Protein AF-A0A952TTW3-F1 (afdb_monomer)

Foldseek 3Di:
DPPPVVVVVVVVVPPPPQQDQAQDDWDWPDPVSVVLLVVCRNPALLVLLLSLQVCLQVLRLRSLLRSLVSSCRNQVDQPPPVVLLVCLLVAFAPPRGGDHDALVSNLVSLLSNLVSCVVVVNLVRSVVSLVSSVCSCCDVVRPRPLDLQSLQSSLLSCLLSQNNVRNLVSLVSQLVDPVHDPQSNVLSVLVNVCVVVVHGRFHKDKHFDPDFAFQWDWDQDPLDLQDARIDTDGPDDFDDWAADPNSQKIKFFPVVVVVVVSCPCHCVRCVSSVSSLSSLLVNLVVLLVVLLVVLVVLLCVQPVDDPHDPVSNVVSNVVSVVSNVVSVVRSCSSNDHPRSNGPNHGRIMMIHSDDDDVPPGRPPGPDPPDDDDDPDDDDD

Solvent-accessible surface area (backbone atoms only — not comparable to full-atom values): 21002 Å² total; per-residue (Å²): 146,81,76,77,56,63,64,51,53,57,53,66,66,67,70,66,79,75,61,81,72,65,75,74,93,70,73,65,76,40,74,72,41,40,55,58,52,63,72,49,54,76,53,57,68,54,56,46,56,30,46,40,52,57,29,53,77,68,65,19,34,51,55,27,40,49,50,43,50,50,53,52,59,61,38,62,64,84,78,76,48,66,69,33,64,56,44,34,37,80,39,30,48,65,73,62,49,80,81,70,70,49,24,62,53,53,24,49,43,23,48,54,31,14,52,31,29,43,75,74,67,38,54,70,60,13,50,53,26,46,52,49,21,57,48,42,29,64,32,68,95,53,49,56,40,91,46,68,59,63,37,50,52,50,19,43,51,28,19,54,73,58,38,53,84,69,12,47,60,36,28,48,51,42,41,72,38,81,91,50,57,70,65,61,21,51,43,23,46,46,49,46,56,43,53,74,66,71,49,77,68,52,63,56,48,77,46,69,41,92,51,54,39,54,50,78,40,75,42,80,48,72,88,48,93,90,48,51,46,54,50,65,42,61,74,51,84,72,59,79,61,38,52,34,94,84,52,55,35,36,39,46,39,42,58,64,58,56,52,53,58,56,45,50,46,21,55,95,72,24,51,67,56,26,53,30,52,53,43,14,43,53,51,22,53,52,47,32,50,53,33,43,52,50,20,51,49,37,36,43,62,18,68,67,42,97,82,56,50,73,68,52,22,53,53,28,41,53,50,17,51,52,44,33,51,53,25,50,56,51,25,52,49,29,59,42,72,71,64,72,85,50,65,73,40,54,17,23,36,37,41,22,65,57,90,86,49,95,78,54,65,60,70,79,34,86,77,76,86,70,86,75,79,80,82,77,83,78,77,132

Nearest PDB structures (foldseek):
  3esk-assembly1_A  TM=7.076E-01  e=1.192E+00  Homo sapiens
  9gaw-assembly1_Z  TM=5.256E-01  e=1.832E+00  Homo sapiens
  3gw4-assembly1_A  TM=4.051E-01  e=1.137E+00  Deinococcus radiodurans R1 = ATCC 13939 = DSM 20539
  6yxx-assembly1_BE  TM=4.722E-01  e=2.558E+00  Trypanosoma brucei brucei
  6yxy-assembly1_BE  TM=4.496E-01  e=4.322E+00  Trypanosoma brucei brucei

pLDDT: mean 79.34, std 16.57, range [25.25, 97.5]

Mean predicted aligned error: 10.97 Å

Sequence (380 aa):
MRIFWIPLVLWLASCASRPPKTLPLVEYTSSSCQSLWLALDEKPVPTLLRGINTLFQKNCDNEVIGLGRLILEISRDKVYSISQEASEFFLSDGASTDYVLEGYERVYLSLMMSQSASRQGNRSLAEVYLRKAGEDQRAQITNPTDDPVLTALQAALWENLGQINNARPHWKQLRDKKSVAKGLRGFADLQIKRLDQNKAPTTWIVATSSQQLPTPRWKSTRFSFEGQIYDLQPDRSFIQACESNDGRAALISTQSWFQELRGRHSIDRRPLTMAKGLTRGAFGLTFAATVGTASVGLAILGCGTEGSNQFTCEALLKAAFSLAALGFTLTESYLEPDVRHWEGLPGGFYLSQSEISEVGHCSGANIALTPLPATSTKEP

Radius of gyration: 25.67 Å; Cα contacts (8 Å, |Δi|>4): 527; chains: 1; bounding box: 64×56×76 Å

Secondary structure (DSSP, 8-state):
--SSHHHHHHHHHT---PPP-SPPP---S-HHHHHHHHTTTT--HHHHHHHHHHHHHTT-HHHHHHHHHHHHHHTSS----HHHHHHTTSS-TTSSSPP---HHHHHHHHHHHHHHHHHTT-HHHHHHHHHHHHHHHH-GGG-----HHHHHHHHHHHHHTT-HHHHHHHHHHHHH-TTS-HHHHHHHHHHHHHHHTTPPPP-PEEEE-SSBPPPEEEEE----TTS-SEEEEESSPPPPPEE-TTSSEEEEETHHHHHHHHGGG-TTT-HHHHHHHHHHHHHHHHHHHHHHHHHHHHHHHHHSSTT--HHHHHHHHHHHHHHHHHHHHHHHHHH----TT-TT-BSEEEEESS---TTTTTTSS-----PPPP------

Structure (mmCIF, N/CA/C/O backbone):
data_AF-A0A952TTW3-F1
#
_entry.id   AF-A0A952TTW3-F1
#
loop_
_atom_site.group_PDB
_atom_site.id
_atom_site.type_symbol
_atom_site.label_atom_id
_atom_site.label_alt_id
_atom_site.label_comp_id
_atom_site.label_asym_id
_atom_site.label_entity_id
_atom_site.label_seq_id
_atom_site.pdbx_PDB_ins_code
_atom_site.Cartn_x
_atom_site.Cartn_y
_atom_site.Cartn_z
_atom_site.occupancy
_atom_site.B_iso_or_equiv
_atom_site.auth_seq_id
_atom_site.auth_comp_id
_atom_site.auth_asym_id
_atom_site.auth_atom_id
_atom_site.pdbx_PDB_model_num
ATOM 1 N N . MET A 1 1 ? -6.777 29.927 -40.022 1.00 43.41 1 MET A N 1
ATOM 2 C CA . MET A 1 1 ? -7.445 29.489 -38.769 1.00 43.41 1 MET A CA 1
ATOM 3 C C . MET A 1 1 ? -6.729 28.325 -38.042 1.00 43.41 1 MET A C 1
ATOM 5 O O . MET A 1 1 ? -7.392 27.521 -37.409 1.00 43.41 1 MET A O 1
ATOM 9 N N . ARG A 1 2 ? -5.384 28.218 -38.053 1.00 47.88 2 ARG A N 1
ATOM 10 C CA . ARG A 1 2 ? -4.659 27.085 -37.411 1.00 47.88 2 ARG A CA 1
ATOM 11 C C . ARG A 1 2 ? -3.578 27.458 -36.3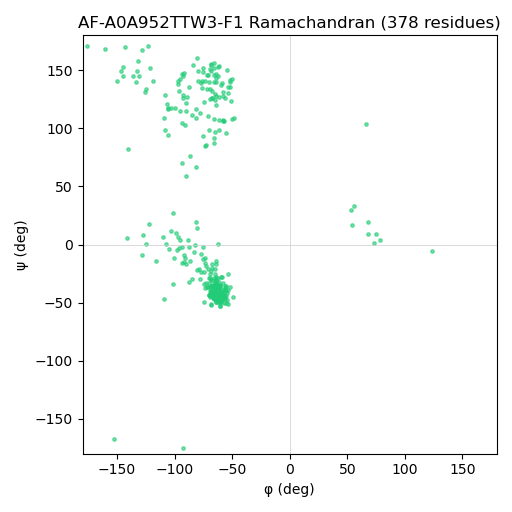79 1.00 47.88 2 ARG A C 1
ATOM 13 O O . ARG A 1 2 ? -2.982 26.563 -35.802 1.00 47.88 2 ARG A O 1
ATOM 20 N N . ILE A 1 3 ? -3.345 28.744 -36.102 1.00 53.25 3 ILE A N 1
ATOM 21 C CA . ILE A 1 3 ? -2.205 29.190 -35.266 1.00 53.25 3 ILE A CA 1
ATOM 22 C C . ILE A 1 3 ? -2.614 29.525 -33.812 1.00 53.25 3 ILE A C 1
ATOM 24 O O . ILE A 1 3 ? -1.768 29.607 -32.931 1.00 53.25 3 ILE A O 1
ATOM 28 N N . PHE A 1 4 ? -3.913 29.618 -33.509 1.00 47.50 4 PHE A N 1
ATOM 29 C CA . PHE A 1 4 ? -4.401 30.015 -32.176 1.00 47.50 4 PHE A CA 1
ATOM 30 C C . PHE A 1 4 ? -4.475 28.889 -31.123 1.00 47.50 4 PHE A C 1
ATOM 32 O O . PHE A 1 4 ? -4.732 29.175 -29.958 1.00 47.50 4 PHE A O 1
ATOM 39 N N . TRP A 1 5 ? -4.232 27.624 -31.486 1.00 44.12 5 TRP A N 1
ATOM 40 C CA . TRP A 1 5 ? -4.371 26.492 -30.552 1.00 44.12 5 TRP A CA 1
ATOM 41 C C . TRP A 1 5 ? -3.126 26.231 -29.690 1.00 44.12 5 TRP A C 1
ATOM 43 O O . TRP A 1 5 ? -3.252 25.802 -28.549 1.00 44.12 5 TRP A O 1
ATOM 53 N N . ILE A 1 6 ? -1.928 26.539 -30.193 1.00 55.09 6 ILE A N 1
ATOM 54 C CA . ILE A 1 6 ? -0.657 26.309 -29.484 1.00 55.09 6 ILE A CA 1
ATOM 55 C C . ILE A 1 6 ? -0.543 27.135 -28.185 1.00 55.09 6 ILE A C 1
ATOM 57 O O . ILE A 1 6 ? -0.219 26.550 -27.150 1.00 55.09 6 ILE A O 1
ATOM 61 N N . PRO A 1 7 ? -0.852 28.451 -28.164 1.00 54.56 7 PRO A N 1
ATOM 62 C CA . PRO A 1 7 ? -0.776 29.220 -26.923 1.00 54.56 7 PRO A CA 1
ATOM 63 C C . PRO A 1 7 ? -1.862 28.827 -25.910 1.00 54.56 7 PRO A C 1
ATOM 65 O O . PRO A 1 7 ? -1.607 28.898 -24.713 1.00 54.56 7 PRO A O 1
ATOM 68 N N . LEU A 1 8 ? -3.031 28.352 -26.364 1.00 50.84 8 LEU A N 1
ATOM 69 C CA . LEU A 1 8 ? -4.113 27.886 -25.487 1.00 50.84 8 LEU A CA 1
ATOM 70 C C . LEU A 1 8 ? -3.741 26.575 -24.769 1.00 50.84 8 LEU A C 1
ATOM 72 O O . LEU A 1 8 ? -4.006 26.429 -23.579 1.00 50.84 8 LEU A O 1
ATOM 76 N N . VAL A 1 9 ? -3.072 25.647 -25.465 1.00 56.62 9 VAL A N 1
ATOM 77 C CA . VAL A 1 9 ? -2.569 24.389 -24.877 1.00 56.62 9 VAL A CA 1
ATOM 78 C C . VAL A 1 9 ? -1.434 24.654 -23.879 1.00 56.62 9 VAL A C 1
ATOM 80 O O . VAL A 1 9 ? -1.402 24.041 -22.814 1.00 56.62 9 VAL A O 1
ATOM 83 N N . LEU A 1 10 ? -0.542 25.608 -24.171 1.00 52.06 10 LEU A N 1
ATOM 84 C CA . LEU A 1 10 ? 0.520 26.032 -23.245 1.00 52.06 10 LEU A CA 1
ATOM 85 C C . LEU A 1 10 ? -0.029 26.748 -21.997 1.00 52.06 10 LEU A C 1
ATOM 87 O O . LEU A 1 10 ? 0.493 26.555 -20.897 1.00 52.06 10 LEU A O 1
ATOM 91 N N . TRP A 1 11 ? -1.099 27.535 -22.147 1.00 48.12 11 TRP A N 1
ATOM 92 C CA . TRP A 1 11 ? -1.792 28.169 -21.021 1.00 48.12 11 TRP A CA 1
ATOM 93 C C . TRP A 1 11 ? -2.532 27.159 -20.137 1.00 48.12 11 TRP A C 1
ATOM 95 O O . TRP A 1 11 ? -2.405 27.217 -18.917 1.00 48.12 11 TRP A O 1
ATOM 105 N N . LEU A 1 12 ? -3.233 26.184 -20.725 1.00 47.84 12 LEU A N 1
ATOM 106 C CA . LEU A 1 12 ? -3.924 25.134 -19.966 1.00 47.84 12 LEU A CA 1
ATOM 107 C C . LEU A 1 12 ? -2.952 24.209 -19.208 1.00 47.84 12 LEU A C 1
ATOM 109 O O . LEU A 1 12 ? -3.292 23.728 -18.131 1.00 47.84 12 LEU A O 1
ATOM 113 N N . ALA A 1 13 ? -1.728 24.013 -19.709 1.00 48.72 13 ALA A N 1
ATOM 114 C CA . ALA A 1 13 ? -0.691 23.239 -19.021 1.00 48.72 13 ALA A CA 1
ATOM 115 C C . ALA A 1 13 ? -0.083 23.954 -17.793 1.00 48.72 13 ALA A C 1
ATOM 117 O O . ALA A 1 13 ? 0.524 23.301 -16.946 1.00 48.72 13 ALA A O 1
ATOM 118 N N . SER A 1 14 ? -0.238 25.279 -17.680 1.00 41.81 14 SER A N 1
ATOM 119 C CA . SER A 1 14 ? 0.448 26.097 -16.665 1.00 41.81 14 SER A CA 1
ATOM 120 C C . SER A 1 14 ? -0.398 26.403 -15.419 1.00 41.81 14 SER A C 1
ATOM 122 O O . SER A 1 14 ? 0.115 26.979 -14.464 1.00 41.81 14 SER A O 1
ATOM 124 N N . CYS A 1 15 ? -1.674 26.000 -15.391 1.00 39.72 15 CYS A N 1
ATOM 125 C CA . CYS A 1 15 ? -2.571 26.206 -14.243 1.00 39.72 15 CYS A CA 1
ATOM 126 C C . CYS A 1 15 ? -2.664 25.008 -13.283 1.00 39.72 15 CYS A C 1
ATOM 128 O O . CYS A 1 15 ? -3.419 25.071 -12.314 1.00 39.72 15 CYS A O 1
ATOM 130 N N . ALA A 1 16 ? -1.898 23.936 -13.499 1.00 49.41 16 ALA A N 1
ATOM 131 C CA . ALA A 1 16 ? -1.758 22.884 -12.497 1.00 49.41 16 ALA A CA 1
ATOM 132 C C . ALA A 1 16 ? -0.828 23.388 -11.384 1.00 49.41 16 ALA A C 1
ATOM 134 O O . ALA A 1 16 ? 0.398 23.312 -11.489 1.00 49.41 16 ALA A O 1
ATOM 135 N N . SER A 1 17 ? -1.414 23.955 -10.329 1.00 46.31 17 SER A N 1
ATOM 136 C CA . SER A 1 17 ? -0.728 24.235 -9.068 1.00 46.31 17 SER A CA 1
ATOM 137 C C . SER A 1 17 ? 0.005 22.972 -8.616 1.00 46.31 17 SER A C 1
ATOM 139 O O . SER A 1 17 ? -0.629 21.988 -8.236 1.00 46.31 17 SER A O 1
ATOM 141 N N . ARG A 1 18 ? 1.341 22.977 -8.712 1.00 54.81 18 ARG A N 1
ATOM 142 C CA . ARG A 1 18 ? 2.160 21.855 -8.248 1.00 54.81 18 ARG A CA 1
ATOM 143 C C . ARG A 1 18 ? 1.975 21.740 -6.736 1.00 54.81 18 ARG A C 1
ATOM 145 O O . ARG A 1 18 ? 2.147 22.752 -6.052 1.00 54.81 18 ARG A O 1
ATOM 152 N N . PRO A 1 19 ? 1.635 20.555 -6.215 1.00 57.41 19 PRO A N 1
ATOM 153 C CA . PRO A 1 19 ? 1.487 20.384 -4.784 1.00 57.41 19 PRO A CA 1
ATOM 154 C C . PRO A 1 19 ? 2.832 20.648 -4.078 1.00 57.41 19 PRO A C 1
ATOM 156 O O . PRO A 1 19 ? 3.896 20.489 -4.696 1.00 57.41 19 PRO A O 1
ATOM 159 N N . PRO A 1 20 ? 2.810 21.091 -2.809 1.00 58.62 20 PRO A N 1
ATOM 160 C CA . PRO A 1 20 ? 4.026 21.372 -2.056 1.00 58.62 20 PRO A CA 1
ATOM 161 C C . PRO A 1 20 ? 4.900 20.113 -1.980 1.00 58.62 20 PRO A C 1
ATOM 163 O O . PRO A 1 20 ? 4.432 19.043 -1.603 1.00 58.62 20 PRO A O 1
ATOM 166 N N . LYS A 1 21 ? 6.176 20.235 -2.363 1.00 64.31 21 LYS A N 1
ATOM 167 C CA . LYS A 1 21 ? 7.158 19.132 -2.306 1.00 64.31 21 LYS A CA 1
ATOM 168 C C . LYS A 1 21 ? 7.944 19.079 -0.995 1.00 64.31 21 LYS A C 1
ATOM 170 O O . LYS A 1 21 ? 8.688 18.130 -0.778 1.00 64.31 21 LYS A O 1
ATOM 175 N N . THR A 1 22 ? 7.805 20.100 -0.158 1.00 72.94 22 THR A N 1
ATOM 176 C CA . THR A 1 22 ? 8.549 20.257 1.092 1.00 72.94 22 THR A CA 1
ATOM 177 C C . THR A 1 22 ? 7.778 19.661 2.257 1.00 72.94 22 THR A C 1
ATOM 179 O O . THR A 1 22 ? 6.549 19.765 2.314 1.00 72.94 22 THR A O 1
ATOM 182 N N . LEU A 1 23 ? 8.502 19.089 3.217 1.00 79.38 23 LEU A N 1
ATOM 183 C CA . LEU A 1 23 ? 7.901 18.577 4.443 1.00 79.38 23 LEU A CA 1
ATOM 184 C C . LEU A 1 23 ? 7.153 19.681 5.220 1.00 79.38 23 LEU A C 1
ATOM 186 O O . LEU A 1 23 ? 7.654 20.804 5.328 1.00 79.38 23 LEU A O 1
ATOM 190 N N . PRO A 1 24 ? 5.965 19.392 5.785 1.00 82.44 24 PRO A N 1
ATOM 191 C CA . PRO A 1 24 ? 5.265 20.350 6.629 1.00 82.44 24 PRO A CA 1
ATOM 192 C C . PRO A 1 24 ? 6.046 20.619 7.919 1.00 82.44 24 PRO A C 1
ATOM 194 O O . PRO A 1 24 ? 6.758 19.757 8.434 1.00 82.44 24 PRO A O 1
ATOM 197 N N . LEU A 1 25 ? 5.869 21.812 8.483 1.00 82.56 25 LEU A N 1
ATOM 198 C CA . LEU A 1 25 ? 6.353 22.095 9.830 1.00 82.56 25 LEU A CA 1
ATOM 199 C C . LEU A 1 25 ? 5.550 21.262 10.835 1.00 82.56 25 LEU A C 1
ATOM 201 O O . LEU A 1 25 ? 4.319 21.319 10.853 1.00 82.56 25 LEU A O 1
ATOM 205 N N . VAL A 1 26 ? 6.256 20.499 11.666 1.00 85.81 26 VAL A N 1
ATOM 206 C CA . VAL A 1 26 ? 5.684 19.660 12.723 1.00 85.81 26 VAL A CA 1
ATOM 207 C C . VAL A 1 26 ? 6.441 19.879 14.028 1.00 85.81 26 VAL A C 1
ATOM 209 O O . VAL A 1 26 ? 7.636 20.174 14.026 1.00 85.81 26 VAL A O 1
ATOM 212 N N . GLU A 1 27 ? 5.741 19.734 15.150 1.00 87.56 27 GLU A N 1
ATOM 213 C CA . GLU A 1 27 ? 6.379 19.649 16.460 1.00 87.56 27 GLU A CA 1
ATOM 214 C C . GLU A 1 27 ? 6.947 18.238 16.630 1.00 87.56 27 GLU A C 1
ATOM 216 O O . GLU A 1 27 ? 6.200 17.258 16.651 1.00 87.56 27 GLU A O 1
ATOM 221 N N . TYR A 1 28 ? 8.273 18.124 16.689 1.00 89.81 28 TYR A N 1
ATOM 222 C CA . TYR A 1 28 ? 8.926 16.820 16.710 1.00 89.81 28 TYR A CA 1
ATOM 223 C C . TYR A 1 28 ? 8.674 16.083 18.022 1.00 89.81 28 TYR A C 1
ATOM 225 O O . TYR A 1 28 ? 8.870 16.637 19.102 1.00 89.81 28 TYR A O 1
ATOM 233 N N . THR A 1 29 ? 8.324 14.801 17.927 1.00 89.88 29 THR A N 1
ATOM 234 C CA . THR A 1 29 ? 8.080 13.955 19.105 1.00 89.88 29 THR A CA 1
ATOM 235 C C . THR A 1 29 ? 9.378 13.714 19.893 1.00 89.88 29 THR A C 1
ATOM 237 O O . THR A 1 29 ? 9.377 13.611 21.118 1.00 89.88 29 THR A O 1
ATOM 240 N N . SER A 1 30 ? 10.513 13.611 19.193 1.00 91.69 30 SER A N 1
ATOM 241 C CA . SER A 1 30 ? 11.849 13.462 19.784 1.00 91.69 30 SER A CA 1
ATOM 242 C C . SER A 1 30 ? 12.947 13.844 18.785 1.00 91.69 30 SER A C 1
ATOM 244 O O . SER A 1 30 ? 12.699 13.927 17.581 1.00 91.69 30 SER A O 1
ATOM 246 N N . SER A 1 31 ? 14.193 13.986 19.250 1.00 90.12 31 SER A N 1
ATOM 247 C CA . SER A 1 31 ? 15.356 14.210 18.372 1.00 90.12 31 SER A CA 1
ATOM 248 C C . SER A 1 31 ? 15.594 13.058 17.385 1.00 90.12 31 SER A C 1
ATOM 250 O O . SER A 1 31 ? 16.014 13.286 16.252 1.00 90.12 31 SER A O 1
ATOM 252 N N . SER A 1 32 ? 15.273 11.817 17.776 1.00 92.19 32 SER A N 1
ATOM 253 C CA . SER A 1 32 ? 15.325 10.662 16.872 1.00 92.19 32 SER A CA 1
ATOM 254 C C . SER A 1 32 ? 14.231 10.712 15.805 1.00 92.19 32 SER A C 1
ATOM 256 O O . SER A 1 32 ? 14.448 10.224 14.700 1.00 92.19 32 SER A O 1
ATOM 258 N N . CYS A 1 33 ? 13.057 11.259 16.117 1.00 93.69 33 CYS A N 1
ATOM 259 C CA . CYS A 1 33 ? 11.995 11.437 15.128 1.00 93.69 33 CYS A CA 1
ATOM 260 C C . CYS A 1 33 ? 12.332 12.576 14.161 1.00 93.69 33 CYS A C 1
ATOM 262 O O . CYS A 1 33 ? 12.121 12.437 12.961 1.00 93.69 33 CYS A O 1
ATOM 264 N N . GLN A 1 34 ? 12.956 13.647 14.657 1.00 93.12 34 GLN A N 1
ATOM 265 C CA . GLN A 1 34 ? 13.451 14.747 13.834 1.00 93.12 34 GLN A CA 1
ATOM 266 C C . GLN A 1 34 ? 14.488 14.281 12.802 1.00 93.12 34 GLN A C 1
ATOM 268 O O . GLN A 1 34 ? 14.407 14.665 11.638 1.00 93.12 34 GLN A O 1
ATOM 273 N N . SER A 1 35 ? 15.456 13.445 13.192 1.00 91.88 35 SER A N 1
ATOM 274 C CA . SER A 1 35 ? 16.465 12.949 12.245 1.00 91.88 35 SER A CA 1
ATOM 275 C C . SER A 1 35 ? 15.851 12.066 11.154 1.00 91.88 35 SER A C 1
ATOM 277 O O . SER A 1 35 ? 16.206 12.205 9.984 1.00 91.88 35 SER A O 1
ATOM 279 N N . LEU A 1 36 ? 14.886 11.212 11.515 1.00 91.12 36 LEU A N 1
ATOM 280 C CA . LEU A 1 36 ? 14.115 10.414 10.558 1.00 91.12 36 LEU A CA 1
ATOM 281 C C . LEU A 1 36 ? 13.265 11.291 9.634 1.00 91.12 36 LEU A C 1
ATOM 283 O O . LEU A 1 36 ? 13.216 11.029 8.437 1.00 91.12 36 LEU A O 1
ATOM 287 N N . TRP A 1 37 ? 12.629 12.332 10.171 1.00 90.94 37 TRP A N 1
ATOM 288 C CA . TRP A 1 37 ? 11.826 13.285 9.410 1.00 90.94 37 TRP A CA 1
ATOM 289 C C . TRP A 1 37 ? 12.652 14.004 8.348 1.00 90.94 37 TRP A C 1
ATOM 291 O O . TRP A 1 37 ? 12.318 13.960 7.170 1.00 90.94 37 TRP A O 1
ATOM 301 N N . LEU A 1 38 ? 13.773 14.607 8.748 1.00 89.94 38 LEU A N 1
ATOM 302 C CA . LEU A 1 38 ? 14.636 15.367 7.842 1.00 89.94 38 LEU A CA 1
ATOM 303 C C . LEU A 1 38 ? 15.260 14.489 6.748 1.00 89.94 38 LEU A C 1
ATOM 305 O O . LEU A 1 38 ? 15.509 14.966 5.645 1.00 89.94 38 LEU A O 1
ATOM 309 N N . ALA A 1 39 ? 15.467 13.194 7.007 1.00 90.19 39 ALA A N 1
ATOM 310 C CA . ALA A 1 39 ? 15.954 12.253 5.996 1.00 90.19 39 ALA A CA 1
ATOM 311 C C . ALA A 1 39 ? 14.945 11.993 4.854 1.00 90.19 39 ALA A C 1
ATOM 313 O O . ALA A 1 39 ? 15.327 11.465 3.802 1.00 90.19 39 ALA A O 1
ATOM 314 N N . LEU A 1 40 ? 13.670 12.343 5.057 1.00 87.75 40 LEU A N 1
ATOM 315 C CA . LEU A 1 40 ? 12.585 12.159 4.092 1.00 87.75 40 LEU A CA 1
ATOM 316 C C . LEU A 1 40 ? 12.337 13.392 3.218 1.00 87.75 40 LEU A C 1
ATOM 318 O O . LEU A 1 40 ? 11.492 13.326 2.325 1.00 87.75 40 LEU A O 1
ATOM 322 N N . ASP A 1 41 ? 13.067 14.486 3.434 1.00 85.25 41 ASP A N 1
ATOM 323 C CA . ASP A 1 41 ? 12.858 15.708 2.666 1.00 85.25 41 ASP A CA 1
ATOM 324 C C . ASP A 1 41 ? 13.183 15.499 1.181 1.00 85.25 41 ASP A C 1
ATOM 326 O O . ASP A 1 41 ? 14.114 14.770 0.817 1.00 85.25 41 ASP A O 1
ATOM 330 N N . GLU A 1 42 ? 12.346 16.084 0.324 1.00 80.19 42 GLU A N 1
ATOM 331 C CA . GLU A 1 42 ? 12.400 15.974 -1.142 1.00 80.19 42 GLU A CA 1
ATOM 332 C C . GLU A 1 42 ? 12.407 14.533 -1.705 1.00 80.19 42 GLU A C 1
ATOM 334 O O . GLU A 1 42 ? 12.748 14.304 -2.871 1.00 80.19 42 GLU A O 1
ATOM 339 N N . LYS A 1 43 ? 12.022 13.525 -0.911 1.00 85.25 43 LYS A N 1
ATOM 340 C CA . LYS A 1 43 ? 11.951 12.135 -1.381 1.00 85.25 43 LYS A CA 1
ATOM 341 C C . LYS A 1 43 ? 10.673 11.873 -2.191 1.00 85.25 43 LYS A C 1
ATOM 343 O O . LYS A 1 43 ? 9.627 12.461 -1.922 1.00 85.25 43 LYS A O 1
ATOM 348 N N . PRO A 1 44 ? 10.718 10.950 -3.172 1.00 81.25 44 PRO A N 1
ATOM 349 C CA . PRO A 1 44 ? 9.534 10.578 -3.942 1.00 81.25 44 PRO A CA 1
ATOM 350 C C . PRO A 1 44 ? 8.515 9.827 -3.071 1.00 81.25 44 PRO A C 1
ATOM 352 O O . PRO A 1 44 ? 8.892 9.161 -2.104 1.00 81.25 44 PRO A O 1
ATOM 355 N N . VAL A 1 45 ? 7.232 9.872 -3.453 1.00 82.25 45 VAL A N 1
ATOM 356 C CA . VAL A 1 45 ? 6.104 9.307 -2.680 1.00 82.25 45 VAL A CA 1
ATOM 357 C C . VAL A 1 45 ? 6.324 7.860 -2.206 1.00 82.25 45 VAL A C 1
ATOM 359 O O . VAL A 1 45 ? 6.119 7.616 -1.017 1.00 82.25 45 VAL A O 1
ATOM 362 N N . PRO A 1 46 ? 6.827 6.915 -3.030 1.00 81.38 46 PRO A N 1
ATOM 363 C CA . PRO A 1 46 ? 7.163 5.567 -2.556 1.00 81.38 46 PRO A CA 1
ATOM 364 C C . PRO A 1 46 ? 8.101 5.526 -1.345 1.00 81.38 46 PRO A C 1
ATOM 366 O O . PRO A 1 46 ? 7.957 4.716 -0.431 1.00 81.38 46 PRO A O 1
ATOM 369 N N . THR A 1 47 ? 9.087 6.420 -1.316 1.00 85.12 47 THR A N 1
ATOM 370 C CA . THR A 1 47 ? 10.037 6.529 -0.207 1.00 85.12 47 THR A CA 1
ATOM 371 C C . THR A 1 47 ? 9.390 7.175 1.013 1.00 85.12 47 THR A C 1
ATOM 373 O O . THR A 1 47 ? 9.672 6.758 2.135 1.00 85.12 47 THR A O 1
ATOM 376 N N . LEU A 1 48 ? 8.472 8.122 0.815 1.00 88.25 48 LEU A N 1
ATOM 377 C CA . LEU A 1 48 ? 7.691 8.707 1.905 1.00 88.25 48 LEU A CA 1
ATOM 378 C C . LEU A 1 48 ? 6.770 7.666 2.567 1.00 88.25 48 LEU A C 1
ATOM 380 O O . LEU A 1 48 ? 6.698 7.608 3.793 1.00 88.25 48 LEU A O 1
ATOM 384 N N . LEU A 1 49 ? 6.137 6.783 1.785 1.00 86.25 49 LEU A N 1
ATOM 385 C CA . LEU A 1 49 ? 5.320 5.675 2.305 1.00 86.25 49 LEU A CA 1
ATOM 386 C C . LEU A 1 49 ? 6.130 4.717 3.187 1.00 86.25 49 LEU A C 1
ATOM 388 O O . LEU A 1 49 ? 5.672 4.316 4.259 1.00 86.25 49 LEU A O 1
ATOM 392 N N . ARG A 1 50 ? 7.365 4.398 2.780 1.00 86.25 50 ARG A N 1
ATOM 393 C CA . ARG A 1 50 ? 8.316 3.653 3.623 1.00 86.25 50 ARG A CA 1
ATOM 394 C C . ARG A 1 50 ? 8.642 4.396 4.910 1.00 86.25 50 ARG A C 1
ATOM 396 O O . ARG A 1 50 ? 8.662 3.793 5.982 1.00 86.25 50 ARG A O 1
ATOM 403 N N . GLY A 1 51 ? 8.869 5.704 4.800 1.00 89.12 51 GLY A N 1
ATOM 404 C CA . GLY A 1 51 ? 9.108 6.591 5.933 1.00 89.12 51 GLY A CA 1
ATOM 405 C C . GLY A 1 51 ? 8.000 6.514 6.981 1.00 89.12 51 GLY A C 1
ATOM 406 O O . GLY A 1 51 ? 8.302 6.409 8.168 1.00 89.12 51 GLY A O 1
ATOM 407 N N . ILE A 1 52 ? 6.733 6.462 6.556 1.00 91.00 52 ILE A N 1
ATOM 408 C CA . ILE A 1 52 ? 5.585 6.337 7.468 1.00 91.00 52 ILE A CA 1
ATOM 409 C C . ILE A 1 52 ? 5.657 5.076 8.318 1.00 91.00 52 ILE A C 1
ATOM 411 O O . ILE A 1 52 ? 5.426 5.157 9.521 1.00 91.00 52 ILE A O 1
ATOM 415 N N . ASN A 1 53 ? 6.002 3.929 7.732 1.00 88.38 53 ASN A N 1
ATOM 416 C CA . ASN A 1 53 ? 6.111 2.686 8.494 1.00 88.38 53 ASN A CA 1
ATOM 417 C C . ASN A 1 53 ? 7.194 2.797 9.584 1.00 88.38 53 ASN A C 1
ATOM 419 O O . ASN A 1 53 ? 6.953 2.478 10.748 1.00 88.38 53 ASN A O 1
ATOM 423 N N . THR A 1 54 ? 8.363 3.335 9.227 1.00 89.69 54 THR A N 1
ATOM 424 C CA . THR A 1 54 ? 9.476 3.551 10.164 1.00 89.69 54 THR A CA 1
ATOM 425 C C . THR A 1 54 ? 9.106 4.523 11.287 1.00 89.69 54 THR A C 1
ATOM 427 O O . THR A 1 54 ? 9.372 4.247 12.457 1.00 89.69 54 THR A O 1
ATOM 430 N N . LEU A 1 55 ? 8.465 5.648 10.956 1.00 92.19 55 LEU A N 1
ATOM 431 C CA . LEU A 1 55 ? 8.012 6.640 11.935 1.00 92.19 55 LEU A CA 1
ATOM 432 C C . LEU A 1 55 ? 6.949 6.055 12.874 1.00 92.19 55 LEU A C 1
ATOM 434 O O . LEU A 1 55 ? 7.027 6.239 14.089 1.00 92.19 55 LEU A O 1
ATOM 438 N N . PHE A 1 56 ? 6.002 5.287 12.331 1.00 91.06 56 PHE A N 1
ATOM 439 C CA . PHE A 1 56 ? 4.940 4.642 13.099 1.00 91.06 56 PHE A CA 1
ATOM 440 C C . PHE A 1 56 ? 5.482 3.622 14.107 1.00 91.06 56 PHE A C 1
ATOM 442 O O . PHE A 1 56 ? 5.049 3.607 15.261 1.00 91.06 56 PHE A O 1
ATOM 449 N N . GLN A 1 57 ? 6.467 2.812 13.705 1.00 88.06 57 GLN A N 1
ATOM 450 C CA . GLN A 1 57 ? 7.151 1.857 14.587 1.00 88.06 57 GLN A CA 1
ATOM 451 C C . GLN A 1 57 ? 7.932 2.537 15.719 1.00 88.06 57 GLN A C 1
ATOM 453 O O . GLN A 1 57 ? 8.089 1.965 16.795 1.00 88.06 57 GLN A O 1
ATOM 458 N N . LYS A 1 58 ? 8.426 3.758 15.488 1.00 90.62 58 LYS A N 1
ATOM 459 C CA . LYS A 1 58 ? 9.159 4.560 16.478 1.00 90.62 58 LYS A CA 1
ATOM 460 C C . LYS A 1 58 ? 8.252 5.434 17.350 1.00 90.62 58 LYS A C 1
ATOM 462 O O . LYS A 1 58 ? 8.772 6.175 18.178 1.00 90.62 58 LYS A O 1
ATOM 467 N N . ASN A 1 59 ? 6.927 5.329 17.196 1.00 92.06 59 ASN A N 1
ATOM 468 C CA . ASN A 1 59 ? 5.934 6.178 17.865 1.00 92.06 59 ASN A CA 1
ATOM 469 C C . ASN A 1 59 ? 6.150 7.683 17.606 1.00 92.06 59 ASN A C 1
ATOM 471 O O . ASN A 1 59 ? 5.882 8.515 18.467 1.00 92.06 59 ASN A O 1
ATOM 475 N N . CYS A 1 60 ? 6.638 8.040 16.415 1.00 95.06 60 CYS A N 1
ATOM 476 C CA . CYS A 1 60 ? 6.765 9.427 15.968 1.00 95.06 60 CYS A CA 1
ATOM 477 C C . CYS A 1 60 ? 5.405 9.929 15.448 1.00 95.06 60 CYS A C 1
ATOM 479 O O . CYS A 1 60 ? 5.203 10.088 14.245 1.00 95.06 60 CYS A O 1
ATOM 481 N N . ASP A 1 61 ? 4.423 10.058 16.344 1.00 95.19 61 ASP A N 1
ATOM 482 C CA . ASP A 1 61 ? 3.012 10.206 15.968 1.00 95.19 61 ASP A CA 1
ATOM 483 C C . ASP A 1 61 ? 2.711 11.540 15.249 1.00 95.19 61 ASP A C 1
ATOM 485 O O . ASP A 1 61 ? 1.928 11.554 14.294 1.00 95.19 61 ASP A O 1
ATOM 489 N N . ASN A 1 62 ? 3.368 12.645 15.637 1.00 94.81 62 ASN A N 1
ATOM 490 C CA . ASN A 1 62 ? 3.211 13.947 14.966 1.00 94.81 62 ASN A CA 1
ATOM 491 C C . ASN A 1 62 ? 3.712 13.886 13.522 1.00 94.81 62 ASN A C 1
ATOM 493 O O . ASN A 1 62 ? 3.075 14.388 12.595 1.00 94.81 62 ASN A O 1
ATOM 497 N N . GLU A 1 63 ? 4.843 13.219 13.335 1.00 95.44 63 GLU A N 1
ATOM 498 C CA . GLU A 1 63 ? 5.475 12.997 12.050 1.00 95.44 63 GLU A CA 1
ATOM 499 C C . GLU A 1 63 ? 4.618 12.069 11.173 1.00 95.44 63 GLU A C 1
ATOM 501 O O . GLU A 1 63 ? 4.361 12.384 10.016 1.00 95.44 63 GLU A O 1
ATOM 506 N N . VAL A 1 64 ? 4.072 10.969 11.705 1.00 95.44 64 VAL A N 1
ATOM 507 C CA . VAL A 1 64 ? 3.153 10.098 10.941 1.00 95.44 64 VAL A CA 1
ATOM 508 C C . VAL A 1 64 ? 1.952 10.885 10.414 1.00 95.44 64 VAL A C 1
ATOM 510 O O . VAL A 1 64 ? 1.603 10.764 9.237 1.00 95.44 64 VAL A O 1
ATOM 513 N N . ILE A 1 65 ? 1.335 11.721 11.255 1.00 95.38 65 ILE A N 1
ATOM 514 C CA . ILE A 1 65 ? 0.194 12.553 10.854 1.00 95.38 65 ILE A CA 1
ATOM 515 C C . ILE A 1 65 ? 0.621 13.589 9.806 1.00 95.38 65 ILE A C 1
ATOM 517 O O . ILE A 1 65 ? -0.052 13.736 8.784 1.00 95.38 65 ILE A O 1
ATOM 521 N N . GLY A 1 66 ? 1.734 14.295 10.023 1.00 93.62 66 GLY A N 1
ATOM 522 C CA . GLY A 1 66 ? 2.246 15.303 9.093 1.00 93.62 66 GLY A CA 1
ATOM 523 C C . GLY A 1 66 ? 2.590 14.721 7.722 1.00 93.62 66 GLY A C 1
ATOM 524 O O . GLY A 1 66 ? 2.136 15.236 6.698 1.00 93.62 66 GLY A O 1
ATOM 525 N N . LEU A 1 67 ? 3.334 13.613 7.696 1.00 93.25 67 LEU A N 1
ATOM 526 C CA . LEU A 1 67 ? 3.745 12.952 6.460 1.00 93.25 67 LEU A CA 1
ATOM 527 C C . LEU A 1 67 ? 2.559 12.319 5.742 1.00 93.25 67 LEU A C 1
ATOM 529 O O . LEU A 1 67 ? 2.444 12.448 4.529 1.00 93.25 67 LEU A O 1
ATOM 533 N N . GLY A 1 68 ? 1.646 11.683 6.480 1.00 92.56 68 GLY A N 1
ATOM 534 C CA . GLY A 1 68 ? 0.429 11.114 5.908 1.00 92.56 68 GLY A CA 1
ATOM 535 C C . GLY A 1 68 ? -0.436 12.176 5.226 1.00 92.56 68 GLY A C 1
ATOM 536 O O . GLY A 1 68 ? -0.889 11.964 4.103 1.00 92.56 68 GLY A O 1
ATOM 537 N N . ARG A 1 69 ? -0.593 13.357 5.844 1.00 90.38 69 ARG A N 1
ATOM 538 C CA . ARG A 1 69 ? -1.291 14.499 5.227 1.00 90.38 69 ARG A CA 1
ATOM 539 C C . ARG A 1 69 ? -0.597 14.978 3.959 1.00 90.38 69 ARG A C 1
ATOM 541 O O . ARG A 1 69 ? -1.281 15.142 2.955 1.00 90.38 69 ARG A O 1
ATOM 548 N N . LEU A 1 70 ? 0.725 15.163 4.000 1.00 89.12 70 LEU A N 1
ATOM 549 C CA . LEU A 1 70 ? 1.500 15.567 2.826 1.00 89.12 70 LEU A CA 1
ATOM 550 C C . LEU A 1 70 ? 1.309 14.563 1.688 1.00 89.12 70 LEU A C 1
ATOM 552 O O . LEU A 1 70 ? 0.951 14.956 0.585 1.00 89.12 70 LEU A O 1
ATOM 556 N N . ILE A 1 71 ? 1.487 13.267 1.962 1.00 88.50 71 ILE A N 1
ATOM 557 C CA . ILE A 1 71 ? 1.326 12.214 0.958 1.00 88.50 71 ILE A CA 1
ATOM 558 C C . ILE A 1 71 ? -0.090 12.235 0.372 1.00 88.50 71 ILE A C 1
ATOM 560 O O . ILE A 1 71 ? -0.240 12.189 -0.846 1.00 88.50 71 ILE A O 1
ATOM 564 N N . LEU A 1 72 ? -1.130 12.336 1.203 1.00 84.88 72 LEU A N 1
ATOM 565 C CA . LEU A 1 72 ? -2.514 12.418 0.729 1.00 84.88 72 LEU A CA 1
ATOM 566 C C . LEU A 1 72 ? -2.788 13.683 -0.091 1.00 84.88 72 LEU A C 1
ATOM 568 O O . LEU A 1 72 ? -3.619 13.630 -0.987 1.00 84.88 72 LEU A O 1
ATOM 572 N N . GLU A 1 73 ? -2.121 14.800 0.197 1.00 81.69 73 GLU A N 1
ATOM 573 C CA . GLU A 1 73 ? -2.261 16.059 -0.540 1.00 81.69 73 GLU A CA 1
ATOM 574 C C . GLU A 1 73 ? -1.567 16.000 -1.904 1.00 81.69 73 GLU A C 1
ATOM 576 O O . GLU A 1 73 ? -2.200 16.271 -2.924 1.00 81.69 73 GLU A O 1
ATOM 581 N N . ILE A 1 74 ? -0.304 15.564 -1.946 1.00 79.81 74 ILE A N 1
ATOM 582 C CA . ILE A 1 74 ? 0.466 15.457 -3.195 1.00 79.81 74 ILE A CA 1
ATOM 583 C C . ILE A 1 74 ? -0.074 14.370 -4.138 1.00 79.81 74 ILE A C 1
ATOM 585 O O . ILE A 1 74 ? 0.207 14.409 -5.330 1.00 79.81 74 ILE A O 1
ATOM 589 N N . SER A 1 75 ? -0.849 13.414 -3.615 1.00 75.62 75 SER A N 1
ATOM 590 C CA . SER A 1 75 ? -1.470 12.323 -4.383 1.00 75.62 75 SER A CA 1
ATOM 591 C C . SER A 1 75 ? -2.997 12.438 -4.509 1.00 75.62 75 SER A C 1
ATOM 593 O O . SER A 1 75 ? -3.641 11.508 -5.004 1.00 75.62 75 SER A O 1
ATOM 595 N N . ARG A 1 76 ? -3.591 13.553 -4.050 1.00 64.06 76 ARG A N 1
ATOM 596 C CA . ARG A 1 76 ? -5.051 13.737 -3.963 1.00 64.06 76 ARG A CA 1
ATOM 597 C C . ARG A 1 76 ? -5.715 13.782 -5.327 1.00 64.06 76 ARG A C 1
ATOM 599 O O . ARG A 1 76 ? -6.744 13.144 -5.548 1.00 64.06 76 ARG A O 1
ATOM 606 N N . ASP A 1 77 ? -5.108 14.548 -6.221 1.00 56.47 77 ASP A N 1
ATOM 607 C CA . ASP A 1 77 ? -5.637 14.802 -7.543 1.00 56.47 77 ASP A CA 1
ATOM 608 C C . ASP A 1 77 ? -4.807 13.992 -8.533 1.00 56.47 77 ASP A C 1
ATOM 610 O O . ASP A 1 77 ? -3.610 14.222 -8.706 1.00 56.47 77 ASP A O 1
ATOM 614 N N . LYS A 1 78 ? -5.450 13.035 -9.211 1.00 56.75 78 LYS A N 1
ATOM 615 C CA . LYS A 1 78 ? -4.894 12.496 -10.451 1.00 56.75 78 LYS A CA 1
ATOM 616 C C . LYS A 1 78 ? -4.917 13.628 -11.469 1.00 56.75 78 LYS A C 1
ATOM 618 O O . LYS A 1 78 ? -5.896 13.795 -12.198 1.00 56.75 78 LYS A O 1
ATOM 623 N N . VAL A 1 79 ? -3.867 14.439 -11.496 1.00 53.72 79 VAL A N 1
ATOM 624 C CA . VAL A 1 79 ? -3.668 15.398 -12.576 1.00 53.72 79 VAL A CA 1
ATOM 625 C C . VAL A 1 79 ? -3.230 14.581 -13.783 1.00 53.72 79 VAL A C 1
ATOM 627 O O . VAL A 1 79 ? -2.049 14.374 -14.035 1.00 53.72 79 VAL A O 1
ATOM 630 N N . TYR A 1 80 ? -4.218 14.048 -14.498 1.00 57.00 80 TYR A N 1
ATOM 631 C CA . TYR A 1 80 ? -4.009 13.357 -15.757 1.00 57.00 80 TYR A CA 1
ATOM 632 C C . TYR A 1 80 ? -3.508 14.368 -16.782 1.00 57.00 80 TYR A C 1
ATOM 634 O O . TYR A 1 80 ? -4.287 15.032 -17.468 1.00 57.00 80 TYR A O 1
ATOM 642 N N . SER A 1 81 ? -2.194 14.500 -16.897 1.00 62.28 81 SER A N 1
ATOM 643 C CA . SER A 1 81 ? -1.624 15.146 -18.063 1.00 62.28 81 SER A CA 1
ATOM 644 C C . SER A 1 81 ? -1.805 14.202 -19.243 1.00 62.28 81 SER A C 1
ATOM 646 O O . SER A 1 81 ? -1.164 13.155 -19.312 1.00 62.28 81 SER A O 1
ATOM 648 N N . ILE A 1 82 ? -2.675 14.570 -20.189 1.00 69.25 82 ILE A N 1
ATOM 649 C CA . ILE A 1 82 ? -2.920 13.784 -21.409 1.00 69.25 82 ILE A CA 1
ATOM 650 C C . ILE A 1 82 ? -1.597 13.470 -22.120 1.00 69.25 82 ILE A C 1
ATOM 652 O O . ILE A 1 82 ? -1.431 12.378 -22.654 1.00 69.25 82 ILE A O 1
ATOM 656 N N . SER A 1 83 ? -0.636 14.400 -22.104 1.00 72.44 83 SER A N 1
ATOM 657 C CA . SER A 1 83 ? 0.671 14.189 -22.725 1.00 72.44 83 SER A CA 1
ATOM 658 C C . SER A 1 83 ? 1.548 13.193 -21.963 1.00 72.44 83 SER A C 1
ATOM 660 O O . SER A 1 83 ? 2.234 12.405 -22.609 1.00 72.44 83 SER A O 1
ATOM 662 N N . GLN A 1 84 ? 1.509 13.179 -20.625 1.00 75.12 84 GLN A N 1
ATOM 663 C CA . GLN A 1 84 ? 2.217 12.170 -19.822 1.00 75.12 84 GLN A CA 1
ATOM 664 C C . GLN A 1 84 ? 1.563 10.792 -19.965 1.00 75.12 84 GLN A C 1
ATOM 666 O O . GLN A 1 84 ? 2.246 9.801 -20.189 1.00 75.12 84 GLN A O 1
ATOM 671 N N . GLU A 1 85 ? 0.234 10.738 -19.925 1.00 74.25 85 GLU A N 1
ATOM 672 C CA . GLU A 1 85 ? -0.544 9.511 -20.109 1.00 74.25 85 GLU A CA 1
ATOM 673 C C . GLU A 1 85 ? -0.356 8.905 -21.507 1.00 74.25 85 GLU A C 1
ATOM 675 O O . GLU A 1 85 ? -0.300 7.684 -21.654 1.00 74.25 85 GLU A O 1
ATOM 680 N N . ALA A 1 86 ? -0.235 9.748 -22.538 1.00 77.69 86 ALA A N 1
ATOM 681 C CA . ALA A 1 86 ? 0.057 9.316 -23.900 1.00 77.69 86 ALA A CA 1
ATOM 682 C C . ALA A 1 86 ? 1.510 8.846 -24.062 1.00 77.69 86 ALA A C 1
ATOM 684 O O . ALA A 1 86 ? 1.759 7.895 -24.802 1.00 77.69 86 ALA A O 1
ATOM 685 N N . SER A 1 87 ? 2.474 9.476 -23.381 1.00 79.38 87 SER A N 1
ATOM 686 C CA . SER A 1 87 ? 3.876 9.060 -23.481 1.00 79.38 87 SER A CA 1
ATOM 687 C C . SER A 1 87 ? 4.143 7.708 -22.820 1.00 79.38 87 SER A C 1
ATOM 689 O O . SER A 1 87 ? 5.017 6.988 -23.288 1.00 79.38 87 SER A O 1
ATOM 691 N N . GLU A 1 88 ? 3.341 7.288 -21.836 1.00 78.00 88 GLU A N 1
ATOM 692 C CA . GLU A 1 88 ? 3.431 5.942 -21.243 1.00 78.00 88 GLU A CA 1
ATOM 693 C C . GLU A 1 88 ? 3.121 4.790 -22.205 1.00 78.00 88 GLU A C 1
ATOM 695 O O . GLU A 1 88 ? 3.428 3.641 -21.903 1.00 78.00 88 GLU A O 1
ATOM 700 N N . PHE A 1 89 ? 2.532 5.048 -23.374 1.00 77.94 89 PHE A N 1
ATOM 701 C CA . PHE A 1 89 ? 2.426 4.016 -24.411 1.00 77.94 89 PHE A CA 1
ATOM 702 C C . PHE A 1 89 ? 3.785 3.693 -25.053 1.00 77.94 89 PHE A C 1
ATOM 704 O O . PHE A 1 89 ? 3.947 2.618 -25.630 1.00 77.94 89 PHE A O 1
ATOM 711 N N . PHE A 1 90 ? 4.750 4.611 -24.941 1.00 74.12 90 PHE A N 1
ATOM 712 C CA . PHE A 1 90 ? 6.050 4.574 -25.613 1.00 74.12 90 PHE A CA 1
ATOM 713 C C . PHE A 1 90 ? 7.233 4.735 -24.656 1.00 74.12 90 PHE A C 1
ATOM 715 O O . PHE A 1 90 ? 8.350 4.924 -25.120 1.00 74.12 90 PHE A O 1
ATOM 722 N N . LEU A 1 91 ? 7.008 4.721 -23.345 1.00 78.19 91 LEU A N 1
ATOM 723 C CA . LEU A 1 91 ? 8.037 4.778 -22.304 1.00 78.19 91 LEU A CA 1
ATOM 724 C C . LEU A 1 91 ? 7.802 3.621 -21.330 1.00 78.19 91 LEU A C 1
ATOM 726 O O . LEU A 1 91 ? 6.754 2.986 -21.388 1.00 78.19 91 LEU A O 1
ATOM 730 N N . SER A 1 92 ? 8.755 3.322 -20.446 1.00 74.31 92 SER A N 1
ATOM 731 C CA . SER A 1 92 ? 8.534 2.320 -19.397 1.00 74.31 92 SER A CA 1
ATOM 732 C C . SER A 1 92 ? 7.381 2.736 -18.473 1.00 74.31 92 SER A C 1
ATOM 734 O O . SER A 1 92 ? 7.086 3.927 -18.328 1.00 74.31 92 SER A O 1
ATOM 736 N N . ASP A 1 93 ? 6.714 1.755 -17.858 1.00 73.50 93 ASP A N 1
ATOM 737 C CA . ASP A 1 93 ? 5.583 2.017 -16.961 1.00 73.50 93 ASP A CA 1
ATOM 738 C C . ASP A 1 93 ? 5.986 3.010 -15.872 1.00 73.50 93 ASP A C 1
ATOM 740 O O . ASP A 1 93 ? 7.031 2.849 -15.235 1.00 73.50 93 ASP A O 1
ATOM 744 N N . GLY A 1 94 ? 5.185 4.053 -15.663 1.00 73.06 94 GLY A N 1
ATOM 745 C CA . GLY A 1 94 ? 5.460 5.019 -14.617 1.00 73.06 94 GLY A CA 1
ATOM 746 C C . GLY A 1 94 ? 6.621 5.987 -14.881 1.00 73.06 94 GLY A C 1
ATOM 747 O O . GLY A 1 94 ? 6.913 6.822 -14.025 1.00 73.06 94 GLY A O 1
ATOM 748 N N . ALA A 1 95 ? 7.293 5.929 -16.036 1.00 73.50 95 ALA A N 1
ATOM 749 C CA . ALA A 1 95 ? 8.411 6.831 -16.341 1.00 73.50 95 ALA A CA 1
ATOM 750 C C . ALA A 1 95 ? 7.998 8.306 -16.426 1.00 73.50 95 ALA A C 1
ATOM 752 O O . ALA A 1 95 ? 8.786 9.194 -16.099 1.00 73.50 95 ALA A O 1
ATOM 753 N N . SER A 1 96 ? 6.783 8.567 -16.907 1.00 68.12 96 SER A N 1
ATOM 754 C CA . SER A 1 96 ? 6.287 9.915 -17.194 1.00 68.12 96 SER A CA 1
ATOM 755 C C . SER A 1 96 ? 5.101 10.335 -16.335 1.00 68.12 96 SER A C 1
ATOM 757 O O . SER A 1 96 ? 4.796 11.530 -16.314 1.00 68.12 96 SER A O 1
ATOM 759 N N . THR A 1 97 ? 4.444 9.404 -15.638 1.00 70.00 97 THR A N 1
ATOM 760 C CA . THR A 1 97 ? 3.338 9.720 -14.732 1.00 70.00 97 THR A CA 1
ATOM 761 C C . THR A 1 97 ? 3.812 9.870 -13.299 1.00 70.00 97 THR A C 1
ATOM 763 O O . THR A 1 97 ? 4.690 9.150 -12.806 1.00 70.00 97 THR A O 1
ATOM 766 N N . ASP A 1 98 ? 3.188 10.827 -12.620 1.00 72.81 98 ASP A N 1
ATOM 767 C CA . ASP A 1 98 ? 3.333 10.967 -11.185 1.00 72.81 98 ASP A CA 1
ATOM 768 C C . ASP A 1 98 ? 2.752 9.741 -10.477 1.00 72.81 98 ASP A C 1
ATOM 770 O O . ASP A 1 98 ? 1.778 9.122 -10.910 1.00 72.81 98 ASP A O 1
ATOM 774 N N . TYR A 1 99 ? 3.372 9.391 -9.356 1.00 75.44 99 TYR A N 1
ATOM 775 C CA . TYR A 1 99 ? 2.929 8.270 -8.549 1.00 75.44 99 TYR A CA 1
ATOM 776 C C . TYR A 1 99 ? 1.535 8.541 -7.970 1.00 75.44 99 TYR A C 1
ATOM 778 O O . TYR A 1 99 ? 1.322 9.519 -7.250 1.00 75.44 99 TYR A O 1
ATOM 786 N N . VAL A 1 100 ? 0.600 7.632 -8.237 1.00 76.12 100 VAL A N 1
ATOM 787 C CA . VAL A 1 100 ? -0.767 7.698 -7.719 1.00 76.12 100 VAL A CA 1
ATOM 788 C C . VAL A 1 100 ? -0.967 6.624 -6.664 1.00 76.12 100 VAL A C 1
ATOM 790 O O . VAL A 1 100 ? -0.731 5.446 -6.936 1.00 76.12 100 VAL A O 1
ATOM 793 N N . LEU A 1 101 ? -1.476 7.022 -5.495 1.00 79.81 101 LEU A N 1
ATOM 794 C CA . LEU A 1 101 ? -1.794 6.066 -4.442 1.00 79.81 101 LEU A CA 1
ATOM 795 C C . LEU A 1 101 ? -2.919 5.118 -4.850 1.00 79.81 101 LEU A C 1
ATOM 797 O O . LEU A 1 101 ? -4.048 5.515 -5.188 1.00 79.81 101 LEU A O 1
ATOM 801 N N . GLU A 1 102 ? -2.633 3.844 -4.668 1.00 79.31 102 GLU A N 1
ATOM 802 C CA . GLU A 1 102 ? -3.598 2.773 -4.717 1.00 79.31 102 GLU A CA 1
ATOM 803 C C . GLU A 1 102 ? -4.616 2.884 -3.575 1.00 79.31 102 GLU A C 1
ATOM 805 O O . GLU A 1 102 ? -4.386 3.526 -2.546 1.00 79.31 102 GLU A O 1
ATOM 810 N N . GLY A 1 103 ? -5.796 2.287 -3.771 1.00 80.25 103 GLY A N 1
ATOM 811 C CA . GLY A 1 103 ? -6.873 2.354 -2.777 1.00 80.25 103 GLY A CA 1
ATOM 812 C C . GLY A 1 103 ? -6.432 1.815 -1.412 1.00 80.25 103 GLY A C 1
ATOM 813 O O . GLY A 1 103 ? -6.639 2.479 -0.398 1.00 80.25 103 GLY A O 1
ATOM 814 N N . TYR A 1 104 ? -5.721 0.681 -1.388 1.00 83.56 104 TYR A N 1
ATOM 815 C CA . TYR A 1 104 ? -5.204 0.101 -0.146 1.00 83.56 104 TYR A CA 1
ATOM 816 C C . TYR A 1 104 ? -4.167 1.002 0.540 1.00 83.56 104 TYR A C 1
ATOM 818 O O . TYR A 1 104 ? -4.143 1.061 1.766 1.00 83.56 104 TYR A O 1
ATOM 826 N N . GLU A 1 105 ? -3.353 1.747 -0.215 1.00 86.31 105 GLU A N 1
ATOM 827 C CA . GLU A 1 105 ? -2.339 2.655 0.338 1.00 86.31 105 GLU A CA 1
ATOM 828 C C . GLU A 1 105 ? -3.004 3.846 1.024 1.00 86.31 105 GLU A C 1
ATOM 830 O O . GLU A 1 105 ? -2.668 4.167 2.160 1.00 86.31 105 GLU A O 1
ATOM 835 N N . ARG A 1 106 ? -4.015 4.454 0.390 1.00 88.19 106 ARG A N 1
ATOM 836 C CA . ARG A 1 106 ? -4.796 5.550 0.995 1.00 88.19 106 ARG A CA 1
ATOM 837 C C . ARG A 1 106 ? -5.497 5.132 2.279 1.00 88.19 106 ARG A C 1
ATOM 839 O O . ARG A 1 106 ? -5.461 5.860 3.277 1.00 88.19 106 ARG A O 1
ATOM 846 N N . VAL A 1 107 ? -6.101 3.946 2.267 1.00 90.62 107 VAL A N 1
ATOM 847 C CA . VAL A 1 107 ? -6.741 3.384 3.457 1.00 90.62 107 VAL A CA 1
ATOM 848 C C . VAL A 1 107 ? -5.688 3.122 4.532 1.00 90.62 107 VAL A C 1
ATOM 850 O O . VAL A 1 107 ? -5.855 3.589 5.653 1.00 90.62 107 VAL A O 1
ATOM 853 N N . TYR A 1 108 ? -4.579 2.455 4.200 1.00 91.31 108 TYR A N 1
ATOM 854 C CA . TYR A 1 108 ? -3.485 2.177 5.133 1.00 91.31 108 TYR A CA 1
ATOM 855 C C . TYR A 1 108 ? -2.946 3.448 5.800 1.00 91.31 108 TYR A C 1
ATOM 857 O O . TYR A 1 108 ? -2.849 3.501 7.026 1.00 91.31 108 TYR A O 1
ATOM 865 N N . LEU A 1 109 ? -2.670 4.491 5.012 1.00 92.69 109 LEU A N 1
ATOM 866 C CA . LEU A 1 109 ? -2.230 5.793 5.511 1.00 92.69 109 LEU A CA 1
ATOM 867 C C . LEU A 1 109 ? -3.203 6.370 6.532 1.00 92.69 109 LEU A C 1
ATOM 869 O O . LEU A 1 109 ? -2.804 6.728 7.638 1.00 92.69 109 LEU A O 1
ATOM 873 N N . SER A 1 110 ? -4.488 6.393 6.184 1.00 94.94 110 SER A N 1
ATOM 874 C CA . SER A 1 110 ? -5.537 6.902 7.066 1.00 94.94 110 SER A CA 1
ATOM 875 C C . SER A 1 110 ? -5.619 6.105 8.376 1.00 94.94 110 SER A C 1
ATOM 877 O O . SER A 1 110 ? -5.830 6.681 9.442 1.00 94.94 110 SER A O 1
ATOM 879 N N . LEU A 1 111 ? -5.379 4.790 8.338 1.00 95.62 111 LEU A N 1
ATOM 880 C CA . LEU A 1 111 ? -5.350 3.950 9.541 1.00 95.62 111 LEU A CA 1
ATOM 881 C C . LEU A 1 111 ? -4.142 4.238 10.436 1.00 95.62 111 LEU A C 1
ATOM 883 O O . LEU A 1 111 ? -4.305 4.338 11.652 1.00 95.62 111 LEU A O 1
ATOM 887 N N . MET A 1 112 ? -2.950 4.409 9.858 1.00 94.94 112 MET A N 1
ATOM 888 C CA . MET A 1 112 ? -1.753 4.771 10.627 1.00 94.94 112 MET A CA 1
ATOM 889 C C . MET A 1 112 ? -1.919 6.146 11.280 1.00 94.94 112 MET A C 1
ATOM 891 O O . MET A 1 112 ? -1.682 6.292 12.478 1.00 94.94 112 MET A O 1
ATOM 895 N N . MET A 1 113 ? -2.428 7.127 10.529 1.00 96.31 113 MET A N 1
ATOM 896 C CA . MET A 1 113 ? -2.723 8.466 11.045 1.00 96.31 113 MET A CA 1
ATOM 897 C C . MET A 1 113 ? -3.779 8.436 12.155 1.00 96.31 113 MET A C 1
ATOM 899 O O . MET A 1 113 ? -3.625 9.124 13.162 1.00 96.31 113 MET A O 1
ATOM 903 N N . SER A 1 114 ? -4.826 7.614 12.014 1.00 96.88 114 SER A N 1
ATOM 904 C CA . SER A 1 114 ? -5.825 7.424 13.069 1.00 96.88 114 SER A CA 1
ATOM 905 C C . SER A 1 114 ? -5.209 6.868 14.347 1.00 96.88 114 SER A C 1
ATOM 907 O O . SER A 1 114 ? -5.496 7.362 15.436 1.00 96.88 114 SER A O 1
ATOM 909 N N . GLN A 1 115 ? -4.400 5.814 14.240 1.00 95.62 115 GLN A N 1
ATOM 910 C CA . GLN A 1 115 ? -3.792 5.187 15.410 1.00 95.62 115 GLN A CA 1
ATOM 911 C C . GLN A 1 115 ? -2.820 6.150 16.105 1.00 95.62 115 GLN A C 1
ATOM 913 O O . GLN A 1 115 ? -2.856 6.258 17.329 1.00 95.62 115 GLN A O 1
ATOM 918 N N . SER A 1 116 ? -2.019 6.902 15.345 1.00 95.50 116 SER A N 1
ATOM 919 C CA . SER A 1 116 ? -1.146 7.949 15.888 1.00 95.50 116 SER A CA 1
ATOM 920 C C . SER A 1 116 ? -1.934 9.068 16.577 1.00 95.50 116 SER A C 1
ATOM 922 O O . SER A 1 116 ? -1.632 9.415 17.716 1.00 95.50 116 SER A O 1
ATOM 924 N N . ALA A 1 117 ? -3.022 9.560 15.973 1.00 96.12 117 ALA A N 1
ATOM 925 C CA . ALA A 1 117 ? -3.895 10.548 16.614 1.00 96.12 117 ALA A CA 1
ATOM 926 C C . ALA A 1 117 ? -4.538 10.004 17.905 1.00 96.12 117 ALA A C 1
ATOM 928 O O . ALA A 1 117 ? -4.661 10.722 18.899 1.00 96.12 117 ALA A O 1
ATOM 929 N N . SER A 1 118 ? -4.901 8.717 17.923 1.00 94.62 118 SER A N 1
ATOM 930 C CA . SER A 1 118 ? -5.438 8.057 19.115 1.00 94.62 118 SER A CA 1
ATOM 931 C C . SER A 1 118 ? -4.400 7.945 20.237 1.00 94.62 118 SER A C 1
ATOM 933 O O . SER A 1 118 ? -4.756 8.159 21.395 1.00 94.62 118 SER A O 1
ATOM 935 N N . ARG A 1 119 ? -3.132 7.633 19.927 1.00 92.69 119 ARG A N 1
ATOM 936 C CA . ARG A 1 119 ? -2.034 7.574 20.915 1.00 92.69 119 ARG A CA 1
ATOM 937 C C . ARG A 1 119 ? -1.751 8.934 21.552 1.00 92.69 119 ARG A C 1
ATOM 939 O O . ARG A 1 119 ? -1.459 8.996 22.740 1.00 92.69 119 ARG A O 1
ATOM 946 N N . GLN A 1 120 ? -1.941 10.014 20.798 1.00 93.88 120 GLN A N 1
ATOM 947 C CA . GLN A 1 120 ? -1.860 11.392 21.296 1.00 93.88 120 GLN A CA 1
ATOM 948 C C . GLN A 1 120 ? -3.079 11.827 22.130 1.00 93.88 120 GLN A C 1
ATOM 950 O O . GLN A 1 120 ? -3.138 12.961 22.599 1.00 93.88 120 GLN A O 1
ATOM 955 N N . GLY A 1 121 ? -4.089 10.967 22.291 1.00 93.62 121 GLY A N 1
ATOM 956 C CA . GLY A 1 121 ? -5.332 11.298 22.991 1.00 93.62 121 GLY A CA 1
ATOM 957 C C . GLY A 1 121 ? -6.322 12.134 22.170 1.00 93.62 121 GLY A C 1
ATOM 958 O O . GLY A 1 121 ? -7.392 12.478 22.674 1.00 93.62 121 GLY A O 1
ATOM 959 N N . ASN A 1 122 ? -6.033 12.421 20.895 1.00 95.94 122 ASN A N 1
ATOM 960 C CA . ASN A 1 122 ? -6.908 13.197 20.019 1.00 95.94 122 ASN A CA 1
ATOM 961 C C . ASN A 1 122 ? -7.942 12.299 19.319 1.00 95.94 122 ASN A C 1
ATOM 963 O O . ASN A 1 122 ? -7.839 11.963 18.136 1.00 95.94 122 ASN A O 1
ATOM 967 N N . ARG A 1 123 ? -8.963 11.893 20.081 1.00 95.50 123 ARG A N 1
ATOM 968 C CA . ARG A 1 123 ? -10.000 10.956 19.615 1.00 95.50 123 ARG A CA 1
ATOM 969 C C . ARG A 1 123 ? -10.816 11.473 18.430 1.00 95.50 123 ARG A C 1
ATOM 971 O O . ARG A 1 123 ? -11.152 10.684 17.553 1.00 95.50 123 ARG A O 1
ATOM 978 N N . SER A 1 124 ? -11.132 12.768 18.390 1.00 96.56 124 SER A N 1
ATOM 979 C CA . SER A 1 124 ? -11.913 13.354 17.292 1.00 96.56 124 SER A CA 1
ATOM 980 C C . SER A 1 124 ? -11.139 13.317 15.977 1.00 96.56 124 SER A C 1
ATOM 982 O O . SER A 1 124 ? -11.698 12.958 14.943 1.00 96.56 124 SER A O 1
ATOM 984 N N . LEU A 1 125 ? -9.838 13.616 16.014 1.00 96.44 125 LEU A N 1
ATOM 985 C CA . LEU A 1 125 ? -8.979 13.519 14.839 1.00 96.44 125 LEU A CA 1
ATOM 986 C C . LEU A 1 125 ? -8.795 12.064 14.381 1.00 96.44 125 LEU A C 1
ATOM 988 O O . LEU A 1 125 ? -8.863 11.789 13.184 1.00 96.44 125 LEU A O 1
ATOM 992 N N . ALA A 1 126 ? -8.628 11.126 15.319 1.00 97.06 126 ALA A N 1
ATOM 993 C CA . ALA A 1 126 ? -8.563 9.699 15.004 1.00 97.06 126 ALA A CA 1
ATOM 994 C C . ALA A 1 126 ? -9.831 9.216 14.277 1.00 97.06 126 ALA A C 1
ATOM 996 O O . ALA A 1 126 ? -9.756 8.557 13.241 1.00 97.06 126 ALA A O 1
ATOM 997 N N . GLU A 1 127 ? -11.005 9.622 14.764 1.00 97.50 127 GLU A N 1
ATOM 998 C CA . GLU A 1 127 ? -12.285 9.308 14.130 1.00 97.50 127 GLU A CA 1
ATOM 999 C C . GLU A 1 127 ? -12.399 9.877 12.707 1.00 97.50 127 GLU A C 1
ATOM 1001 O O . GLU A 1 127 ? -12.878 9.182 11.808 1.00 97.50 127 GLU A O 1
ATOM 1006 N N . VAL A 1 128 ? -11.938 11.111 12.471 1.00 96.75 128 VAL A N 1
ATOM 1007 C CA . VAL A 1 128 ? -11.919 11.713 11.126 1.00 96.75 128 VAL A CA 1
ATOM 1008 C C . VAL A 1 128 ? -11.110 10.849 10.159 1.00 96.75 128 VAL A C 1
ATOM 1010 O O . VAL A 1 128 ? -11.587 10.545 9.063 1.00 96.75 128 VAL A O 1
ATOM 1013 N N . TYR A 1 129 ? -9.921 10.402 10.568 1.00 96.44 129 TYR A N 1
ATOM 1014 C CA . TYR A 1 129 ? -9.087 9.550 9.725 1.00 96.44 129 TYR A CA 1
ATOM 1015 C C . TYR A 1 129 ? -9.686 8.155 9.507 1.00 96.44 129 TYR A C 1
ATOM 1017 O O . TYR A 1 129 ? -9.617 7.639 8.393 1.00 96.44 129 TYR A O 1
ATOM 1025 N N . LEU A 1 130 ? -10.360 7.563 10.498 1.00 96.19 130 LEU A N 1
ATOM 1026 C CA . LEU A 1 130 ? -11.064 6.288 10.300 1.00 96.19 130 LEU A CA 1
ATOM 1027 C C . LEU A 1 130 ? -12.247 6.392 9.341 1.00 96.19 130 LEU A C 1
ATOM 1029 O O . LEU A 1 130 ? -12.440 5.512 8.500 1.00 96.19 130 LEU A O 1
ATOM 1033 N N . ARG A 1 131 ? -13.030 7.471 9.427 1.00 95.31 131 ARG A N 1
ATOM 1034 C CA . ARG A 1 131 ? -14.113 7.721 8.465 1.00 95.31 131 ARG A CA 1
ATOM 1035 C C . ARG A 1 131 ? -13.554 7.884 7.060 1.00 95.31 131 ARG A C 1
ATOM 1037 O O . ARG A 1 131 ? -14.065 7.249 6.140 1.00 95.31 131 ARG A O 1
ATOM 1044 N N . LYS A 1 132 ? -12.458 8.636 6.917 1.00 92.25 132 LYS A N 1
ATOM 1045 C CA . LYS A 1 132 ? -11.755 8.791 5.643 1.00 92.25 132 LYS A CA 1
ATOM 1046 C C . LYS A 1 132 ? -11.268 7.449 5.087 1.00 92.25 132 LYS A C 1
ATOM 1048 O O . LYS A 1 132 ? -11.490 7.166 3.913 1.00 92.25 132 LYS A O 1
ATOM 1053 N N . ALA A 1 133 ? -10.713 6.580 5.934 1.00 92.44 133 ALA A N 1
ATOM 1054 C CA . ALA A 1 133 ? -10.322 5.225 5.550 1.00 92.44 133 ALA A CA 1
ATOM 1055 C C . ALA A 1 133 ? -11.517 4.416 5.002 1.00 92.44 133 ALA A C 1
ATOM 1057 O O . ALA A 1 133 ? -11.412 3.778 3.957 1.00 92.44 133 ALA A O 1
ATOM 1058 N N . GLY A 1 134 ? -12.677 4.481 5.664 1.00 90.56 134 GLY A N 1
ATOM 1059 C CA . GLY A 1 134 ? -13.897 3.800 5.214 1.00 90.56 134 GLY A CA 1
ATOM 1060 C C . GLY A 1 134 ? -14.528 4.401 3.948 1.00 90.56 134 GLY A C 1
ATOM 1061 O O . GLY A 1 134 ? -15.194 3.692 3.189 1.00 90.56 134 GLY A O 1
ATOM 1062 N N . GLU A 1 135 ? -14.355 5.700 3.704 1.00 89.06 135 GLU A N 1
ATOM 1063 C CA . GLU A 1 135 ? -14.727 6.353 2.442 1.00 89.06 135 GLU A CA 1
ATOM 1064 C C . GLU A 1 135 ? -13.829 5.885 1.297 1.00 89.06 135 GLU A C 1
ATOM 1066 O O . GLU A 1 135 ? -14.337 5.407 0.283 1.00 89.06 135 GLU A O 1
ATOM 1071 N N . ASP A 1 136 ? -12.508 5.939 1.482 1.00 86.38 136 ASP A N 1
ATOM 1072 C CA . ASP A 1 136 ? -11.532 5.549 0.461 1.00 86.38 136 ASP A CA 1
ATOM 1073 C C . ASP A 1 136 ? -11.618 4.054 0.128 1.00 86.38 136 ASP A C 1
ATOM 1075 O O . ASP A 1 136 ? -11.469 3.670 -1.032 1.00 86.38 136 ASP A O 1
ATOM 1079 N N . GLN A 1 137 ? -11.958 3.211 1.109 1.00 86.12 137 GLN A N 1
ATOM 1080 C CA . GLN A 1 137 ? -12.172 1.783 0.886 1.00 86.12 137 GLN A CA 1
ATOM 1081 C C . GLN A 1 137 ? -13.368 1.498 -0.040 1.00 86.12 137 GLN A C 1
ATOM 1083 O O . GLN A 1 137 ? -13.326 0.563 -0.843 1.00 86.12 137 GLN A O 1
ATOM 1088 N N . ARG A 1 138 ? -14.436 2.304 0.059 1.00 82.25 138 ARG A N 1
ATOM 1089 C CA . ARG A 1 138 ? -15.678 2.158 -0.725 1.00 82.25 138 ARG A CA 1
ATOM 1090 C C . ARG A 1 138 ? -15.671 2.957 -2.028 1.00 82.25 138 ARG A C 1
ATOM 1092 O O . ARG A 1 138 ? -16.528 2.732 -2.883 1.00 82.25 138 ARG A O 1
ATOM 1099 N N . ALA A 1 139 ? -14.743 3.896 -2.181 1.00 75.50 139 ALA A N 1
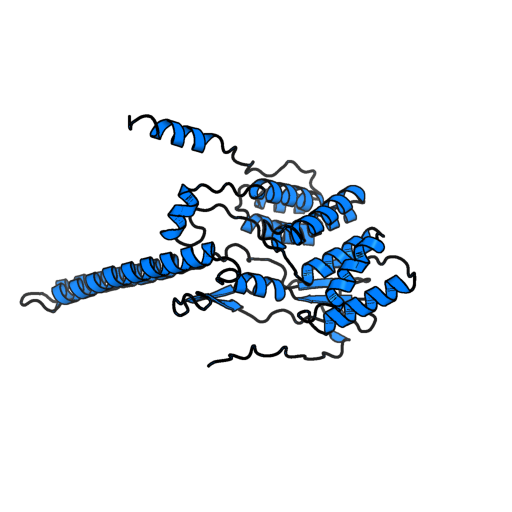ATOM 1100 C CA . ALA A 1 139 ? -14.696 4.801 -3.316 1.00 75.50 139 ALA A CA 1
ATOM 1101 C C . ALA A 1 139 ? -14.413 4.047 -4.629 1.00 75.50 139 ALA A C 1
ATOM 1103 O O . ALA A 1 139 ? -13.295 3.613 -4.915 1.00 75.50 139 ALA A O 1
ATOM 1104 N N . GLN A 1 140 ? -15.450 3.936 -5.467 1.00 59.31 140 GLN A N 1
ATOM 1105 C CA . GLN A 1 140 ? -15.404 3.230 -6.754 1.00 59.31 140 GLN A CA 1
ATOM 1106 C C . GLN A 1 140 ? -14.450 3.888 -7.760 1.00 59.31 140 GLN A C 1
ATOM 1108 O O . GLN A 1 140 ? -13.791 3.198 -8.533 1.00 59.31 140 GLN A O 1
ATOM 1113 N N . ILE A 1 141 ? -14.324 5.218 -7.702 1.00 53.59 141 ILE A N 1
ATOM 1114 C CA . ILE A 1 141 ? -13.493 6.039 -8.607 1.00 53.59 141 ILE A CA 1
ATOM 1115 C C . ILE A 1 141 ? -11.995 5.700 -8.455 1.00 53.59 141 ILE A C 1
ATOM 1117 O O . ILE A 1 141 ? -11.165 6.004 -9.311 1.00 53.59 141 ILE A O 1
ATOM 1121 N N . THR A 1 142 ? -11.637 5.031 -7.360 1.00 52.53 142 THR A N 1
ATOM 1122 C CA . THR A 1 142 ? -10.257 4.832 -6.938 1.00 52.53 142 THR A CA 1
ATOM 1123 C C . THR A 1 142 ? -9.833 3.373 -6.778 1.00 52.53 142 THR A C 1
ATOM 1125 O O . THR A 1 142 ? -8.784 3.114 -6.189 1.00 52.53 142 THR A O 1
ATOM 1128 N N . ASN A 1 143 ? -10.599 2.455 -7.373 1.00 59.66 143 ASN A N 1
ATOM 1129 C CA . ASN A 1 143 ? -10.556 1.006 -7.172 1.00 59.66 143 ASN A CA 1
ATOM 1130 C C . ASN A 1 143 ? -10.984 0.625 -5.746 1.00 59.66 143 ASN A C 1
ATOM 1132 O O . ASN A 1 143 ? -10.198 0.798 -4.809 1.00 59.66 143 ASN A O 1
ATOM 1136 N N . PRO A 1 144 ? -12.213 0.106 -5.563 1.00 60.16 144 PRO A N 1
ATOM 1137 C CA . PRO A 1 144 ? -12.666 -0.324 -4.251 1.00 60.16 144 PRO A CA 1
ATOM 1138 C C . PRO A 1 144 ? -11.701 -1.382 -3.721 1.00 60.16 144 PRO A C 1
ATOM 1140 O O . PRO A 1 144 ? -11.310 -2.306 -4.437 1.00 60.16 144 PRO A O 1
ATOM 1143 N N . THR A 1 145 ? -11.275 -1.201 -2.478 1.00 69.12 145 THR A N 1
ATOM 1144 C CA . THR A 1 145 ? -10.284 -2.073 -1.854 1.00 69.12 145 THR A CA 1
ATOM 1145 C C . THR A 1 145 ? -11.002 -2.962 -0.856 1.00 69.12 145 THR A C 1
ATOM 1147 O O . THR A 1 145 ? -11.242 -2.586 0.285 1.00 69.12 145 THR A O 1
ATOM 1150 N N . ASP A 1 146 ? -11.389 -4.157 -1.277 1.00 76.69 146 ASP A N 1
ATOM 1151 C CA . ASP A 1 146 ? -12.013 -5.130 -0.381 1.00 76.69 146 ASP A CA 1
ATOM 1152 C C . ASP A 1 146 ? -10.933 -6.015 0.266 1.00 76.69 146 ASP A C 1
ATOM 1154 O O . ASP A 1 146 ? -10.888 -7.234 0.088 1.00 76.69 146 ASP A O 1
ATOM 1158 N N . ASP A 1 147 ? -10.011 -5.368 0.982 1.00 88.44 147 ASP A N 1
ATOM 1159 C CA . ASP A 1 147 ? -8.846 -6.020 1.574 1.00 88.44 147 ASP A CA 1
ATOM 1160 C C . ASP A 1 147 ? -9.109 -6.476 3.027 1.00 88.44 147 ASP A C 1
ATOM 1162 O O . ASP A 1 147 ? -9.545 -5.674 3.866 1.00 88.44 147 ASP A O 1
ATOM 1166 N N . PRO A 1 148 ? -8.839 -7.753 3.369 1.00 91.81 148 PRO A N 1
ATOM 1167 C CA . PRO A 1 148 ? -9.084 -8.268 4.712 1.00 91.81 148 PRO A CA 1
ATOM 1168 C C . PRO A 1 148 ? -8.171 -7.674 5.794 1.00 91.81 148 PRO A C 1
ATOM 1170 O O . PRO A 1 148 ? -8.609 -7.553 6.937 1.00 91.81 148 PRO A O 1
ATOM 1173 N N . VAL A 1 149 ? -6.934 -7.284 5.467 1.00 93.12 149 VAL A N 1
ATOM 1174 C CA . VAL A 1 149 ? -5.995 -6.703 6.443 1.00 93.12 149 VAL A CA 1
ATOM 1175 C C . VAL A 1 149 ? -6.502 -5.334 6.880 1.00 93.12 149 VAL A C 1
ATOM 1177 O O . VAL A 1 149 ? -6.689 -5.086 8.068 1.00 93.12 149 VAL A O 1
ATOM 1180 N N . LEU A 1 150 ? -6.803 -4.466 5.914 1.00 94.12 150 LEU A N 1
ATOM 1181 C CA . LEU A 1 150 ? -7.310 -3.119 6.161 1.00 94.12 150 LEU A CA 1
ATOM 1182 C C . LEU A 1 150 ? -8.662 -3.138 6.870 1.00 94.12 150 LEU A C 1
ATOM 1184 O O . LEU A 1 150 ? -8.885 -2.342 7.778 1.00 94.12 150 LEU A O 1
ATOM 1188 N N . THR A 1 151 ? -9.535 -4.084 6.515 1.00 95.06 151 THR A N 1
ATOM 1189 C CA . THR A 1 151 ? -10.834 -4.253 7.181 1.00 95.06 151 THR A CA 1
ATOM 1190 C C . THR A 1 151 ? -10.663 -4.679 8.645 1.00 95.06 151 THR A C 1
ATOM 1192 O O . THR A 1 151 ? -11.362 -4.165 9.517 1.00 95.06 151 THR A O 1
ATOM 1195 N N . ALA A 1 152 ? -9.714 -5.572 8.949 1.00 95.25 152 ALA A N 1
ATOM 1196 C CA . ALA A 1 152 ? -9.430 -5.982 10.327 1.00 95.25 152 ALA A CA 1
ATOM 1197 C C . ALA A 1 152 ? -8.816 -4.844 11.153 1.00 95.25 152 ALA A C 1
ATOM 1199 O O . ALA A 1 152 ? -9.210 -4.629 12.299 1.00 95.25 152 ALA A O 1
ATOM 1200 N N . LEU A 1 153 ? -7.892 -4.084 10.557 1.00 95.75 153 LEU A N 1
ATOM 1201 C CA . LEU A 1 153 ? -7.304 -2.899 11.178 1.00 95.75 153 LEU A CA 1
ATOM 1202 C C . LEU A 1 153 ? -8.373 -1.835 11.462 1.00 95.75 153 LEU A C 1
ATOM 1204 O O . LEU A 1 153 ? -8.434 -1.326 12.576 1.00 95.75 153 LEU A O 1
ATOM 1208 N N . GLN A 1 154 ? -9.262 -1.541 10.508 1.00 96.00 154 GLN A N 1
ATOM 1209 C CA . GLN A 1 154 ? -10.392 -0.631 10.727 1.00 96.00 154 GLN A CA 1
ATOM 1210 C C . GLN A 1 154 ? -11.274 -1.076 11.890 1.00 96.00 154 GLN A C 1
ATOM 1212 O O . GLN A 1 154 ? -11.606 -0.265 12.752 1.00 96.00 154 GLN A O 1
ATOM 1217 N N . ALA A 1 155 ? -11.632 -2.360 11.934 1.00 95.69 155 ALA A N 1
ATOM 1218 C CA . ALA A 1 155 ? -12.459 -2.904 13.000 1.00 95.69 155 ALA A CA 1
ATOM 1219 C C . ALA A 1 155 ? -11.797 -2.720 14.378 1.00 95.69 155 ALA A C 1
ATOM 1221 O O . ALA A 1 155 ? -12.423 -2.192 15.297 1.00 95.69 155 ALA A O 1
ATOM 1222 N N . ALA A 1 156 ? -10.513 -3.075 14.498 1.00 95.69 156 ALA A N 1
ATOM 1223 C CA . ALA A 1 156 ? -9.742 -2.923 15.730 1.00 95.69 156 ALA A CA 1
ATOM 1224 C C . ALA A 1 156 ? -9.619 -1.453 16.173 1.00 95.69 156 ALA A C 1
ATOM 1226 O O . ALA A 1 156 ? -9.791 -1.140 17.351 1.00 95.69 156 ALA A O 1
ATOM 1227 N N . LEU A 1 157 ? -9.371 -0.534 15.238 1.00 96.38 157 LEU A N 1
ATOM 1228 C CA . LEU A 1 157 ? -9.244 0.892 15.541 1.00 96.38 157 LEU A CA 1
ATOM 1229 C C . LEU A 1 157 ? -10.579 1.531 15.949 1.00 96.38 157 LEU A C 1
ATOM 1231 O O . LEU A 1 157 ? -10.604 2.358 16.859 1.00 96.38 157 LEU A O 1
ATOM 1235 N N . TRP A 1 158 ? -11.701 1.124 15.350 1.00 96.44 158 TRP A N 1
ATOM 1236 C CA . TRP A 1 158 ? -13.022 1.568 15.805 1.00 96.44 158 TRP A CA 1
ATOM 1237 C C . TRP A 1 158 ? -13.331 1.108 17.233 1.00 96.44 158 TRP A C 1
ATOM 1239 O O . TRP A 1 158 ? -13.922 1.864 18.009 1.00 96.44 158 TRP A O 1
ATOM 1249 N N . GLU A 1 159 ? -12.902 -0.099 17.609 1.00 94.69 159 GLU A N 1
ATOM 1250 C CA . GLU A 1 159 ? -13.013 -0.571 18.991 1.00 94.69 159 GLU A CA 1
ATOM 1251 C C . GLU A 1 159 ? -12.136 0.217 19.965 1.00 94.69 159 GLU A C 1
ATOM 1253 O O . GLU A 1 159 ? -12.616 0.547 21.050 1.00 94.69 159 GLU A O 1
ATOM 1258 N N . ASN A 1 160 ? -10.916 0.598 19.568 1.00 94.00 160 ASN A N 1
ATOM 1259 C CA . ASN A 1 160 ? -10.044 1.464 20.374 1.00 94.00 160 ASN A CA 1
ATOM 1260 C C . ASN A 1 160 ? -10.702 2.813 20.700 1.00 94.00 160 ASN A C 1
ATOM 1262 O O . ASN A 1 160 ? -10.487 3.369 21.777 1.00 94.00 160 ASN A O 1
ATOM 1266 N N . LEU A 1 161 ? -11.535 3.329 19.790 1.00 93.94 161 LEU A N 1
ATOM 1267 C CA . LEU A 1 161 ? -12.323 4.545 20.004 1.00 93.94 161 LEU A CA 1
ATOM 1268 C C . LEU A 1 161 ? -13.623 4.308 20.794 1.00 93.94 161 LEU A C 1
ATOM 1270 O O . LEU A 1 161 ? -14.374 5.252 21.036 1.00 93.94 161 LEU A O 1
ATOM 1274 N N . GLY A 1 162 ? -13.916 3.068 21.192 1.00 92.12 162 GLY A N 1
ATOM 1275 C CA . GLY A 1 162 ? -15.149 2.688 21.881 1.00 92.12 162 GLY A CA 1
ATOM 1276 C C . GLY A 1 162 ? -16.384 2.622 20.977 1.00 92.12 162 GLY A C 1
ATOM 1277 O O . GLY A 1 162 ? -17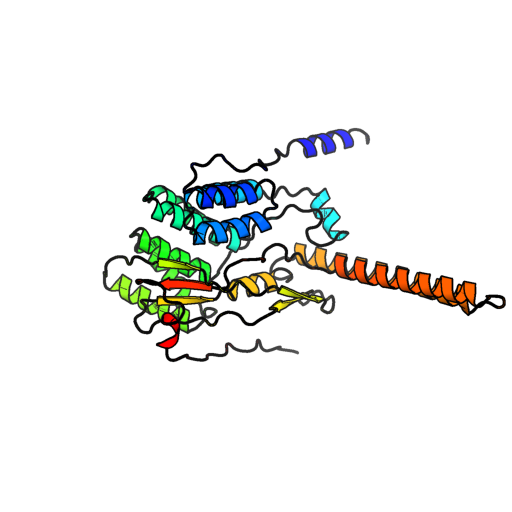.498 2.461 21.472 1.00 92.12 162 GLY A O 1
ATOM 1278 N N . GLN A 1 163 ? -16.222 2.728 19.655 1.00 92.62 163 GLN A N 1
ATOM 1279 C CA . GLN A 1 163 ? -17.331 2.786 18.702 1.00 92.62 163 GLN A CA 1
ATOM 1280 C C . GLN A 1 163 ? -17.690 1.397 18.159 1.00 92.62 163 GLN A C 1
ATOM 1282 O O . GLN A 1 163 ? -17.503 1.080 16.983 1.00 92.62 163 GLN A O 1
ATOM 1287 N N . ILE A 1 164 ? -18.266 0.564 19.028 1.00 91.25 164 ILE A N 1
ATOM 1288 C CA . ILE A 1 164 ? -18.636 -0.830 18.721 1.00 91.25 164 ILE A CA 1
ATOM 1289 C C . ILE A 1 164 ? -19.553 -0.934 17.490 1.00 91.25 164 ILE A C 1
ATOM 1291 O O . ILE A 1 164 ? -19.364 -1.812 16.646 1.00 91.25 164 ILE A O 1
ATOM 1295 N N . ASN A 1 165 ? -20.515 -0.015 17.354 1.00 91.31 165 ASN A N 1
ATOM 1296 C CA . ASN A 1 165 ? -21.459 0.004 16.231 1.00 91.31 165 ASN A CA 1
ATOM 1297 C C . ASN A 1 165 ? -20.767 0.195 14.875 1.00 91.31 165 ASN A C 1
ATOM 1299 O O . ASN A 1 165 ? -21.257 -0.319 13.871 1.00 91.31 165 ASN A O 1
ATOM 1303 N N . ASN A 1 166 ? -19.622 0.882 14.858 1.00 93.75 166 ASN A N 1
ATOM 1304 C CA . ASN A 1 166 ? -18.821 1.086 13.656 1.00 93.75 166 ASN A CA 1
ATOM 1305 C C . ASN A 1 166 ? -17.824 -0.057 13.437 1.00 93.75 166 ASN A C 1
ATOM 1307 O O . ASN A 1 166 ? -17.597 -0.442 12.297 1.00 93.75 166 ASN A O 1
ATOM 1311 N N . ALA A 1 167 ? -17.298 -0.675 14.500 1.00 94.44 167 ALA A N 1
ATOM 1312 C CA . ALA A 1 167 ? -16.400 -1.827 14.391 1.00 94.44 167 ALA A CA 1
ATOM 1313 C C . ALA A 1 167 ? -17.102 -3.101 13.887 1.00 94.44 167 ALA A C 1
ATOM 1315 O O . ALA A 1 167 ? -16.583 -3.829 13.037 1.00 94.44 167 ALA A O 1
ATOM 1316 N N . ARG A 1 168 ? -18.302 -3.387 14.408 1.00 94.50 168 ARG A N 1
ATOM 1317 C CA . ARG A 1 168 ? -19.020 -4.650 14.173 1.00 94.50 168 ARG A CA 1
ATOM 1318 C C . ARG A 1 168 ? -19.276 -4.965 12.686 1.00 94.50 168 ARG A C 1
ATOM 1320 O O . ARG A 1 168 ? -19.080 -6.123 12.309 1.00 94.50 168 ARG A O 1
ATOM 1327 N N . PRO A 1 169 ? -19.697 -4.016 11.824 1.00 94.31 169 PRO A N 1
ATOM 1328 C CA . PRO A 1 169 ? -19.856 -4.265 10.390 1.00 94.31 169 PRO A CA 1
ATOM 1329 C C . PRO A 1 169 ? -18.582 -4.771 9.704 1.00 94.31 169 PRO A C 1
ATOM 1331 O O . PRO A 1 169 ? -18.672 -5.669 8.870 1.00 94.31 169 PRO A O 1
ATOM 1334 N N . HIS A 1 170 ? -17.408 -4.264 10.089 1.00 94.88 170 HIS A N 1
ATOM 1335 C CA . HIS A 1 170 ? -16.127 -4.692 9.520 1.00 94.88 170 HIS A CA 1
ATOM 1336 C C . HIS A 1 170 ? -15.767 -6.122 9.945 1.00 94.88 170 HIS A C 1
ATOM 1338 O O . HIS A 1 170 ? -15.407 -6.946 9.103 1.00 94.88 170 HIS A O 1
ATOM 1344 N N . TRP A 1 171 ? -15.962 -6.476 11.222 1.00 95.56 171 TRP A N 1
ATOM 1345 C CA . TRP A 1 171 ? -15.810 -7.870 11.660 1.00 95.56 171 TRP A CA 1
ATOM 1346 C C . TRP A 1 171 ? -16.781 -8.806 10.932 1.00 95.56 171 TRP A C 1
ATOM 1348 O O . TRP A 1 171 ? -16.395 -9.887 10.482 1.00 95.56 171 TRP A O 1
ATOM 1358 N N . LYS A 1 172 ? -18.036 -8.380 10.748 1.00 95.75 172 LYS A N 1
ATOM 1359 C CA . LYS A 1 172 ? -19.041 -9.140 9.993 1.00 95.75 172 LYS A CA 1
ATOM 1360 C C . LYS A 1 172 ? -18.618 -9.366 8.541 1.00 95.75 172 LYS A C 1
ATOM 1362 O O . LYS A 1 172 ? -18.718 -10.494 8.060 1.00 95.75 172 LYS A O 1
ATOM 1367 N N . GLN A 1 173 ? -18.109 -8.332 7.873 1.00 94.25 173 GLN A N 1
ATOM 1368 C CA . GLN A 1 173 ? -17.592 -8.429 6.507 1.00 94.25 173 GLN A CA 1
ATOM 1369 C C . GLN A 1 173 ? -16.490 -9.488 6.404 1.00 94.25 173 GLN A C 1
ATOM 1371 O O . GLN A 1 173 ? -16.536 -10.324 5.503 1.00 94.25 173 GLN A O 1
ATOM 1376 N N . LEU A 1 174 ? -15.545 -9.510 7.350 1.00 94.81 174 LEU A N 1
ATOM 1377 C CA . LEU A 1 174 ? -14.481 -10.515 7.377 1.00 94.81 174 LEU A CA 1
ATOM 1378 C C . LEU A 1 174 ? -15.025 -11.931 7.548 1.00 94.81 174 LEU A C 1
ATOM 1380 O O . LEU A 1 174 ? -14.644 -12.812 6.783 1.00 94.81 174 LEU A O 1
ATOM 1384 N N . ARG A 1 175 ? -15.930 -12.148 8.510 1.00 95.56 175 ARG A N 1
ATOM 1385 C CA . ARG A 1 175 ? -16.537 -13.462 8.776 1.00 95.56 175 ARG A CA 1
ATOM 1386 C C . ARG A 1 175 ? -17.276 -14.013 7.553 1.00 95.56 175 ARG A C 1
ATOM 1388 O O . ARG A 1 175 ? -17.117 -15.188 7.215 1.00 95.56 175 ARG A O 1
ATOM 1395 N N . ASP A 1 176 ? -18.093 -13.178 6.913 1.00 94.00 176 ASP A N 1
ATOM 1396 C CA . ASP A 1 176 ? -19.028 -13.604 5.865 1.00 94.00 176 ASP A CA 1
ATOM 1397 C C . ASP A 1 176 ? -18.331 -13.814 4.504 1.00 94.00 176 ASP A C 1
ATOM 1399 O O . ASP A 1 176 ? -18.819 -14.560 3.648 1.00 94.00 176 ASP A O 1
ATOM 1403 N N . LYS A 1 177 ? -17.158 -13.205 4.292 1.00 90.06 177 LYS A N 1
ATOM 1404 C CA . LYS A 1 177 ? -16.453 -13.232 3.007 1.00 90.06 177 LYS A CA 1
ATOM 1405 C C . LYS A 1 177 ? -15.646 -14.518 2.803 1.00 90.06 177 LYS A C 1
ATOM 1407 O O . LYS A 1 177 ? -14.575 -14.710 3.369 1.00 90.06 177 LYS A O 1
ATOM 1412 N N . LYS A 1 178 ? -16.114 -15.389 1.899 1.00 87.44 178 LYS A N 1
ATOM 1413 C CA . LYS A 1 178 ? -15.502 -16.708 1.617 1.00 87.44 178 LYS A CA 1
ATOM 1414 C C . LYS A 1 178 ? -14.044 -16.667 1.141 1.00 87.44 178 LYS A C 1
ATOM 1416 O O . LYS A 1 178 ? -13.333 -17.639 1.369 1.00 87.44 178 LYS A O 1
ATOM 1421 N N . SER A 1 179 ? -13.610 -15.585 0.490 1.00 84.94 179 SER A N 1
ATOM 1422 C CA . SER A 1 179 ? -12.225 -15.439 0.015 1.00 84.94 179 SER A CA 1
ATOM 1423 C C . SER A 1 179 ? -11.223 -15.172 1.144 1.00 84.94 179 SER A C 1
ATOM 1425 O O . SER A 1 179 ? -10.019 -15.240 0.918 1.00 84.94 179 SER A O 1
ATOM 1427 N N . VAL A 1 180 ? -11.700 -14.860 2.354 1.00 87.88 180 VAL A N 1
ATOM 1428 C CA . VAL A 1 180 ? -10.860 -14.634 3.533 1.00 87.88 180 VAL A CA 1
ATOM 1429 C C . VAL A 1 180 ? -10.428 -15.972 4.137 1.00 87.88 180 VAL A C 1
ATOM 1431 O O . VAL A 1 180 ? -11.213 -16.927 4.222 1.00 87.88 180 VAL A O 1
ATOM 1434 N N . ALA A 1 181 ? -9.172 -16.040 4.589 1.00 87.75 181 ALA A N 1
ATOM 1435 C CA . ALA A 1 181 ? -8.609 -17.217 5.244 1.00 87.75 181 ALA A CA 1
ATOM 1436 C C . ALA A 1 181 ? -9.503 -17.708 6.396 1.00 87.75 181 ALA A C 1
ATOM 1438 O O . ALA A 1 181 ? -10.068 -16.916 7.152 1.00 87.75 181 ALA A O 1
ATOM 1439 N N . LYS A 1 182 ? -9.642 -19.035 6.530 1.00 89.25 182 LYS A N 1
ATOM 1440 C CA . LYS A 1 182 ? -10.534 -19.659 7.524 1.00 89.25 182 LYS A CA 1
ATOM 1441 C C . LYS A 1 182 ? -10.217 -19.204 8.955 1.00 89.25 182 LYS A C 1
ATOM 1443 O O . LYS A 1 182 ? -11.153 -18.951 9.706 1.00 89.25 182 LYS A O 1
ATOM 1448 N N . GLY A 1 183 ? -8.933 -19.056 9.283 1.00 89.25 183 GLY A N 1
ATOM 1449 C CA . GLY A 1 183 ? -8.476 -18.573 10.585 1.00 89.25 183 GLY A CA 1
ATOM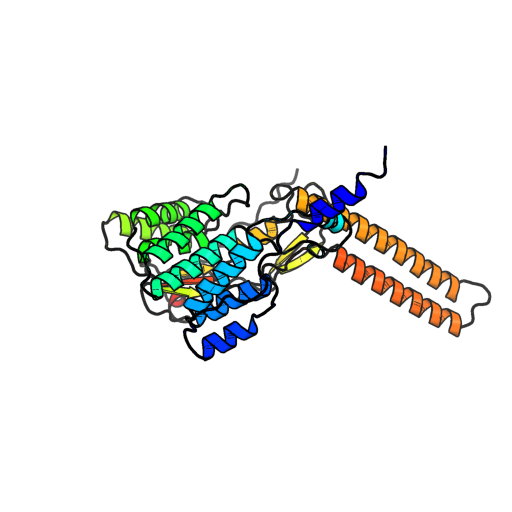 1450 C C . GLY A 1 183 ? -8.963 -17.162 10.906 1.00 89.25 183 GLY A C 1
ATOM 1451 O O . GLY A 1 183 ? -9.688 -16.960 11.877 1.00 89.25 183 GLY A O 1
ATOM 1452 N N . LEU A 1 184 ? -8.725 -16.205 10.000 1.00 91.06 184 LEU A N 1
ATOM 1453 C CA . LEU A 1 184 ? -9.211 -14.827 10.152 1.00 91.06 184 LEU A CA 1
ATOM 1454 C C . LEU A 1 184 ? -10.746 -14.741 10.213 1.00 91.06 184 LEU A C 1
ATOM 1456 O O . LEU A 1 184 ? -11.287 -13.935 10.967 1.00 91.06 184 LEU A O 1
ATOM 1460 N N . ARG A 1 185 ? -11.467 -15.598 9.476 1.00 94.19 185 ARG A N 1
ATOM 1461 C CA . ARG A 1 185 ? -12.933 -15.703 9.599 1.00 94.19 185 ARG A CA 1
ATOM 1462 C C . ARG A 1 185 ? -13.368 -16.188 10.980 1.00 94.19 185 ARG A C 1
ATOM 1464 O O . ARG A 1 185 ? -14.315 -15.638 11.535 1.00 94.19 185 ARG A O 1
ATOM 1471 N N . GLY A 1 186 ? -12.687 -17.196 11.526 1.00 93.31 186 GLY A N 1
ATOM 1472 C CA . GLY A 1 186 ? -12.927 -17.696 12.881 1.00 93.31 186 GLY A CA 1
ATOM 1473 C C . GLY A 1 186 ? -12.631 -16.637 13.942 1.00 93.31 186 GLY A C 1
ATOM 1474 O O . GLY A 1 186 ? -13.453 -16.404 14.825 1.00 93.31 186 GLY A O 1
ATOM 1475 N N . PHE A 1 187 ? -11.514 -15.925 13.800 1.00 93.31 187 PHE A N 1
ATOM 1476 C CA . PHE A 1 187 ? -11.165 -14.797 14.658 1.00 93.31 187 PHE A CA 1
ATOM 1477 C C . PHE A 1 187 ? -12.230 -13.690 14.614 1.00 93.31 187 PHE A C 1
ATOM 1479 O O . PHE A 1 187 ? -12.688 -13.234 15.660 1.00 93.31 187 PHE A O 1
ATOM 1486 N N . ALA A 1 188 ? -12.687 -13.301 13.420 1.00 95.38 188 ALA A N 1
ATOM 1487 C CA . ALA A 1 188 ? -13.747 -12.308 13.258 1.00 95.38 188 ALA A CA 1
ATOM 1488 C C . ALA A 1 188 ? -15.083 -12.762 13.879 1.00 95.38 188 ALA A C 1
ATOM 1490 O O . ALA A 1 188 ? -15.778 -11.957 14.497 1.00 95.38 188 ALA A O 1
ATOM 1491 N N . ASP A 1 189 ? -15.429 -14.050 13.779 1.00 95.38 189 ASP A N 1
ATOM 1492 C CA . ASP A 1 189 ? -16.613 -14.616 14.437 1.00 95.38 189 ASP A CA 1
ATOM 1493 C C . ASP A 1 189 ? -16.526 -14.530 15.971 1.00 95.38 189 ASP A C 1
ATOM 1495 O O . ASP A 1 189 ? -17.504 -14.161 16.626 1.00 95.38 189 ASP A O 1
ATOM 1499 N N . LEU A 1 190 ? -15.347 -14.791 16.552 1.00 93.12 190 LEU A N 1
ATOM 1500 C CA . LEU A 1 190 ? -15.103 -14.597 17.986 1.00 93.12 190 LEU A CA 1
ATOM 1501 C C . LEU A 1 190 ? -15.287 -13.130 18.400 1.00 93.12 190 LEU A C 1
ATOM 1503 O O . LEU A 1 190 ? -15.905 -12.869 19.435 1.00 93.12 190 LEU A O 1
ATOM 1507 N N . GLN A 1 191 ? -14.823 -12.174 17.585 1.00 94.00 191 GLN A N 1
ATOM 1508 C CA . GLN A 1 191 ? -15.025 -10.749 17.868 1.00 94.00 191 GLN A CA 1
ATOM 1509 C C . GLN A 1 191 ? -16.498 -10.355 17.817 1.00 94.00 191 GLN A C 1
ATOM 1511 O O . GLN A 1 191 ? -16.979 -9.694 18.733 1.00 94.00 191 GLN A O 1
ATOM 1516 N N . ILE A 1 192 ? -17.251 -10.806 16.811 1.00 94.38 192 ILE A N 1
ATOM 1517 C CA . ILE A 1 192 ? -18.692 -10.523 16.725 1.00 94.38 192 ILE A CA 1
ATOM 1518 C C . ILE A 1 192 ? -19.423 -11.102 17.934 1.00 94.38 192 ILE A C 1
ATOM 1520 O O . ILE A 1 192 ? -20.185 -10.387 18.576 1.00 94.38 192 ILE A O 1
ATOM 1524 N N . LYS A 1 193 ? -19.151 -12.363 18.296 1.00 93.19 193 LYS A N 1
ATOM 1525 C CA . LYS A 1 193 ? -19.736 -12.996 19.487 1.00 93.19 193 LYS A CA 1
ATOM 1526 C C . LYS A 1 193 ? -19.406 -12.224 20.763 1.00 93.19 193 LYS A C 1
ATOM 1528 O O . LYS A 1 193 ? -20.271 -12.084 21.621 1.00 93.19 193 LYS A O 1
ATOM 1533 N N . ARG A 1 194 ? -18.177 -11.714 20.897 1.00 90.62 194 ARG A N 1
ATOM 1534 C CA . ARG A 1 194 ? -17.773 -10.874 22.034 1.00 90.62 194 ARG A CA 1
ATOM 1535 C C . ARG A 1 194 ? -18.582 -9.578 22.079 1.00 90.62 194 ARG A C 1
ATOM 1537 O O . ARG A 1 194 ? -19.113 -9.253 23.138 1.00 90.62 194 ARG A O 1
ATOM 1544 N N . LEU A 1 195 ? -18.677 -8.867 20.957 1.00 90.62 195 LEU A N 1
ATOM 1545 C CA . LEU A 1 195 ? -19.401 -7.597 20.862 1.00 90.62 195 LEU A CA 1
ATOM 1546 C C . LEU A 1 195 ? -20.909 -7.778 21.102 1.00 90.62 195 LEU A C 1
ATOM 1548 O O . LEU A 1 195 ? -21.505 -6.990 21.829 1.00 90.62 195 LEU A O 1
ATOM 1552 N N . ASP A 1 196 ? -21.505 -8.850 20.573 1.00 90.00 196 ASP A N 1
ATOM 1553 C CA . ASP A 1 196 ? -22.931 -9.169 20.745 1.00 90.00 196 ASP A CA 1
ATOM 1554 C C . ASP A 1 196 ? -23.278 -9.568 22.194 1.00 90.00 196 ASP A C 1
ATOM 1556 O O . ASP A 1 196 ? -24.416 -9.417 22.628 1.00 90.00 196 ASP A O 1
ATOM 1560 N N . GLN A 1 197 ? -22.297 -10.032 22.976 1.00 88.31 197 GLN A N 1
ATOM 1561 C CA . GLN A 1 197 ? -22.447 -10.327 24.407 1.00 88.31 197 GLN A CA 1
ATOM 1562 C C . GLN A 1 197 ? -22.363 -9.076 25.307 1.00 88.31 197 GLN A C 1
ATOM 1564 O O . GLN A 1 197 ? -22.192 -9.219 26.517 1.00 88.31 197 GLN A O 1
ATOM 1569 N N . ASN A 1 198 ? -22.455 -7.859 24.749 1.00 68.81 198 ASN A N 1
ATOM 1570 C CA . ASN A 1 198 ? -22.316 -6.582 25.467 1.00 68.81 198 ASN A CA 1
ATOM 1571 C C . ASN A 1 198 ? -21.020 -6.465 26.287 1.00 68.81 198 ASN A C 1
ATOM 1573 O O . ASN A 1 198 ? -20.964 -5.787 27.316 1.00 68.81 198 ASN A O 1
ATOM 1577 N N . LYS A 1 199 ? -19.947 -7.126 25.844 1.00 69.56 199 LYS A N 1
ATOM 1578 C CA . LYS A 1 199 ? -18.638 -6.952 26.472 1.00 69.56 199 LYS A CA 1
ATOM 1579 C C . LYS A 1 199 ? -18.086 -5.570 26.129 1.00 69.56 199 LYS A C 1
ATOM 1581 O O . LYS A 1 199 ? -18.327 -5.047 25.042 1.00 69.56 199 LYS A O 1
ATOM 1586 N N . ALA A 1 200 ? -17.352 -4.993 27.080 1.00 74.69 200 ALA A N 1
ATOM 1587 C CA . ALA A 1 200 ? -16.730 -3.686 26.922 1.00 74.69 200 ALA A CA 1
ATOM 1588 C C . ALA A 1 200 ? -15.846 -3.633 25.656 1.00 74.69 200 ALA A C 1
ATOM 1590 O O . ALA A 1 200 ? -15.281 -4.668 25.268 1.00 74.69 200 ALA A O 1
ATOM 1591 N N . PRO A 1 201 ? -15.705 -2.445 25.030 1.00 78.31 201 PRO A N 1
ATOM 1592 C CA . PRO A 1 201 ? -14.762 -2.248 23.939 1.00 78.31 201 PRO A CA 1
ATOM 1593 C C . PRO A 1 201 ? -13.373 -2.730 24.348 1.00 78.31 201 PRO A C 1
ATOM 1595 O O . PRO A 1 201 ? -12.951 -2.554 25.493 1.00 78.31 201 PRO A O 1
ATOM 1598 N N . THR A 1 202 ? -12.672 -3.354 23.412 1.00 83.12 202 THR A N 1
ATOM 1599 C CA . THR A 1 202 ? -11.320 -3.843 23.651 1.00 83.12 202 THR A CA 1
ATOM 1600 C C . THR A 1 202 ? -10.307 -2.836 23.135 1.00 83.12 202 THR A C 1
ATOM 1602 O O . THR A 1 202 ? -10.453 -2.317 22.032 1.00 83.12 202 THR A O 1
ATOM 1605 N N . THR A 1 203 ? -9.248 -2.621 23.914 1.00 89.25 203 THR A N 1
ATOM 1606 C CA . THR A 1 203 ? -8.064 -1.899 23.450 1.00 89.25 203 THR A CA 1
ATOM 1607 C C . THR A 1 203 ? -7.128 -2.869 22.738 1.00 89.25 203 THR A C 1
ATOM 1609 O O . THR A 1 203 ? -6.540 -3.759 23.350 1.00 89.25 203 THR A O 1
ATOM 1612 N N . TRP A 1 204 ? -7.001 -2.687 21.435 1.00 91.50 204 TRP A N 1
ATOM 1613 C CA . TRP A 1 204 ? -6.094 -3.395 20.553 1.00 91.50 204 TRP A CA 1
ATOM 1614 C C . TRP A 1 204 ? -4.781 -2.637 20.399 1.00 91.50 204 TRP A C 1
ATOM 1616 O O . TRP A 1 204 ? -4.738 -1.480 19.967 1.00 91.50 204 TRP A O 1
ATOM 1626 N N . ILE A 1 205 ? -3.689 -3.336 20.676 1.00 90.12 205 ILE A N 1
ATOM 1627 C CA . ILE A 1 205 ? -2.349 -2.955 20.261 1.00 90.12 205 ILE A CA 1
ATOM 1628 C C . ILE A 1 205 ? -2.188 -3.407 18.811 1.00 90.12 205 ILE A C 1
ATOM 1630 O O . ILE A 1 205 ? -2.244 -4.600 18.507 1.00 90.12 205 ILE A O 1
ATOM 1634 N N . VAL A 1 206 ? -2.004 -2.427 17.928 1.00 90.50 206 VAL A N 1
ATOM 1635 C CA . VAL A 1 206 ? -1.666 -2.633 16.520 1.00 90.50 206 VAL A CA 1
ATOM 1636 C C . VAL A 1 206 ? -0.168 -2.420 16.362 1.00 90.50 206 VAL A C 1
ATOM 1638 O O . VAL A 1 206 ? 0.320 -1.308 16.591 1.00 90.50 206 VAL A O 1
ATOM 1641 N N . ALA A 1 207 ? 0.548 -3.463 15.954 1.00 87.38 207 ALA A N 1
ATOM 1642 C CA . ALA A 1 207 ? 1.952 -3.359 15.575 1.00 87.38 207 ALA A CA 1
ATOM 1643 C C . ALA A 1 207 ? 2.222 -4.056 14.246 1.00 87.38 207 ALA A C 1
ATOM 1645 O O . ALA A 1 207 ? 1.485 -4.936 13.807 1.00 87.38 207 ALA A O 1
ATOM 1646 N N . THR A 1 208 ? 3.305 -3.657 13.603 1.00 86.81 208 THR A N 1
ATOM 1647 C CA . THR A 1 208 ? 3.762 -4.232 12.340 1.00 86.81 208 THR A CA 1
ATOM 1648 C C . THR A 1 208 ? 4.740 -5.369 12.589 1.00 86.81 208 THR A C 1
ATOM 1650 O O . THR A 1 208 ? 5.536 -5.297 13.523 1.00 86.81 208 THR A O 1
ATOM 1653 N N . SER A 1 209 ? 4.736 -6.376 11.720 1.00 85.38 209 SER A N 1
ATOM 1654 C CA . SER A 1 209 ? 5.787 -7.393 11.697 1.00 85.38 209 SER A CA 1
ATOM 1655 C C . SER A 1 209 ? 7.154 -6.779 11.379 1.00 85.38 209 SER A C 1
ATOM 1657 O O . SER A 1 209 ? 7.251 -5.850 10.574 1.00 85.38 209 SER A O 1
ATOM 1659 N N . SER A 1 210 ? 8.207 -7.327 11.988 1.00 81.88 210 SER A N 1
ATOM 1660 C CA . SER A 1 210 ? 9.602 -7.054 11.629 1.00 81.88 210 SER A CA 1
ATOM 1661 C C . SER A 1 210 ? 9.954 -7.551 10.222 1.00 81.88 210 SER A C 1
ATOM 1663 O O . SER A 1 210 ? 10.838 -6.995 9.569 1.00 81.88 210 SER A O 1
ATOM 1665 N N . GLN A 1 211 ? 9.239 -8.562 9.715 1.00 86.06 211 GLN A N 1
ATOM 1666 C CA . GLN A 1 211 ? 9.375 -9.011 8.335 1.00 86.06 211 GLN A CA 1
ATOM 1667 C C . GLN A 1 211 ? 8.679 -8.037 7.387 1.00 86.06 211 GLN A C 1
ATOM 1669 O O . GLN A 1 211 ? 7.538 -7.633 7.607 1.00 86.06 211 GLN A O 1
ATOM 1674 N N . GLN A 1 212 ? 9.352 -7.699 6.291 1.00 87.81 212 GLN A N 1
ATOM 1675 C CA . GLN A 1 212 ? 8.778 -6.893 5.218 1.00 87.81 212 GLN A CA 1
ATOM 1676 C C . GLN A 1 212 ? 7.989 -7.763 4.241 1.00 87.81 212 GLN A C 1
ATOM 1678 O O . GLN A 1 212 ? 8.301 -8.947 4.055 1.00 87.81 212 GLN A O 1
ATOM 1683 N N . LEU A 1 213 ? 7.020 -7.149 3.565 1.00 87.88 213 LEU A N 1
ATOM 1684 C CA . LEU A 1 213 ? 6.321 -7.751 2.440 1.00 87.88 213 LEU A CA 1
ATOM 1685 C C . LEU A 1 213 ? 7.345 -8.270 1.407 1.00 87.88 213 LEU A C 1
ATOM 1687 O O . LEU A 1 213 ? 8.328 -7.575 1.132 1.00 87.88 213 LEU A O 1
ATOM 1691 N N . PRO A 1 214 ? 7.156 -9.485 0.862 1.00 89.38 214 PRO A N 1
ATOM 1692 C CA . PRO A 1 214 ? 7.979 -9.997 -0.226 1.00 89.38 214 PRO A CA 1
ATOM 1693 C C . PRO A 1 214 ? 8.032 -9.032 -1.415 1.00 89.38 214 PRO A C 1
ATOM 1695 O O . PRO A 1 214 ? 7.003 -8.506 -1.847 1.00 89.38 214 PRO A O 1
ATOM 1698 N N . THR A 1 215 ? 9.227 -8.831 -1.962 1.00 87.38 215 THR A N 1
ATOM 1699 C CA . THR A 1 215 ? 9.436 -8.005 -3.151 1.00 87.38 215 THR A CA 1
ATOM 1700 C C . THR A 1 215 ? 8.888 -8.746 -4.375 1.00 87.38 215 THR A C 1
ATOM 1702 O O . THR A 1 215 ? 9.161 -9.942 -4.542 1.00 87.38 215 THR A O 1
ATOM 1705 N N . PRO A 1 216 ? 8.113 -8.083 -5.251 1.00 86.31 216 PRO A N 1
ATOM 1706 C CA . PRO A 1 216 ? 7.644 -8.705 -6.479 1.00 86.31 216 PRO A CA 1
ATOM 1707 C C . PRO A 1 216 ? 8.814 -8.959 -7.433 1.00 86.31 216 PRO A C 1
ATOM 1709 O O . PRO A 1 216 ? 9.547 -8.048 -7.803 1.00 86.31 216 PRO A O 1
ATOM 1712 N N . ARG A 1 217 ? 8.955 -10.206 -7.876 1.00 87.44 217 ARG A N 1
ATOM 1713 C CA . ARG A 1 217 ? 9.700 -10.570 -9.082 1.00 87.44 217 ARG A CA 1
ATOM 1714 C C . ARG A 1 217 ? 8.712 -10.723 -10.219 1.00 87.44 217 ARG A C 1
ATOM 1716 O O . ARG A 1 217 ? 7.631 -11.275 -10.023 1.00 87.44 217 ARG A O 1
ATOM 1723 N N . TRP A 1 218 ? 9.085 -10.269 -11.402 1.00 85.44 218 TRP A N 1
ATOM 1724 C CA . TRP A 1 218 ? 8.219 -10.334 -12.566 1.00 85.44 218 TRP A CA 1
ATOM 1725 C C . TRP A 1 218 ? 8.873 -11.135 -13.684 1.00 85.44 218 TRP A C 1
ATOM 1727 O O . TRP A 1 218 ? 10.096 -11.223 -13.795 1.00 85.44 218 TRP A O 1
ATOM 1737 N N . LYS A 1 219 ? 8.027 -11.740 -14.510 1.00 82.75 219 LYS A N 1
ATOM 1738 C CA . LYS A 1 219 ? 8.387 -12.272 -15.820 1.00 82.75 219 LYS A CA 1
ATOM 1739 C C . LYS A 1 219 ? 7.330 -11.821 -16.813 1.00 82.75 219 LYS A C 1
ATOM 1741 O O . LYS A 1 219 ? 6.142 -11.819 -16.484 1.00 82.75 219 LYS A O 1
ATOM 1746 N N . SER A 1 220 ? 7.747 -11.446 -18.017 1.00 73.25 220 SER A N 1
ATOM 1747 C CA . SER A 1 220 ? 6.801 -11.255 -19.112 1.00 73.25 220 SER A CA 1
ATOM 1748 C C . SER A 1 220 ? 6.200 -12.610 -19.493 1.00 73.25 220 SER A C 1
ATOM 1750 O O . SER A 1 220 ? 6.903 -13.615 -19.624 1.00 73.25 220 SER A O 1
ATOM 1752 N N . THR A 1 221 ? 4.880 -12.660 -19.619 1.00 71.12 221 THR A N 1
ATOM 1753 C CA . THR A 1 221 ? 4.168 -13.823 -20.160 1.00 71.12 221 THR A CA 1
ATOM 1754 C C . THR A 1 221 ? 3.959 -13.633 -21.665 1.00 71.12 221 THR A C 1
ATOM 1756 O O . THR A 1 221 ? 4.446 -12.676 -22.273 1.00 71.12 221 THR A O 1
ATOM 1759 N N . ARG A 1 222 ? 3.234 -14.555 -22.310 1.00 65.75 222 ARG A N 1
ATOM 1760 C CA . ARG A 1 222 ? 2.762 -14.314 -23.678 1.00 65.75 222 ARG A CA 1
ATOM 1761 C C . ARG A 1 222 ? 1.836 -13.097 -23.681 1.00 65.75 222 ARG A C 1
ATOM 1763 O O . ARG A 1 222 ? 0.841 -13.088 -22.962 1.00 65.75 222 ARG A O 1
ATOM 1770 N N . PHE A 1 223 ? 2.131 -12.124 -24.541 1.00 65.44 223 PHE A N 1
ATOM 1771 C CA . PHE A 1 223 ? 1.241 -10.999 -24.820 1.00 65.44 223 PHE A CA 1
ATOM 1772 C C . PHE A 1 223 ? -0.069 -11.531 -25.414 1.00 65.44 223 PHE A C 1
ATOM 1774 O O . PHE A 1 223 ? -0.137 -11.867 -26.594 1.00 65.44 223 PHE A O 1
ATOM 1781 N N . SER A 1 224 ? -1.093 -11.656 -24.574 1.00 59.38 224 SER A N 1
ATOM 1782 C CA . SER A 1 224 ? -2.442 -12.064 -24.957 1.00 59.38 224 SER A CA 1
ATOM 1783 C C . SER A 1 224 ? -3.453 -11.087 -24.371 1.00 59.38 224 SER A C 1
ATOM 1785 O O . SER A 1 224 ? -3.268 -10.579 -23.264 1.00 59.38 224 SER A O 1
ATOM 1787 N N . PHE A 1 225 ? -4.532 -10.845 -25.113 1.00 57.41 225 PHE A N 1
ATOM 1788 C CA . PHE A 1 225 ? -5.672 -10.049 -24.656 1.00 57.41 225 PHE A CA 1
ATOM 1789 C C . PHE A 1 225 ? -6.545 -10.791 -23.632 1.00 57.41 225 PHE A C 1
ATOM 1791 O O . PHE A 1 225 ? -7.330 -10.157 -22.936 1.00 57.41 225 PHE A O 1
ATOM 1798 N N . GLU A 1 226 ? -6.397 -12.113 -23.517 1.00 59.31 226 GLU A N 1
ATOM 1799 C CA . GLU A 1 226 ? -7.246 -12.981 -22.687 1.00 59.31 226 GLU A CA 1
ATOM 1800 C C . GLU A 1 226 ? -6.611 -13.321 -21.322 1.00 59.31 226 GLU A C 1
ATOM 1802 O O . GLU A 1 226 ? -7.106 -14.186 -20.604 1.00 59.31 226 GLU A O 1
ATOM 1807 N N . GLY A 1 227 ? -5.504 -12.668 -20.938 1.00 61.88 227 GLY A N 1
ATOM 1808 C CA . GLY A 1 227 ? -4.751 -13.022 -19.728 1.00 61.88 227 GLY A CA 1
ATOM 1809 C C . GLY A 1 227 ? -3.977 -11.872 -19.078 1.00 61.88 227 GLY A C 1
ATOM 1810 O O . GLY A 1 227 ? -4.185 -10.702 -19.382 1.00 61.88 227 GLY A O 1
ATOM 1811 N N . GLN A 1 228 ? -3.082 -12.212 -18.145 1.00 68.62 228 GLN A N 1
ATOM 1812 C CA . GLN A 1 228 ? -2.148 -11.261 -17.525 1.00 68.62 228 GLN A CA 1
ATOM 1813 C C . GLN A 1 228 ? -0.865 -11.157 -18.357 1.00 68.62 228 GLN A C 1
ATOM 1815 O O . GLN A 1 228 ? -0.319 -12.187 -18.745 1.00 68.62 228 GLN A O 1
ATOM 1820 N N . ILE A 1 229 ? -0.365 -9.935 -18.579 1.00 73.62 229 ILE A N 1
ATOM 1821 C CA . ILE A 1 229 ? 0.896 -9.653 -19.312 1.00 73.62 229 ILE A CA 1
ATOM 1822 C C . ILE A 1 229 ? 2.135 -9.986 -18.462 1.00 73.62 229 ILE A C 1
ATOM 1824 O O . ILE A 1 229 ? 3.226 -10.234 -18.978 1.00 73.62 229 ILE A O 1
ATOM 1828 N N . TYR A 1 230 ? 1.960 -9.993 -17.141 1.00 80.00 230 TYR A N 1
ATOM 1829 C CA . TYR A 1 230 ? 3.030 -10.186 -16.174 1.00 80.00 230 TYR A CA 1
ATOM 1830 C C . TYR A 1 230 ? 2.694 -11.331 -15.237 1.00 80.00 230 TYR A C 1
ATOM 1832 O O . TYR A 1 230 ? 1.617 -11.354 -14.642 1.00 80.00 230 TYR A O 1
ATOM 1840 N N . ASP A 1 231 ? 3.645 -12.243 -15.062 1.00 84.50 231 ASP A N 1
ATOM 1841 C CA . ASP A 1 231 ? 3.623 -13.188 -13.955 1.00 84.50 231 ASP A CA 1
ATOM 1842 C C . ASP A 1 231 ? 4.436 -12.602 -12.802 1.00 84.50 231 ASP A C 1
ATOM 1844 O O . ASP A 1 231 ? 5.667 -12.541 -12.846 1.00 84.50 231 ASP A O 1
ATOM 1848 N N . LEU A 1 232 ? 3.720 -12.116 -11.791 1.00 86.12 232 LEU A N 1
ATOM 1849 C CA . LEU A 1 232 ? 4.281 -11.531 -10.581 1.00 86.12 232 LEU A CA 1
ATOM 1850 C C . LEU A 1 232 ? 4.349 -12.596 -9.482 1.00 86.12 232 LEU A C 1
ATOM 1852 O O . LEU A 1 232 ? 3.323 -13.069 -8.984 1.00 86.12 232 LEU A O 1
ATOM 1856 N N . GLN A 1 233 ? 5.570 -12.943 -9.081 1.00 89.44 233 GLN A N 1
ATOM 1857 C CA . GLN A 1 233 ? 5.866 -13.927 -8.045 1.00 89.44 233 GLN A CA 1
ATOM 1858 C C . GLN A 1 233 ? 6.629 -13.273 -6.894 1.00 89.44 233 GLN A C 1
ATOM 1860 O O . GLN A 1 233 ? 7.512 -12.453 -7.134 1.00 89.44 233 GLN A O 1
ATOM 1865 N N . PRO A 1 234 ? 6.344 -13.627 -5.636 1.00 90.38 234 PRO A N 1
ATOM 1866 C CA . PRO A 1 234 ? 7.118 -13.100 -4.524 1.00 90.38 234 PRO A CA 1
ATOM 1867 C C . PRO A 1 234 ? 8.555 -13.662 -4.545 1.00 90.38 234 PRO A C 1
ATOM 1869 O O . PRO A 1 234 ? 8.818 -14.781 -5.006 1.00 90.38 234 PRO A O 1
ATOM 1872 N N . ASP A 1 235 ? 9.514 -12.880 -4.057 1.00 89.81 235 ASP A N 1
ATOM 1873 C CA . ASP A 1 235 ? 10.903 -13.312 -3.851 1.00 89.81 235 ASP A CA 1
ATOM 1874 C C . ASP A 1 235 ? 11.034 -14.366 -2.738 1.00 89.81 235 ASP A C 1
ATOM 1876 O O . ASP A 1 235 ? 11.884 -15.252 -2.827 1.00 89.81 235 ASP A O 1
ATOM 1880 N N . ARG A 1 236 ? 10.152 -14.306 -1.734 1.00 90.69 236 ARG A N 1
ATOM 1881 C CA . ARG A 1 236 ? 10.101 -15.203 -0.572 1.00 90.69 236 ARG A CA 1
ATOM 1882 C C . ARG A 1 236 ? 8.669 -15.521 -0.139 1.00 90.69 236 ARG A C 1
ATOM 1884 O O . ARG A 1 236 ? 7.708 -14.908 -0.596 1.00 90.69 236 ARG A O 1
ATOM 1891 N N . SER A 1 237 ? 8.508 -16.484 0.764 1.00 90.50 237 SER A N 1
ATOM 1892 C CA . SER A 1 237 ? 7.203 -16.799 1.352 1.00 90.50 237 SER A CA 1
ATOM 1893 C C . SER A 1 237 ? 6.675 -15.653 2.219 1.00 90.50 237 SER A C 1
ATOM 1895 O O . SER A 1 237 ? 7.441 -14.981 2.911 1.00 90.50 237 SER A O 1
ATOM 1897 N N . PHE A 1 238 ? 5.354 -15.473 2.226 1.00 90.25 238 PHE A N 1
ATOM 1898 C CA . PHE A 1 238 ? 4.684 -14.576 3.167 1.00 90.25 238 PHE A CA 1
ATOM 1899 C C . PHE A 1 238 ? 4.768 -15.118 4.591 1.00 90.25 238 PHE A C 1
ATOM 1901 O O . PHE A 1 238 ? 4.830 -16.333 4.798 1.00 90.25 238 PHE A O 1
ATOM 1908 N N . ILE A 1 239 ? 4.697 -14.215 5.570 1.00 88.62 239 ILE A N 1
ATOM 1909 C CA . ILE A 1 239 ? 4.523 -14.612 6.963 1.00 88.62 239 ILE A CA 1
ATOM 1910 C C . ILE A 1 239 ? 3.219 -15.404 7.109 1.00 88.62 239 ILE A C 1
ATOM 1912 O O . ILE A 1 239 ? 2.191 -15.056 6.511 1.00 88.62 239 ILE A O 1
ATOM 1916 N N . GLN A 1 240 ? 3.269 -16.487 7.880 1.00 86.94 240 GLN A N 1
ATOM 1917 C CA . GLN A 1 240 ? 2.103 -17.323 8.113 1.00 86.94 240 GLN A CA 1
ATOM 1918 C C . GLN A 1 240 ? 1.149 -16.610 9.074 1.00 86.94 240 GLN A C 1
ATOM 1920 O O . GLN A 1 240 ? 1.532 -16.245 10.183 1.00 86.94 240 GLN A O 1
ATOM 1925 N N . ALA A 1 241 ? -0.095 -16.403 8.637 1.00 88.12 241 ALA A N 1
ATOM 1926 C CA . ALA A 1 241 ? -1.137 -15.865 9.503 1.00 88.12 241 ALA A CA 1
ATOM 1927 C C . ALA A 1 241 ? -1.430 -16.841 10.652 1.00 88.12 241 ALA A C 1
ATOM 1929 O O . ALA A 1 241 ? -1.407 -18.059 10.454 1.00 88.12 241 ALA A O 1
ATOM 1930 N N . CYS A 1 242 ? -1.710 -16.304 11.835 1.00 87.56 242 CYS A N 1
ATOM 1931 C CA . CYS A 1 242 ? -2.025 -17.096 13.017 1.00 87.56 242 CYS A CA 1
ATOM 1932 C C . CYS A 1 242 ? -3.067 -16.375 13.877 1.00 87.56 242 CYS A C 1
ATOM 1934 O O . CYS A 1 242 ? -3.135 -15.144 13.884 1.00 87.56 242 CYS A O 1
ATOM 1936 N N . GLU A 1 243 ? -3.858 -17.128 14.632 1.00 87.06 243 GLU A N 1
ATOM 1937 C CA . GLU A 1 243 ? -4.829 -16.581 15.573 1.00 87.06 243 GLU A CA 1
ATOM 1938 C C . GLU A 1 243 ? -4.780 -17.332 16.902 1.00 87.06 243 GLU A C 1
ATOM 1940 O O . GLU A 1 243 ? -4.559 -18.542 16.948 1.00 87.06 243 GLU A O 1
ATOM 1945 N N . SER A 1 244 ? -4.995 -16.605 17.996 1.00 84.62 244 SER A N 1
ATOM 1946 C CA . SER A 1 244 ? -5.154 -17.212 19.312 1.00 84.62 244 SER A CA 1
ATOM 1947 C C . SER A 1 244 ? -6.546 -17.831 19.448 1.00 84.62 244 SER A C 1
ATOM 1949 O O . SER A 1 244 ? -7.547 -17.230 19.050 1.00 84.62 244 SER A O 1
ATOM 1951 N N . ASN A 1 245 ? -6.622 -19.003 20.086 1.00 80.62 245 ASN A N 1
ATOM 1952 C CA . ASN A 1 245 ? -7.873 -19.738 20.312 1.00 80.62 245 ASN A CA 1
ATOM 1953 C C . ASN A 1 245 ? -8.916 -18.931 21.107 1.00 80.62 245 ASN A C 1
ATOM 1955 O O . ASN A 1 245 ? -10.116 -19.148 20.961 1.00 80.62 245 ASN A O 1
ATOM 1959 N N . ASP A 1 246 ? -8.463 -18.010 21.959 1.00 80.19 246 ASP A N 1
ATOM 1960 C CA . ASP A 1 246 ? -9.312 -17.147 22.785 1.00 80.19 246 ASP A CA 1
ATOM 1961 C C . ASP A 1 246 ? -9.734 -15.841 22.085 1.00 80.19 246 ASP A C 1
ATOM 1963 O O . ASP A 1 246 ? -10.474 -15.038 22.658 1.00 80.19 246 ASP A O 1
ATOM 1967 N N . GLY A 1 247 ? -9.265 -15.613 20.854 1.00 84.19 247 GLY A N 1
ATOM 1968 C CA . GLY A 1 247 ? -9.542 -14.405 20.088 1.00 84.19 247 GLY A CA 1
ATOM 1969 C C . GLY A 1 247 ? -8.897 -13.138 20.658 1.00 84.19 247 GLY A C 1
ATOM 1970 O O . GLY A 1 247 ? -9.352 -12.045 20.333 1.00 84.19 247 GLY A O 1
ATOM 1971 N N . ARG A 1 248 ? -7.864 -13.234 21.507 1.00 88.38 248 ARG A N 1
ATOM 1972 C CA . ARG A 1 248 ? -7.170 -12.053 22.063 1.00 88.38 248 ARG A CA 1
ATOM 1973 C C . ARG A 1 248 ? -5.975 -11.581 21.247 1.00 88.38 248 ARG A C 1
ATOM 1975 O O . ARG A 1 248 ? -5.476 -10.482 21.486 1.00 88.38 248 ARG A O 1
ATOM 1982 N N . ALA A 1 249 ? -5.533 -12.388 20.291 1.00 89.31 249 ALA A N 1
ATOM 1983 C CA . ALA A 1 249 ? -4.453 -12.035 19.391 1.00 89.31 249 ALA A CA 1
ATOM 1984 C C . ALA A 1 249 ? -4.637 -12.642 17.998 1.00 89.31 249 ALA A C 1
ATOM 1986 O O . ALA A 1 249 ? -5.187 -13.736 17.861 1.00 89.31 249 ALA A O 1
ATOM 1987 N N . ALA A 1 250 ? -4.143 -11.937 16.984 1.00 90.88 250 ALA A N 1
ATOM 1988 C CA . ALA A 1 250 ? -4.026 -12.417 15.616 1.00 90.88 250 ALA A CA 1
ATOM 1989 C C . ALA A 1 250 ? -2.829 -11.768 14.910 1.00 90.88 250 ALA A C 1
ATOM 1991 O O . ALA A 1 250 ? -2.579 -10.572 15.059 1.00 90.88 250 ALA A O 1
ATOM 1992 N N . LEU A 1 251 ? -2.121 -12.555 14.106 1.00 91.38 251 LEU A N 1
ATOM 1993 C CA . LEU A 1 251 ? -1.176 -12.086 13.104 1.00 91.38 251 LEU A CA 1
ATOM 1994 C C . LEU A 1 251 ? -1.833 -12.207 11.733 1.00 91.38 251 LEU A C 1
ATOM 1996 O O . LEU A 1 251 ? -2.143 -13.305 11.266 1.00 91.38 251 LEU A O 1
ATOM 2000 N N . ILE A 1 252 ? -2.019 -11.070 11.076 1.00 92.00 252 ILE A N 1
ATOM 2001 C CA . ILE A 1 252 ? -2.646 -10.991 9.764 1.00 92.00 252 ILE A CA 1
ATOM 2002 C C . ILE A 1 252 ? -1.562 -10.711 8.728 1.00 92.00 252 ILE A C 1
ATOM 2004 O O . ILE A 1 252 ? -0.899 -9.677 8.774 1.00 92.00 252 ILE A O 1
ATOM 2008 N N . SER A 1 253 ? -1.381 -11.644 7.797 1.00 91.50 253 SER A N 1
ATOM 2009 C CA . SER A 1 253 ? -0.415 -11.532 6.700 1.00 91.50 253 SER A CA 1
ATOM 2010 C C . SER A 1 253 ? -0.880 -10.531 5.640 1.00 91.50 253 SER A C 1
ATOM 2012 O O . SER A 1 253 ? -2.055 -10.531 5.272 1.00 91.50 253 SER A O 1
ATOM 2014 N N . THR A 1 254 ? 0.037 -9.733 5.083 1.00 91.19 254 THR A N 1
ATOM 2015 C CA . THR A 1 254 ? -0.244 -8.801 3.969 1.00 91.19 254 THR A CA 1
ATOM 2016 C C . THR A 1 254 ? -0.242 -9.474 2.591 1.00 91.19 254 THR A C 1
ATOM 2018 O O . THR A 1 254 ? -0.159 -8.814 1.558 1.00 91.19 254 THR A O 1
ATOM 2021 N N . GLN A 1 255 ? -0.401 -10.801 2.536 1.00 90.25 255 GLN A N 1
ATOM 2022 C CA . GLN A 1 255 ? -0.489 -11.556 1.283 1.00 90.25 255 GLN A CA 1
ATOM 2023 C C . GLN A 1 255 ? -1.599 -11.058 0.345 1.00 90.25 255 GLN A C 1
ATOM 2025 O O . GLN A 1 255 ? -1.415 -11.071 -0.872 1.00 90.25 255 GLN A O 1
ATOM 2030 N N . SER A 1 256 ? -2.741 -10.615 0.881 1.00 87.81 256 SER A N 1
ATOM 2031 C CA . SER A 1 256 ? -3.831 -10.065 0.066 1.00 87.81 256 SER A CA 1
ATOM 2032 C C . SER A 1 256 ? -3.387 -8.831 -0.712 1.00 87.81 256 SER A C 1
ATOM 2034 O O . SER A 1 256 ? -3.733 -8.714 -1.881 1.00 87.81 256 SER A O 1
ATOM 2036 N N . TRP A 1 257 ? -2.527 -7.988 -0.136 1.00 87.12 257 TRP A N 1
ATOM 2037 C CA . TRP A 1 257 ? -1.983 -6.815 -0.816 1.00 87.12 257 TRP A CA 1
ATOM 2038 C C . TRP A 1 257 ? -1.152 -7.211 -2.044 1.00 87.12 257 TRP A C 1
ATOM 2040 O O . TRP A 1 257 ? -1.310 -6.636 -3.118 1.00 87.12 257 TRP A O 1
ATOM 2050 N N . PHE A 1 258 ? -0.349 -8.273 -1.940 1.00 87.12 258 PHE A N 1
ATOM 2051 C CA . PHE A 1 258 ? 0.375 -8.800 -3.099 1.00 87.12 258 PHE A CA 1
ATOM 2052 C C . PHE A 1 258 ? -0.571 -9.348 -4.179 1.00 87.12 258 PHE A C 1
ATOM 2054 O O . PHE A 1 258 ? -0.296 -9.217 -5.369 1.00 87.12 258 PHE A O 1
ATOM 2061 N N . GLN A 1 259 ? -1.708 -9.941 -3.802 1.00 84.94 259 GLN A N 1
ATOM 2062 C CA . GLN A 1 259 ? -2.719 -10.362 -4.782 1.00 84.94 259 GLN A CA 1
ATOM 2063 C C . GLN A 1 259 ? -3.361 -9.164 -5.492 1.00 84.94 259 GLN A C 1
ATOM 2065 O O . GLN A 1 259 ? -3.616 -9.238 -6.695 1.00 84.94 259 GLN A O 1
ATOM 2070 N N . GLU A 1 260 ? -3.561 -8.045 -4.787 1.00 81.31 260 GLU A N 1
ATOM 2071 C CA . GLU A 1 260 ? -4.020 -6.799 -5.407 1.00 81.31 260 GLU A CA 1
ATOM 2072 C C . GLU A 1 260 ? -3.033 -6.319 -6.482 1.00 81.31 260 GLU A C 1
ATOM 2074 O O . GLU A 1 260 ? -3.450 -5.991 -7.597 1.00 81.31 260 GLU A O 1
ATOM 2079 N N . LEU A 1 261 ? -1.728 -6.372 -6.185 1.00 80.12 261 LEU A N 1
ATOM 2080 C CA . LEU A 1 261 ? -0.660 -6.066 -7.140 1.00 80.12 261 LEU A CA 1
ATOM 2081 C C . LEU A 1 261 ? -0.692 -6.991 -8.359 1.00 80.12 261 LEU A C 1
ATOM 2083 O O . LEU A 1 261 ? -0.681 -6.514 -9.493 1.00 80.12 261 LEU A O 1
ATOM 2087 N N . ARG A 1 262 ? -0.775 -8.310 -8.145 1.00 81.50 262 ARG A N 1
ATOM 2088 C CA . ARG A 1 262 ? -0.855 -9.287 -9.244 1.00 81.50 262 ARG A CA 1
ATOM 2089 C C . ARG A 1 262 ? -2.027 -9.000 -10.180 1.00 81.50 262 ARG A C 1
ATOM 2091 O O . ARG A 1 262 ? -1.907 -9.162 -11.388 1.00 81.50 262 ARG A O 1
ATOM 2098 N N . GLY A 1 263 ? -3.159 -8.564 -9.633 1.00 77.12 263 GLY A N 1
ATOM 2099 C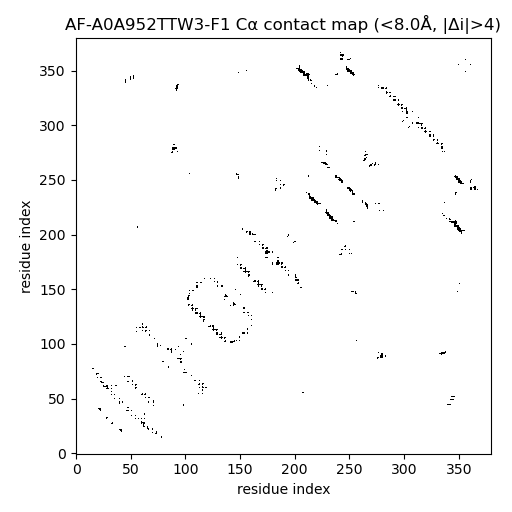 CA . GLY A 1 263 ? -4.344 -8.212 -10.412 1.00 77.12 263 GLY A CA 1
ATOM 2100 C C . GLY A 1 263 ? -4.273 -6.854 -11.119 1.00 77.12 263 GLY A C 1
ATOM 2101 O O . GLY A 1 263 ? -5.169 -6.550 -11.899 1.00 77.12 263 GLY A O 1
ATOM 2102 N N . ARG A 1 264 ? -3.260 -6.012 -10.869 1.00 77.00 264 ARG A N 1
ATOM 2103 C CA . ARG A 1 264 ? -3.202 -4.633 -11.395 1.00 77.00 264 ARG A CA 1
ATOM 2104 C C . ARG A 1 264 ? -3.169 -4.570 -12.921 1.00 77.00 264 ARG A C 1
ATOM 2106 O O . ARG A 1 264 ? -3.758 -3.661 -13.498 1.00 77.00 264 ARG A O 1
ATOM 2113 N N . HIS A 1 265 ? -2.493 -5.525 -13.552 1.00 73.62 265 HIS A N 1
ATOM 2114 C CA . HIS A 1 265 ? -2.307 -5.588 -15.002 1.00 73.62 265 HIS A CA 1
ATOM 2115 C C . HIS A 1 265 ? -3.247 -6.605 -15.667 1.00 73.62 265 HIS A C 1
ATOM 2117 O O . HIS A 1 265 ? -2.901 -7.161 -16.705 1.00 73.62 265 HIS A O 1
ATOM 2123 N N . SER A 1 266 ? -4.412 -6.885 -15.069 1.00 72.00 266 SER A N 1
ATOM 2124 C CA . SER A 1 266 ? -5.462 -7.670 -15.725 1.00 72.00 266 SER A CA 1
ATOM 2125 C C . SER A 1 266 ? -6.476 -6.769 -16.431 1.00 72.00 266 SER A C 1
ATOM 2127 O O . SER A 1 266 ? -6.804 -5.673 -15.960 1.00 72.00 266 SER A O 1
ATOM 2129 N N . ILE A 1 267 ? -7.007 -7.253 -17.555 1.00 70.88 267 ILE A N 1
ATOM 2130 C CA . ILE A 1 267 ? -8.022 -6.544 -18.342 1.00 70.88 267 ILE A CA 1
ATOM 2131 C C . ILE A 1 267 ? -9.314 -6.304 -17.550 1.00 70.88 267 ILE A C 1
ATOM 2133 O O . ILE A 1 267 ? -9.885 -5.218 -17.631 1.00 70.88 267 ILE A O 1
ATOM 2137 N N . ASP A 1 268 ? -9.700 -7.265 -16.707 1.00 68.88 268 ASP A N 1
ATOM 2138 C CA . ASP A 1 268 ? -10.903 -7.202 -15.866 1.00 68.88 268 ASP A CA 1
ATOM 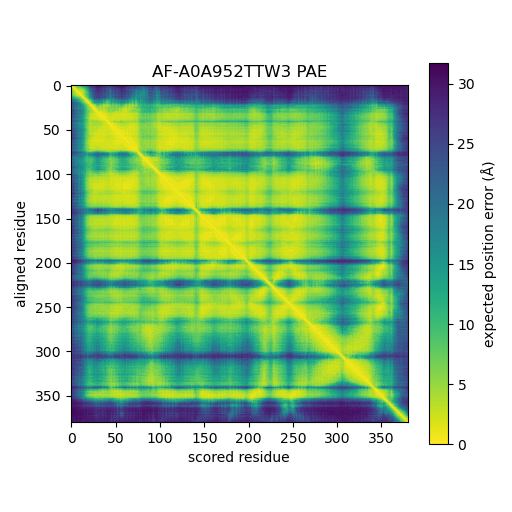2139 C C . ASP A 1 268 ? -10.844 -6.087 -14.821 1.00 68.88 268 ASP A C 1
ATOM 2141 O O . ASP A 1 268 ? -11.870 -5.661 -14.291 1.00 68.88 268 ASP A O 1
ATOM 2145 N N . ARG A 1 269 ? -9.632 -5.626 -14.496 1.00 70.12 269 ARG A N 1
ATOM 2146 C CA . ARG A 1 269 ? -9.406 -4.652 -13.435 1.00 70.12 269 ARG A CA 1
ATOM 2147 C C . ARG A 1 269 ? -8.994 -3.288 -13.960 1.00 70.12 269 ARG A C 1
ATOM 2149 O O . ARG A 1 269 ? -9.502 -2.275 -13.485 1.00 70.12 269 ARG A O 1
ATOM 2156 N N . ARG A 1 270 ? -8.040 -3.241 -14.895 1.00 75.31 270 ARG A N 1
ATOM 2157 C CA . ARG A 1 270 ? -7.497 -1.992 -15.450 1.00 75.31 270 ARG A CA 1
ATOM 2158 C C . ARG A 1 270 ? -7.263 -2.109 -16.950 1.00 75.31 270 ARG A C 1
ATOM 2160 O O . ARG A 1 270 ? -6.120 -2.279 -17.383 1.00 75.31 270 ARG A O 1
ATOM 2167 N N . PRO A 1 271 ? -8.313 -1.924 -17.765 1.00 74.81 271 PRO A N 1
ATOM 2168 C CA . PRO A 1 271 ? -8.195 -2.062 -19.212 1.00 74.81 271 PRO A CA 1
ATOM 2169 C C . PRO A 1 271 ? -7.189 -1.071 -19.813 1.00 74.81 271 PRO A C 1
ATOM 2171 O O . PRO A 1 271 ? -6.451 -1.432 -20.724 1.00 74.81 271 PRO A O 1
ATOM 2174 N N . LEU A 1 272 ? -7.079 0.150 -19.272 1.00 77.12 272 LEU A N 1
ATOM 2175 C CA . LEU A 1 272 ? -6.105 1.135 -19.756 1.00 77.12 272 LEU A CA 1
ATOM 2176 C C . LEU A 1 272 ? -4.656 0.735 -19.435 1.00 77.12 272 LEU A C 1
ATOM 2178 O O . LEU A 1 272 ? -3.789 0.836 -20.297 1.00 77.12 272 LEU A O 1
ATOM 2182 N N . THR A 1 273 ? -4.390 0.252 -18.217 1.00 77.75 273 THR A N 1
ATOM 2183 C CA . THR A 1 273 ? -3.057 -0.238 -17.827 1.00 77.75 273 THR A CA 1
ATOM 2184 C C . THR A 1 273 ? -2.661 -1.458 -18.663 1.00 77.75 273 THR A C 1
ATOM 2186 O O . THR A 1 273 ? -1.524 -1.541 -19.121 1.00 77.75 273 THR A O 1
ATOM 2189 N N . MET A 1 274 ? -3.610 -2.361 -18.930 1.00 78.31 274 MET A N 1
ATOM 2190 C CA . MET A 1 274 ? -3.428 -3.495 -19.840 1.00 78.31 274 MET A CA 1
ATOM 2191 C C . MET A 1 274 ? -3.094 -3.026 -21.265 1.00 78.31 274 MET A C 1
ATOM 2193 O O . MET A 1 274 ? -2.102 -3.462 -21.842 1.00 78.31 274 MET A O 1
ATOM 2197 N N . ALA A 1 275 ? -3.875 -2.097 -21.826 1.00 80.12 275 ALA A N 1
ATOM 2198 C CA . ALA A 1 275 ? -3.661 -1.577 -23.178 1.00 80.12 275 ALA A CA 1
ATOM 2199 C C . ALA A 1 275 ? -2.291 -0.897 -23.336 1.00 80.12 275 ALA A C 1
ATOM 2201 O O . ALA A 1 275 ? -1.592 -1.132 -24.326 1.00 80.12 275 ALA A O 1
ATOM 2202 N N . LYS A 1 276 ? -1.872 -0.107 -22.338 1.00 82.81 276 LYS A N 1
ATOM 2203 C CA . LYS A 1 276 ? -0.522 0.469 -22.283 1.00 82.81 276 LYS A CA 1
ATOM 2204 C C . LYS A 1 276 ? 0.548 -0.621 -22.246 1.00 82.81 276 LYS A C 1
ATOM 2206 O O . LYS A 1 276 ? 1.481 -0.568 -23.037 1.00 82.81 276 LYS A O 1
ATOM 2211 N N . GLY A 1 277 ? 0.397 -1.627 -21.381 1.00 81.00 277 GLY A N 1
ATOM 2212 C CA . GLY A 1 277 ? 1.331 -2.754 -21.279 1.00 81.00 277 GLY A CA 1
ATOM 2213 C C . GLY A 1 277 ? 1.477 -3.540 -22.587 1.00 81.00 277 GLY A C 1
ATOM 2214 O O . GLY A 1 277 ? 2.593 -3.820 -23.013 1.00 81.00 277 GLY A O 1
ATOM 2215 N N . LEU A 1 278 ? 0.369 -3.833 -23.279 1.00 81.94 278 LEU A N 1
ATOM 2216 C CA . LEU A 1 278 ? 0.395 -4.516 -24.579 1.00 81.94 278 LEU A CA 1
ATOM 2217 C C . LEU A 1 278 ? 1.086 -3.673 -25.656 1.00 81.94 278 LEU A C 1
ATOM 2219 O O . LEU A 1 278 ? 1.877 -4.197 -26.438 1.00 81.94 278 LEU A O 1
ATOM 2223 N N . THR A 1 279 ? 0.816 -2.365 -25.676 1.00 82.88 279 THR A N 1
ATOM 2224 C CA . THR A 1 279 ? 1.428 -1.439 -26.637 1.00 82.88 279 THR A CA 1
ATOM 2225 C C . THR A 1 279 ? 2.937 -1.346 -26.417 1.00 82.88 279 THR A C 1
ATOM 2227 O O . THR A 1 279 ? 3.705 -1.523 -27.362 1.00 82.88 279 THR A O 1
ATOM 2230 N N . ARG A 1 280 ? 3.375 -1.176 -25.163 1.00 84.31 280 ARG A N 1
ATOM 2231 C CA . ARG A 1 280 ? 4.797 -1.217 -24.787 1.00 84.31 280 ARG A CA 1
ATOM 2232 C C . ARG A 1 280 ? 5.441 -2.549 -25.150 1.00 84.31 280 ARG A C 1
ATOM 2234 O O . ARG A 1 280 ? 6.552 -2.560 -25.669 1.00 84.31 280 ARG A O 1
ATOM 2241 N N . GLY A 1 281 ? 4.718 -3.654 -24.961 1.00 80.25 281 GLY A N 1
ATOM 2242 C CA . GLY A 1 281 ? 5.116 -4.983 -25.419 1.00 80.25 281 GLY A CA 1
ATOM 2243 C C . GLY A 1 281 ? 5.442 -5.027 -26.908 1.00 80.25 281 GLY A C 1
ATOM 2244 O O . GLY A 1 281 ? 6.526 -5.458 -27.300 1.00 80.25 281 GLY A O 1
ATOM 2245 N N . ALA A 1 282 ? 4.536 -4.514 -27.740 1.00 81.50 282 ALA A N 1
ATOM 2246 C CA . ALA A 1 282 ? 4.734 -4.440 -29.184 1.00 81.50 282 ALA A CA 1
ATOM 2247 C C . ALA A 1 282 ? 5.925 -3.543 -29.572 1.00 81.50 282 ALA A C 1
ATOM 2249 O O . ALA A 1 282 ? 6.729 -3.925 -30.427 1.00 81.50 282 ALA A O 1
ATOM 2250 N N . PHE A 1 283 ? 6.084 -2.382 -28.927 1.00 81.19 283 PHE A N 1
ATOM 2251 C CA . PHE A 1 283 ? 7.222 -1.488 -29.168 1.00 81.19 283 PHE A CA 1
ATOM 2252 C C . PHE A 1 283 ? 8.556 -2.115 -28.760 1.00 81.19 283 PHE A C 1
ATOM 2254 O O . PHE A 1 283 ? 9.493 -2.103 -29.559 1.00 81.19 283 PHE A O 1
ATOM 2261 N N . GLY A 1 284 ? 8.630 -2.718 -27.572 1.00 80.00 284 GLY A N 1
ATOM 2262 C CA . GLY A 1 284 ? 9.822 -3.412 -27.088 1.00 80.00 284 GLY A CA 1
ATOM 2263 C C . GLY A 1 284 ? 10.245 -4.538 -28.031 1.00 80.00 284 GLY A C 1
ATOM 2264 O O . GLY A 1 284 ? 11.405 -4.603 -28.430 1.00 80.00 284 GLY A O 1
ATOM 2265 N N . LEU A 1 285 ? 9.298 -5.368 -28.484 1.00 81.38 285 LEU A N 1
ATOM 2266 C CA . LEU A 1 285 ? 9.575 -6.440 -29.448 1.00 81.38 285 LEU A CA 1
ATOM 2267 C C . LEU A 1 285 ? 10.045 -5.911 -30.811 1.00 81.38 285 LEU A C 1
ATOM 2269 O O . LEU A 1 285 ? 10.976 -6.461 -31.399 1.00 81.38 285 LEU A O 1
ATOM 2273 N N . THR A 1 286 ? 9.436 -4.832 -31.310 1.00 82.88 286 THR A N 1
ATOM 2274 C CA . THR A 1 286 ? 9.829 -4.210 -32.587 1.00 82.88 286 THR A CA 1
ATOM 2275 C C . THR A 1 286 ? 11.242 -3.633 -32.505 1.00 82.88 286 THR A C 1
ATOM 2277 O O . THR A 1 286 ? 12.051 -3.806 -33.422 1.00 82.88 286 THR A O 1
ATOM 2280 N N . PHE A 1 287 ? 11.570 -2.984 -31.387 1.00 81.50 287 PHE A N 1
ATOM 2281 C CA . PHE A 1 287 ? 12.904 -2.458 -31.135 1.00 81.50 287 PHE A CA 1
ATOM 2282 C C . PHE A 1 287 ? 13.939 -3.585 -31.029 1.00 81.50 287 PHE A C 1
ATOM 2284 O O . PHE A 1 287 ? 14.962 -3.527 -31.711 1.00 81.50 287 PHE A O 1
ATOM 2291 N N . ALA A 1 288 ? 13.641 -4.649 -30.274 1.00 82.56 288 ALA A N 1
ATOM 2292 C CA . ALA A 1 288 ? 14.486 -5.839 -30.176 1.00 82.56 288 ALA A CA 1
ATOM 2293 C C . ALA A 1 288 ? 14.767 -6.460 -31.551 1.00 82.56 288 ALA A C 1
ATOM 2295 O O . ALA A 1 288 ? 15.911 -6.788 -31.858 1.00 82.56 288 ALA A O 1
ATOM 2296 N N . ALA A 1 289 ? 13.745 -6.580 -32.405 1.00 84.31 289 ALA A N 1
ATOM 2297 C CA . ALA A 1 289 ? 13.893 -7.112 -33.757 1.00 84.31 289 ALA A CA 1
ATOM 2298 C C . ALA A 1 289 ? 14.763 -6.204 -34.645 1.00 84.31 289 ALA A C 1
ATOM 2300 O O . ALA A 1 289 ? 15.637 -6.684 -35.369 1.00 84.31 289 ALA A O 1
ATOM 2301 N N . THR A 1 290 ? 14.569 -4.887 -34.568 1.00 85.88 290 THR A N 1
ATOM 2302 C CA . THR A 1 290 ? 15.342 -3.907 -35.352 1.00 85.88 290 THR A CA 1
ATOM 2303 C C . THR A 1 290 ? 16.811 -3.896 -34.932 1.00 85.88 290 THR A C 1
ATOM 2305 O O . THR A 1 290 ? 17.713 -3.954 -35.764 1.00 85.88 290 THR A O 1
ATOM 2308 N N . VAL A 1 291 ? 17.067 -3.884 -33.626 1.00 86.38 291 VAL A N 1
ATOM 2309 C CA . VAL A 1 291 ? 18.422 -3.936 -33.077 1.00 86.38 291 VAL A CA 1
ATOM 2310 C C . VAL A 1 291 ? 19.083 -5.285 -33.363 1.00 86.38 291 VAL A C 1
ATOM 2312 O O . VAL A 1 291 ? 20.226 -5.321 -33.809 1.00 86.38 291 VAL A O 1
ATOM 2315 N N . GLY A 1 292 ? 18.359 -6.393 -33.192 1.00 83.19 292 GLY A N 1
ATOM 2316 C CA . GLY A 1 292 ? 18.860 -7.734 -33.490 1.00 83.19 292 GLY A CA 1
ATOM 2317 C C . GLY A 1 292 ? 19.238 -7.909 -34.962 1.00 83.19 292 GLY A C 1
ATOM 2318 O O . GLY A 1 292 ? 20.308 -8.435 -35.263 1.00 83.19 292 GLY A O 1
ATOM 2319 N N . THR A 1 293 ? 18.412 -7.415 -35.888 1.00 86.19 293 THR A N 1
ATOM 2320 C CA . THR A 1 293 ? 18.724 -7.448 -37.329 1.00 86.19 293 THR A CA 1
ATOM 2321 C C . THR A 1 293 ? 19.930 -6.577 -37.678 1.00 86.19 293 THR A C 1
ATOM 2323 O O . THR A 1 293 ? 20.790 -7.023 -38.439 1.00 86.19 293 THR A O 1
ATOM 2326 N N . ALA A 1 294 ? 20.066 -5.390 -37.075 1.00 88.06 294 ALA A N 1
ATOM 2327 C CA . ALA A 1 294 ? 21.255 -4.552 -37.231 1.00 88.06 294 ALA A CA 1
ATOM 2328 C C . ALA A 1 294 ? 22.528 -5.238 -36.699 1.00 88.06 294 ALA A C 1
ATOM 2330 O O . ALA A 1 294 ? 23.554 -5.234 -37.380 1.00 88.06 294 ALA A O 1
ATOM 2331 N N . SER A 1 295 ? 22.462 -5.887 -35.531 1.00 81.38 295 SER A N 1
ATOM 2332 C CA . SER A 1 295 ? 23.572 -6.667 -34.964 1.00 81.38 295 SER A CA 1
ATOM 2333 C C . SER A 1 295 ? 24.000 -7.816 -35.877 1.00 81.38 295 SER A C 1
ATOM 2335 O O . SER A 1 295 ? 25.193 -7.991 -36.124 1.00 81.38 295 SER A O 1
ATOM 2337 N N . VAL A 1 296 ? 23.045 -8.577 -36.422 1.00 86.31 296 VAL A N 1
ATOM 2338 C CA . VAL A 1 296 ? 23.338 -9.644 -37.394 1.00 86.31 296 VAL A CA 1
ATOM 2339 C C . VAL A 1 296 ? 23.977 -9.063 -38.657 1.00 86.31 296 VAL A C 1
ATOM 2341 O O . VAL A 1 296 ? 24.970 -9.603 -39.139 1.00 86.31 296 VAL A O 1
ATOM 2344 N N . GLY A 1 297 ? 23.473 -7.930 -39.157 1.00 83.31 297 GLY A N 1
ATOM 2345 C CA . GLY A 1 297 ? 24.062 -7.224 -40.296 1.00 83.31 297 GLY A CA 1
ATOM 2346 C C . GLY A 1 297 ? 25.520 -6.824 -40.058 1.00 83.31 297 GLY A C 1
ATOM 2347 O O . GLY A 1 297 ? 26.369 -7.084 -40.908 1.00 83.31 297 GLY A O 1
ATOM 2348 N N . LEU A 1 298 ? 25.839 -6.269 -38.884 1.00 84.88 298 LEU A N 1
ATOM 2349 C CA . LEU A 1 298 ? 27.213 -5.922 -38.499 1.00 84.88 298 LEU A CA 1
ATOM 2350 C C . LEU A 1 298 ? 28.129 -7.152 -38.440 1.00 84.88 298 LEU A C 1
ATOM 2352 O O . LEU A 1 298 ? 29.259 -7.094 -38.925 1.00 84.88 298 LEU A O 1
ATOM 2356 N N . ALA A 1 299 ? 27.642 -8.271 -37.897 1.00 82.94 299 ALA A N 1
ATOM 2357 C CA . ALA A 1 299 ? 28.403 -9.517 -37.834 1.00 82.94 299 ALA A CA 1
ATOM 2358 C C . ALA A 1 299 ? 28.688 -10.096 -39.234 1.00 82.94 299 ALA A C 1
ATOM 2360 O O . ALA A 1 299 ? 29.819 -10.491 -39.521 1.00 82.94 299 ALA A O 1
ATOM 2361 N N . ILE A 1 300 ? 27.689 -10.098 -40.127 1.00 84.19 300 ILE A N 1
ATOM 2362 C CA . ILE A 1 300 ? 27.842 -10.565 -41.515 1.00 84.19 300 ILE A CA 1
ATOM 2363 C C . ILE A 1 300 ? 28.810 -9.662 -42.285 1.00 84.19 300 ILE A C 1
ATOM 2365 O O . ILE A 1 300 ? 29.709 -10.166 -42.953 1.00 84.19 300 ILE A O 1
ATOM 2369 N N . LEU A 1 301 ? 28.676 -8.338 -42.169 1.00 81.00 301 LEU A N 1
ATOM 2370 C CA . LEU A 1 301 ? 29.576 -7.395 -42.838 1.00 81.00 301 LEU A CA 1
ATOM 2371 C C . LEU A 1 301 ? 31.026 -7.555 -42.369 1.00 81.00 301 LEU A C 1
ATOM 2373 O O . LEU A 1 301 ? 31.944 -7.462 -43.182 1.00 81.00 301 LEU A O 1
ATOM 2377 N N . GLY A 1 302 ? 31.229 -7.813 -41.075 1.00 77.12 302 GLY A N 1
ATOM 2378 C CA . GLY A 1 302 ? 32.561 -7.891 -40.489 1.00 77.12 302 GLY A CA 1
ATOM 2379 C C . GLY A 1 302 ? 33.321 -9.181 -40.750 1.00 77.12 302 GLY A C 1
ATOM 2380 O O . GLY A 1 302 ? 34.544 -9.126 -40.793 1.00 77.12 302 GLY A O 1
ATOM 2381 N N . CYS A 1 303 ? 32.633 -10.311 -40.920 1.00 81.56 303 CYS A N 1
ATOM 2382 C CA . CYS A 1 303 ? 33.283 -11.623 -41.015 1.00 81.56 303 CYS A CA 1
ATOM 2383 C C . CYS A 1 303 ? 32.867 -12.444 -42.249 1.00 81.56 303 CYS A C 1
ATOM 2385 O O . CYS A 1 303 ? 33.448 -13.496 -42.500 1.00 81.56 303 CYS A O 1
ATOM 2387 N N . GLY A 1 304 ? 31.851 -12.005 -42.997 1.00 73.94 304 GLY A N 1
ATOM 2388 C CA . GLY A 1 304 ? 31.312 -12.698 -44.172 1.00 73.94 304 GLY A CA 1
ATOM 2389 C C . GLY A 1 304 ? 31.653 -12.044 -45.512 1.00 73.94 304 GLY A C 1
ATOM 2390 O O . GLY A 1 304 ? 31.213 -12.539 -46.546 1.00 73.94 304 GLY A O 1
ATOM 2391 N N . THR A 1 305 ? 32.401 -10.936 -45.518 1.00 73.94 305 THR A N 1
ATOM 2392 C CA . THR A 1 305 ? 32.795 -10.237 -46.748 1.00 73.94 305 THR A CA 1
ATOM 2393 C C . THR A 1 305 ? 34.197 -10.658 -47.190 1.00 73.94 305 THR A C 1
ATOM 2395 O O . THR A 1 305 ? 35.138 -10.689 -46.394 1.00 73.94 305 THR A O 1
ATOM 2398 N N . GLU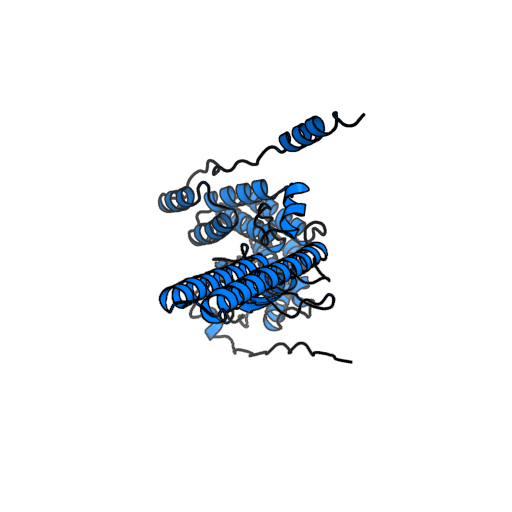 A 1 306 ? 34.350 -10.988 -48.476 1.00 60.25 306 GLU A N 1
ATOM 2399 C CA . GLU A 1 306 ? 35.661 -11.270 -49.070 1.00 60.25 306 GLU A CA 1
ATOM 2400 C C . GLU A 1 306 ? 36.545 -10.015 -48.961 1.00 60.25 306 GLU A C 1
ATOM 2402 O O . GLU A 1 306 ? 36.315 -9.014 -49.637 1.00 60.25 306 GLU A O 1
ATOM 2407 N N . GLY A 1 307 ? 37.533 -10.050 -48.059 1.00 63.62 307 GLY A N 1
ATOM 2408 C CA . GLY A 1 307 ? 38.453 -8.937 -47.793 1.00 63.62 307 GLY A CA 1
ATOM 2409 C C . GLY A 1 307 ? 38.499 -8.446 -46.340 1.00 63.62 307 GLY A C 1
ATOM 2410 O O . GLY A 1 307 ? 39.350 -7.615 -46.020 1.00 63.62 307 GLY A O 1
ATOM 2411 N N . SER A 1 308 ? 37.648 -8.949 -45.437 1.00 68.62 308 SER A N 1
ATOM 2412 C CA . SER A 1 308 ? 37.713 -8.566 -44.020 1.00 68.62 308 SER A CA 1
ATOM 2413 C C . SER A 1 308 ? 38.969 -9.126 -43.342 1.00 68.62 308 SER A C 1
ATOM 2415 O O . SER A 1 308 ? 39.189 -10.339 -43.343 1.00 68.62 308 SER A O 1
ATOM 2417 N N . ASN A 1 309 ? 39.778 -8.270 -42.715 1.00 82.00 309 ASN A N 1
ATOM 2418 C CA . ASN A 1 309 ? 40.878 -8.736 -41.871 1.00 82.00 309 ASN A CA 1
ATOM 2419 C C . ASN A 1 309 ? 40.365 -9.135 -40.469 1.00 82.00 309 ASN A C 1
ATOM 2421 O O . ASN A 1 309 ? 39.284 -8.725 -40.037 1.00 82.00 309 ASN A O 1
ATOM 2425 N N . GLN A 1 310 ? 41.157 -9.932 -39.744 1.00 83.88 310 GLN A N 1
ATOM 2426 C CA . GLN A 1 310 ? 40.787 -10.463 -38.425 1.00 83.88 310 GLN A CA 1
ATOM 2427 C C . GLN A 1 310 ? 40.424 -9.361 -37.414 1.00 83.88 310 GLN A C 1
ATOM 2429 O O . GLN A 1 310 ? 39.499 -9.530 -36.622 1.00 83.88 310 GLN A O 1
ATOM 2434 N N . PHE A 1 311 ? 41.102 -8.213 -37.479 1.00 86.06 311 PHE A N 1
ATOM 2435 C CA . PHE A 1 311 ? 40.845 -7.073 -36.602 1.00 86.06 311 PHE A CA 1
ATOM 2436 C C . PHE A 1 311 ? 39.472 -6.431 -36.868 1.00 86.06 311 PHE A C 1
ATOM 2438 O O . PHE A 1 311 ? 38.738 -6.124 -35.930 1.00 86.06 311 PHE A O 1
ATOM 2445 N N . THR A 1 312 ? 39.087 -6.264 -38.137 1.00 83.25 312 THR A N 1
ATOM 2446 C CA . THR A 1 312 ? 37.785 -5.707 -38.534 1.00 83.25 312 THR A CA 1
ATOM 2447 C C . THR A 1 312 ? 36.633 -6.646 -38.165 1.00 83.25 312 THR A C 1
ATOM 2449 O O . THR A 1 312 ? 35.614 -6.177 -37.657 1.00 83.25 312 THR A O 1
ATOM 2452 N N . CYS A 1 313 ? 36.816 -7.960 -38.337 1.00 87.31 313 CYS A N 1
ATOM 2453 C CA . CYS A 1 313 ? 35.848 -8.967 -37.892 1.00 87.31 313 CYS A CA 1
ATOM 2454 C C . CYS A 1 313 ? 35.653 -8.924 -36.367 1.00 87.31 313 CYS A C 1
ATOM 2456 O O . CYS A 1 313 ? 34.522 -8.844 -35.889 1.00 87.31 313 CYS A O 1
ATOM 2458 N N . GLU A 1 314 ? 36.737 -8.878 -35.584 1.00 88.06 314 GLU A N 1
ATOM 2459 C CA . GLU A 1 314 ? 36.650 -8.819 -34.120 1.00 88.06 314 GLU A CA 1
ATOM 2460 C C . GLU A 1 314 ? 35.984 -7.524 -33.619 1.00 88.06 314 GLU A C 1
ATOM 2462 O O . GLU A 1 314 ? 35.141 -7.560 -32.718 1.00 88.06 314 GLU A O 1
ATOM 2467 N N . ALA A 1 315 ? 36.319 -6.375 -34.215 1.00 86.75 315 ALA A N 1
ATOM 2468 C CA . ALA A 1 315 ? 35.726 -5.088 -33.858 1.00 86.75 315 ALA A CA 1
ATOM 2469 C C . ALA A 1 315 ? 34.214 -5.041 -34.144 1.00 86.75 315 ALA A C 1
ATOM 2471 O O . ALA A 1 315 ? 33.436 -4.606 -33.291 1.00 86.75 315 ALA A O 1
ATOM 2472 N N . LEU A 1 316 ? 33.782 -5.522 -35.315 1.00 86.75 316 LEU A N 1
ATOM 2473 C CA . LEU A 1 316 ? 32.369 -5.531 -35.697 1.00 86.75 316 LEU A CA 1
ATOM 2474 C C . LEU A 1 316 ? 31.555 -6.572 -34.925 1.00 86.75 316 LEU A C 1
ATOM 2476 O O . LEU A 1 316 ? 30.411 -6.290 -34.577 1.00 86.75 316 LEU A O 1
ATOM 2480 N N . LEU A 1 317 ? 32.141 -7.718 -34.561 1.00 87.00 317 LEU A N 1
ATOM 2481 C CA . LEU A 1 317 ? 31.505 -8.666 -33.641 1.00 87.00 317 LEU A CA 1
ATOM 2482 C C . LEU A 1 317 ? 31.291 -8.050 -32.256 1.00 87.00 317 LEU A C 1
ATOM 2484 O O . LEU A 1 317 ? 30.191 -8.144 -31.712 1.00 87.00 317 LEU A O 1
ATOM 2488 N N . LYS A 1 318 ? 32.299 -7.369 -31.691 1.00 88.69 318 LYS A N 1
ATOM 2489 C CA . LYS A 1 318 ? 32.149 -6.660 -30.406 1.00 88.69 318 LYS A CA 1
ATOM 2490 C C . LYS A 1 318 ? 31.042 -5.607 -30.468 1.00 88.69 318 LYS A C 1
ATOM 2492 O O . LYS A 1 318 ? 30.245 -5.519 -29.536 1.00 88.69 318 LYS A O 1
ATOM 2497 N N . ALA A 1 319 ? 30.959 -4.854 -31.567 1.00 85.25 319 ALA A N 1
ATOM 2498 C CA . ALA A 1 319 ? 29.890 -3.884 -31.794 1.00 85.25 319 ALA A CA 1
ATOM 2499 C C . ALA A 1 319 ? 28.509 -4.550 -31.951 1.00 85.25 319 ALA A C 1
ATOM 2501 O O . ALA A 1 319 ? 27.524 -4.067 -31.402 1.00 85.25 319 ALA A O 1
ATOM 2502 N N . ALA A 1 320 ? 28.426 -5.682 -32.653 1.00 84.75 320 ALA A N 1
ATOM 2503 C CA . ALA A 1 320 ? 27.187 -6.440 -32.803 1.00 84.75 320 ALA A CA 1
ATOM 2504 C C . ALA A 1 320 ? 26.666 -6.952 -31.450 1.00 84.75 320 ALA A C 1
ATOM 2506 O O . ALA A 1 320 ? 25.475 -6.807 -31.161 1.00 84.75 320 ALA A O 1
ATOM 2507 N N . PHE A 1 321 ? 27.550 -7.501 -30.609 1.00 85.94 321 PHE A N 1
ATOM 2508 C CA . PHE A 1 321 ? 27.202 -7.972 -29.266 1.00 85.94 321 PHE A CA 1
ATOM 2509 C C . PHE A 1 321 ? 26.795 -6.833 -28.331 1.00 85.94 321 PHE A C 1
ATOM 2511 O O . PHE A 1 321 ? 25.804 -6.974 -27.616 1.00 85.94 321 PHE A O 1
ATOM 2518 N N . SER A 1 322 ? 27.513 -5.705 -28.337 1.00 87.06 322 SER A N 1
ATOM 2519 C CA . SER A 1 322 ? 27.153 -4.558 -27.496 1.00 87.06 322 SER A CA 1
ATOM 2520 C C . SER A 1 322 ? 25.803 -3.962 -27.898 1.00 87.06 322 SER A C 1
ATOM 2522 O O . SER A 1 322 ? 24.984 -3.653 -27.033 1.00 87.06 322 SER A O 1
ATOM 2524 N N . LEU A 1 323 ? 25.534 -3.876 -29.202 1.00 83.81 323 LEU A N 1
ATOM 2525 C CA . LEU A 1 323 ? 24.256 -3.414 -29.727 1.00 83.81 323 LEU A CA 1
ATOM 2526 C C . LEU A 1 323 ? 23.122 -4.390 -29.372 1.00 83.81 323 LEU A C 1
ATOM 2528 O O . LEU A 1 323 ? 22.066 -3.956 -28.919 1.00 83.81 323 LEU A O 1
ATOM 2532 N N . ALA A 1 324 ? 23.358 -5.702 -29.481 1.00 81.06 324 ALA A N 1
ATOM 2533 C CA . ALA A 1 324 ? 22.374 -6.715 -29.103 1.00 81.06 324 ALA A CA 1
ATOM 2534 C C . ALA A 1 324 ? 22.051 -6.652 -27.601 1.00 81.06 324 ALA A C 1
ATOM 2536 O O . ALA A 1 324 ? 20.880 -6.663 -27.225 1.00 81.06 324 ALA A O 1
ATOM 2537 N N . ALA A 1 325 ? 23.074 -6.523 -26.749 1.00 83.44 325 ALA A N 1
ATOM 2538 C CA . ALA A 1 325 ? 22.912 -6.344 -25.307 1.00 83.44 325 ALA A CA 1
ATOM 2539 C C . ALA A 1 325 ? 22.083 -5.094 -24.975 1.00 83.44 325 ALA A C 1
ATOM 2541 O O . ALA A 1 325 ? 21.141 -5.185 -24.193 1.00 83.44 325 ALA A O 1
ATOM 2542 N N . LEU A 1 326 ? 22.365 -3.955 -25.620 1.00 83.44 326 LEU A N 1
ATOM 2543 C CA . LEU A 1 326 ? 21.563 -2.737 -25.469 1.00 83.44 326 LEU A CA 1
ATOM 2544 C C . LEU A 1 326 ? 20.095 -2.972 -25.863 1.00 83.44 326 LEU A C 1
ATOM 2546 O O . LEU A 1 326 ? 19.190 -2.517 -25.165 1.00 83.44 326 LEU A O 1
ATOM 2550 N N . GLY A 1 327 ? 19.857 -3.710 -26.953 1.00 82.12 327 GLY A N 1
ATOM 2551 C CA . GLY A 1 327 ? 18.522 -4.114 -27.392 1.00 82.12 327 GLY A CA 1
ATOM 2552 C C . GLY A 1 327 ? 17.759 -4.906 -26.329 1.00 82.12 327 GLY A C 1
ATOM 2553 O O . GLY A 1 327 ? 16.602 -4.588 -26.054 1.00 82.12 327 GLY A O 1
ATOM 2554 N N . PHE A 1 328 ? 18.407 -5.885 -25.689 1.00 80.12 328 PHE A N 1
ATOM 2555 C CA . PHE A 1 328 ? 17.806 -6.659 -24.598 1.00 80.12 328 PHE A CA 1
ATOM 2556 C C . PHE A 1 328 ? 17.499 -5.794 -23.375 1.00 80.12 328 PHE A C 1
ATOM 2558 O O . PHE A 1 328 ? 16.359 -5.806 -22.918 1.00 80.12 328 PHE A O 1
ATOM 2565 N N . THR A 1 329 ? 18.460 -4.999 -22.898 1.00 81.62 329 TH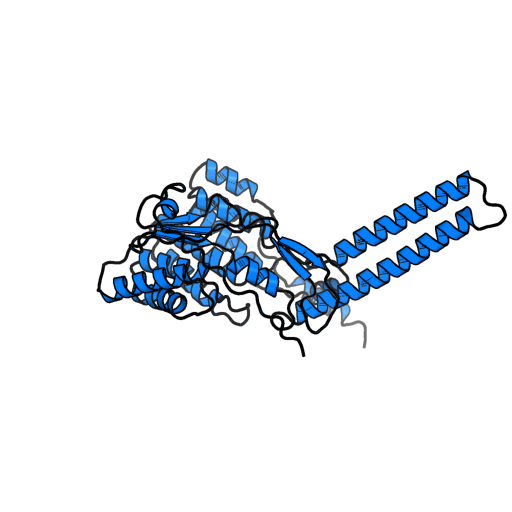R A N 1
ATOM 2566 C CA . THR A 1 329 ? 18.275 -4.137 -21.718 1.00 81.62 329 THR A CA 1
ATOM 2567 C C . THR A 1 329 ? 17.144 -3.129 -21.920 1.00 81.62 329 THR A C 1
ATOM 2569 O O . THR A 1 329 ? 16.318 -2.927 -21.033 1.00 81.62 329 THR A O 1
ATOM 2572 N N . LEU A 1 330 ? 17.070 -2.504 -23.100 1.00 78.06 330 LEU A N 1
ATOM 2573 C CA . LEU A 1 330 ? 15.989 -1.570 -23.414 1.00 78.06 330 LEU A CA 1
ATOM 2574 C C . LEU A 1 330 ? 14.643 -2.286 -23.482 1.00 78.06 330 LEU A C 1
ATOM 2576 O O . LEU A 1 330 ? 13.669 -1.799 -22.920 1.00 78.06 330 LEU A O 1
ATOM 2580 N N . THR A 1 331 ? 14.588 -3.455 -24.120 1.00 79.38 331 THR A N 1
ATOM 2581 C CA . THR A 1 331 ? 13.355 -4.248 -24.197 1.00 79.38 331 THR A CA 1
ATOM 2582 C C . THR A 1 331 ? 12.869 -4.640 -22.808 1.00 79.38 331 THR A C 1
ATOM 2584 O O . THR A 1 331 ? 11.696 -4.457 -22.507 1.00 79.38 331 THR A O 1
ATOM 2587 N N . GLU A 1 332 ? 13.759 -5.116 -21.939 1.00 78.19 332 GLU A N 1
ATOM 2588 C CA . GLU A 1 332 ? 13.427 -5.440 -20.552 1.00 78.19 332 GLU A CA 1
ATOM 2589 C C . GLU A 1 332 ? 12.868 -4.219 -19.810 1.00 78.19 332 GLU A C 1
ATOM 2591 O O . GLU A 1 332 ? 11.812 -4.322 -19.193 1.00 78.19 332 GLU A O 1
ATOM 2596 N N . SER A 1 333 ? 13.481 -3.043 -19.978 1.00 77.31 333 SER A N 1
ATOM 2597 C CA . SER A 1 333 ? 12.992 -1.788 -19.393 1.00 77.31 333 SER A CA 1
ATOM 2598 C C . SER A 1 333 ? 11.608 -1.367 -19.914 1.00 77.31 333 SER A C 1
ATOM 2600 O O . SER A 1 333 ? 10.772 -0.906 -19.140 1.00 77.31 333 SER A O 1
ATOM 2602 N N . TYR A 1 334 ? 11.312 -1.557 -21.204 1.00 78.56 334 TYR A N 1
ATOM 2603 C CA . TYR A 1 334 ? 9.975 -1.295 -21.765 1.00 78.56 334 TYR A CA 1
ATOM 2604 C C . TYR A 1 334 ? 8.906 -2.232 -21.206 1.00 78.56 334 TYR A C 1
ATOM 2606 O O . TYR A 1 334 ? 7.747 -1.837 -21.020 1.00 78.56 334 TYR A O 1
ATOM 2614 N N . LEU A 1 335 ? 9.304 -3.482 -20.978 1.00 78.31 335 LEU A N 1
ATOM 2615 C CA . LEU A 1 335 ? 8.438 -4.528 -20.471 1.00 78.31 335 LEU A CA 1
ATOM 2616 C C . LEU A 1 335 ? 8.252 -4.447 -18.963 1.00 78.31 335 LEU A C 1
ATOM 2618 O O . LEU A 1 335 ? 7.237 -4.940 -18.491 1.00 78.31 335 LEU A O 1
ATOM 2622 N N . GLU A 1 336 ? 9.153 -3.815 -18.221 1.00 79.81 336 GLU A N 1
ATOM 2623 C CA . GLU A 1 336 ? 9.067 -3.739 -16.768 1.00 79.81 336 GLU A CA 1
ATOM 2624 C C . GLU A 1 336 ? 7.721 -3.127 -16.305 1.00 79.81 336 GLU A C 1
ATOM 2626 O O . GLU A 1 336 ? 7.313 -2.057 -16.786 1.00 79.81 336 GLU A O 1
ATOM 2631 N N . PRO A 1 337 ? 6.968 -3.821 -15.426 1.00 79.50 337 PRO A N 1
ATOM 2632 C CA . PRO A 1 337 ? 5.750 -3.279 -14.834 1.00 79.50 337 PRO A CA 1
ATOM 2633 C C . PRO A 1 337 ? 6.073 -2.243 -13.753 1.00 79.50 337 PRO A C 1
ATOM 2635 O O . PRO A 1 337 ? 7.084 -2.355 -13.058 1.00 79.50 337 PRO A O 1
ATOM 2638 N N . ASP A 1 338 ? 5.175 -1.277 -13.531 1.00 76.88 338 ASP A N 1
ATOM 2639 C CA . ASP A 1 338 ? 5.341 -0.332 -12.422 1.00 76.88 338 ASP A CA 1
ATOM 2640 C C . ASP A 1 338 ? 5.130 -1.034 -11.069 1.00 76.88 338 ASP A C 1
ATOM 2642 O O . ASP A 1 338 ? 4.004 -1.230 -10.591 1.00 76.88 338 ASP A O 1
ATOM 2646 N N . VAL A 1 339 ? 6.246 -1.394 -10.434 1.00 74.25 339 VAL A N 1
ATOM 2647 C CA . VAL A 1 339 ? 6.307 -2.000 -9.097 1.00 74.25 339 VAL A CA 1
ATOM 2648 C C . VAL A 1 339 ? 6.735 -1.013 -8.011 1.00 74.25 339 VAL A C 1
ATOM 2650 O O . VAL A 1 339 ? 6.960 -1.428 -6.874 1.00 74.25 339 VAL A O 1
ATOM 2653 N N . ARG A 1 340 ? 6.783 0.300 -8.294 1.00 69.19 340 ARG A N 1
ATOM 2654 C CA . ARG A 1 340 ? 7.264 1.343 -7.358 1.00 69.19 340 ARG A CA 1
ATOM 2655 C C . ARG A 1 340 ? 6.440 1.473 -6.065 1.00 69.19 340 ARG A C 1
ATOM 2657 O O . ARG A 1 340 ? 6.752 2.301 -5.223 1.00 69.19 340 ARG A O 1
ATOM 2664 N N . HIS A 1 341 ? 5.403 0.664 -5.880 1.00 64.06 341 HIS A N 1
ATOM 2665 C CA . HIS A 1 341 ? 4.396 0.770 -4.823 1.00 64.06 341 HIS A CA 1
ATOM 2666 C C . HIS A 1 341 ? 4.650 -0.130 -3.588 1.00 64.06 341 HIS A C 1
ATOM 2668 O O . HIS A 1 341 ? 3.787 -0.229 -2.723 1.00 64.06 341 HIS A O 1
ATOM 2674 N N . TRP A 1 342 ? 5.793 -0.828 -3.482 1.00 62.94 342 TRP A N 1
ATOM 2675 C CA . TRP A 1 342 ? 5.852 -2.021 -2.607 1.00 62.94 342 TRP A CA 1
ATOM 2676 C C . TRP A 1 342 ? 7.127 -2.253 -1.799 1.00 62.94 342 TRP A C 1
ATOM 2678 O O . TRP A 1 342 ? 7.242 -3.273 -1.120 1.00 62.94 342 TRP A O 1
ATOM 2688 N N . GLU A 1 343 ? 8.089 -1.337 -1.816 1.00 65.69 343 GLU A N 1
ATOM 2689 C CA . GLU A 1 343 ? 9.288 -1.522 -0.999 1.00 65.69 343 GLU A CA 1
ATOM 2690 C C . GLU A 1 343 ? 9.007 -1.200 0.472 1.00 65.69 343 GLU A C 1
ATOM 2692 O O . GLU A 1 343 ? 8.338 -0.220 0.779 1.00 65.69 343 GLU A O 1
ATOM 2697 N N . GLY A 1 344 ? 9.546 -1.996 1.398 1.00 71.94 344 GLY A N 1
ATOM 2698 C CA . GLY A 1 344 ? 9.580 -1.668 2.830 1.00 71.94 344 GLY A CA 1
ATOM 2699 C C . GLY A 1 344 ? 8.231 -1.648 3.564 1.00 71.94 344 GLY A C 1
ATOM 2700 O O . GLY A 1 344 ? 8.185 -1.229 4.725 1.00 71.94 344 GLY A O 1
ATOM 2701 N N . LEU A 1 345 ? 7.145 -2.100 2.928 1.00 82.56 345 LEU A N 1
ATOM 2702 C CA . LEU A 1 345 ? 5.859 -2.302 3.597 1.00 82.56 345 LEU A CA 1
ATOM 2703 C C . LEU A 1 345 ? 5.930 -3.484 4.577 1.00 82.56 345 LEU A C 1
ATOM 2705 O O . LEU A 1 345 ? 6.702 -4.425 4.363 1.00 82.56 345 LEU A O 1
ATOM 2709 N N . PRO A 1 346 ? 5.129 -3.470 5.654 1.00 88.31 346 PRO A N 1
ATOM 2710 C CA . PRO A 1 346 ? 5.113 -4.567 6.611 1.00 88.31 346 PRO A CA 1
ATOM 2711 C C . PRO A 1 346 ? 4.569 -5.855 5.975 1.00 88.31 346 PRO A C 1
ATOM 2713 O O . PRO A 1 346 ? 3.595 -5.845 5.221 1.00 88.31 346 PRO A O 1
ATOM 2716 N N . GLY A 1 347 ? 5.188 -6.989 6.303 1.00 88.50 347 GLY A N 1
ATOM 2717 C CA . GLY A 1 347 ? 4.767 -8.325 5.859 1.00 88.50 347 GLY A CA 1
ATOM 2718 C C . GLY A 1 347 ? 3.529 -8.852 6.591 1.00 88.50 347 GLY A C 1
ATOM 2719 O O . GLY A 1 347 ? 2.919 -9.833 6.170 1.00 88.50 347 GLY A O 1
ATOM 2720 N N . GLY A 1 348 ? 3.135 -8.193 7.680 1.00 91.62 348 GLY A N 1
ATOM 2721 C CA . GLY A 1 348 ? 1.946 -8.519 8.453 1.00 91.62 348 GLY A CA 1
ATOM 2722 C C . GLY A 1 348 ? 1.699 -7.529 9.585 1.00 91.62 348 GLY A C 1
ATOM 2723 O O . GLY A 1 348 ? 2.558 -6.702 9.905 1.00 91.62 348 GLY A O 1
ATOM 2724 N N . PHE A 1 349 ? 0.530 -7.647 10.207 1.00 92.19 349 PHE A N 1
ATOM 2725 C CA . PHE A 1 349 ? 0.120 -6.856 11.364 1.00 92.19 349 PHE A CA 1
ATOM 2726 C C . PHE A 1 349 ? -0.276 -7.760 12.520 1.00 92.19 349 PHE A C 1
ATOM 2728 O O . PHE A 1 349 ? -1.050 -8.702 12.349 1.00 92.19 349 PHE A O 1
ATOM 2735 N N . TYR A 1 350 ? 0.223 -7.427 13.700 1.00 91.62 350 TYR A N 1
ATOM 2736 C CA . TYR A 1 350 ? -0.218 -7.994 14.958 1.00 91.62 350 TYR A CA 1
ATOM 2737 C C . TYR A 1 350 ? -1.375 -7.163 15.508 1.00 91.62 350 TYR A C 1
ATOM 2739 O O . TYR A 1 350 ? -1.257 -5.948 15.678 1.00 91.62 350 TYR A O 1
ATOM 2747 N N . LEU A 1 351 ? -2.473 -7.844 15.814 1.00 92.38 351 LEU A N 1
ATOM 2748 C CA . LEU A 1 351 ? -3.543 -7.364 16.674 1.00 92.38 351 LEU A CA 1
ATOM 2749 C C . LEU A 1 351 ? -3.437 -8.122 17.990 1.00 92.38 351 LEU A C 1
ATOM 2751 O O . LEU A 1 351 ? -3.509 -9.348 17.986 1.00 92.38 351 LEU A O 1
ATOM 2755 N N . SER A 1 352 ? -3.259 -7.425 19.107 1.00 90.31 352 SER A N 1
ATOM 2756 C CA . SER A 1 352 ? -3.133 -8.064 20.421 1.00 90.31 352 SER A CA 1
ATOM 2757 C C . SER A 1 352 ? -3.769 -7.218 21.517 1.00 90.31 352 SER A C 1
ATOM 2759 O O . SER A 1 352 ? -3.716 -5.993 21.466 1.00 90.31 352 SER A O 1
ATOM 2761 N N . GLN A 1 353 ? -4.360 -7.863 22.522 1.00 87.12 353 GLN A N 1
ATOM 2762 C CA . GLN A 1 353 ? -4.851 -7.199 23.741 1.00 87.12 353 GLN A CA 1
ATOM 2763 C C . GLN A 1 353 ? -3.762 -7.049 24.816 1.00 87.12 353 GLN A C 1
ATOM 2765 O O . GLN A 1 353 ? -3.940 -6.320 25.787 1.00 87.12 353 GLN A O 1
ATOM 2770 N N . SER A 1 354 ? -2.645 -7.758 24.655 1.00 82.19 354 SER A N 1
ATOM 2771 C CA . SER A 1 354 ? -1.479 -7.731 25.541 1.00 82.19 354 SER A CA 1
ATOM 2772 C C . SER A 1 354 ? -0.220 -7.345 24.770 1.00 82.19 354 SER A C 1
ATOM 2774 O O . SER A 1 354 ? -0.231 -7.321 23.535 1.00 82.19 354 SER A O 1
ATOM 2776 N N . GLU A 1 355 ? 0.881 -7.095 25.481 1.00 75.94 355 GLU A N 1
ATOM 2777 C CA . GLU A 1 355 ? 2.184 -6.886 24.844 1.00 75.94 355 GLU A CA 1
ATOM 2778 C C . GLU A 1 355 ? 2.508 -7.994 23.835 1.00 75.94 355 GLU A C 1
ATOM 2780 O O . GLU A 1 355 ? 2.151 -9.167 24.005 1.00 75.94 355 GLU A O 1
ATOM 2785 N N . ILE A 1 356 ? 3.139 -7.578 22.741 1.00 67.75 356 ILE A N 1
ATOM 2786 C CA . ILE A 1 356 ? 3.421 -8.426 21.590 1.00 67.75 356 ILE A CA 1
ATOM 2787 C C . ILE A 1 356 ? 4.779 -9.073 21.823 1.00 67.75 356 ILE A C 1
ATOM 2789 O O . ILE A 1 356 ? 5.799 -8.389 21.849 1.00 67.75 356 ILE A O 1
ATOM 2793 N N . SER A 1 357 ? 4.792 -10.396 21.971 1.00 57.91 357 SER A N 1
ATOM 2794 C CA . SER A 1 357 ? 6.023 -11.179 21.966 1.00 57.91 357 SER A CA 1
ATOM 2795 C C . SER A 1 357 ? 6.059 -11.981 20.668 1.00 57.91 357 SER A C 1
ATOM 2797 O O . SER A 1 357 ? 5.273 -12.913 20.494 1.00 57.91 357 SER A O 1
ATOM 2799 N N . GLU A 1 358 ? 6.950 -11.611 19.739 1.00 53.12 358 GLU A N 1
ATOM 2800 C CA . GLU A 1 358 ? 7.062 -12.231 18.402 1.00 53.12 358 GLU A CA 1
ATOM 2801 C C . GLU A 1 358 ? 7.222 -13.765 18.457 1.00 53.12 358 GLU A C 1
ATOM 2803 O O . GLU A 1 358 ? 6.838 -14.465 17.525 1.00 53.12 358 GLU A O 1
ATOM 2808 N N . VAL A 1 359 ? 7.743 -14.295 19.568 1.00 42.25 359 VAL A N 1
ATOM 2809 C CA . VAL A 1 359 ? 8.042 -15.722 19.772 1.00 42.25 359 VAL A CA 1
ATOM 2810 C C . VAL A 1 359 ? 6.886 -16.481 20.451 1.00 42.25 359 VAL A C 1
ATOM 2812 O O . VAL A 1 359 ? 6.847 -17.708 20.408 1.00 42.25 359 VAL A O 1
ATOM 2815 N N . GLY A 1 360 ? 5.918 -15.791 21.067 1.00 46.53 360 GLY A N 1
ATOM 2816 C CA . GLY A 1 360 ? 4.850 -16.415 21.865 1.00 46.53 360 GLY A CA 1
ATOM 2817 C C . GLY A 1 360 ? 3.499 -16.543 21.156 1.00 46.53 360 GLY A C 1
ATOM 2818 O O . GLY A 1 360 ? 2.785 -17.526 21.359 1.00 46.53 360 GLY A O 1
ATOM 2819 N N . HIS A 1 361 ? 3.146 -15.581 20.300 1.00 52.84 361 HIS A N 1
ATOM 2820 C CA . HIS A 1 361 ? 1.757 -15.409 19.847 1.00 52.84 361 HIS A CA 1
ATOM 2821 C C . HIS A 1 361 ? 1.288 -16.406 18.776 1.00 52.84 361 HIS A C 1
ATOM 2823 O O . HIS A 1 361 ? 0.093 -16.680 18.709 1.00 52.84 361 HIS A O 1
ATOM 2829 N N . CYS A 1 362 ? 2.196 -17.003 17.995 1.00 55.75 362 CYS A N 1
ATOM 2830 C CA . CYS A 1 362 ? 1.858 -18.073 17.040 1.00 55.75 362 CYS A CA 1
ATOM 2831 C C . CYS A 1 362 ? 2.281 -19.480 17.508 1.00 55.75 362 CYS A C 1
ATOM 2833 O O . CYS A 1 362 ? 1.970 -20.464 16.843 1.00 55.75 362 CYS A O 1
ATOM 2835 N N . SER A 1 363 ? 2.964 -19.590 18.651 1.00 40.94 363 SER A N 1
ATOM 2836 C CA . SER A 1 363 ? 3.573 -20.840 19.141 1.00 40.94 363 SER A CA 1
ATOM 2837 C C . SER A 1 363 ? 2.630 -21.670 20.023 1.00 40.94 363 SER A C 1
ATOM 2839 O O . SER A 1 363 ? 2.864 -22.856 20.232 1.00 40.94 363 SER A O 1
ATOM 2841 N N . GLY A 1 364 ? 1.550 -21.059 20.528 1.00 39.06 364 GLY A N 1
ATOM 2842 C CA . GLY A 1 364 ? 0.470 -21.737 21.263 1.00 39.06 364 GLY A CA 1
ATOM 2843 C C . GLY A 1 364 ? -0.748 -22.111 20.405 1.00 39.06 364 GLY A C 1
ATOM 2844 O O . GLY A 1 364 ? -1.697 -22.712 20.910 1.00 39.06 364 GLY A O 1
ATOM 2845 N N . ALA A 1 365 ? -0.747 -21.750 19.120 1.00 37.47 365 ALA A N 1
ATOM 2846 C CA . ALA A 1 365 ? -1.814 -22.085 18.190 1.00 37.47 365 ALA A CA 1
ATOM 2847 C C . ALA A 1 365 ? -1.486 -23.425 17.523 1.00 37.47 365 ALA A C 1
ATOM 2849 O O . ALA A 1 365 ? -0.451 -23.562 16.873 1.00 37.47 365 ALA A O 1
ATOM 2850 N N . ASN A 1 366 ? -2.366 -24.421 17.657 1.00 31.67 366 ASN A N 1
ATOM 2851 C CA . ASN A 1 366 ? -2.324 -25.587 16.780 1.00 31.67 366 ASN A CA 1
ATOM 2852 C C . ASN A 1 366 ? -2.451 -25.079 15.342 1.00 31.67 366 ASN A C 1
ATOM 2854 O O . ASN A 1 366 ? -3.515 -24.622 14.925 1.00 31.67 366 ASN A O 1
ATOM 2858 N N . ILE A 1 367 ? -1.336 -25.113 14.620 1.00 33.41 367 ILE A N 1
ATOM 2859 C CA . ILE A 1 367 ? -1.203 -24.609 13.261 1.00 33.41 367 ILE A CA 1
ATOM 2860 C C . ILE A 1 367 ? -2.103 -25.459 12.364 1.00 33.41 367 ILE A C 1
ATOM 2862 O O . ILE A 1 367 ? -1.726 -26.543 11.918 1.00 33.41 367 ILE A O 1
ATOM 2866 N N . ALA A 1 368 ? -3.312 -24.978 12.083 1.00 30.19 368 ALA A N 1
ATOM 2867 C CA . ALA A 1 368 ? -4.134 -25.532 11.022 1.00 30.19 368 ALA A CA 1
ATOM 2868 C C . ALA A 1 368 ? -3.521 -25.103 9.682 1.00 30.19 368 ALA A C 1
ATOM 2870 O O . ALA A 1 368 ? -3.905 -24.089 9.095 1.00 30.19 368 ALA A O 1
ATOM 2871 N N . LEU A 1 369 ? -2.542 -25.879 9.207 1.00 29.08 369 LEU A N 1
ATOM 2872 C CA . LEU A 1 369 ? -2.032 -25.818 7.840 1.00 29.08 369 LEU A CA 1
ATOM 2873 C C . LEU A 1 369 ? -3.217 -26.012 6.890 1.00 29.08 369 LEU A C 1
ATOM 2875 O O . LEU A 1 369 ? -3.650 -27.131 6.632 1.00 29.08 369 LEU A O 1
ATOM 2879 N N . THR A 1 370 ? -3.781 -24.911 6.403 1.00 29.61 370 THR A N 1
ATOM 2880 C CA . THR A 1 370 ? -4.832 -24.958 5.392 1.00 29.61 370 THR A CA 1
ATOM 2881 C C . THR A 1 370 ? -4.223 -24.467 4.086 1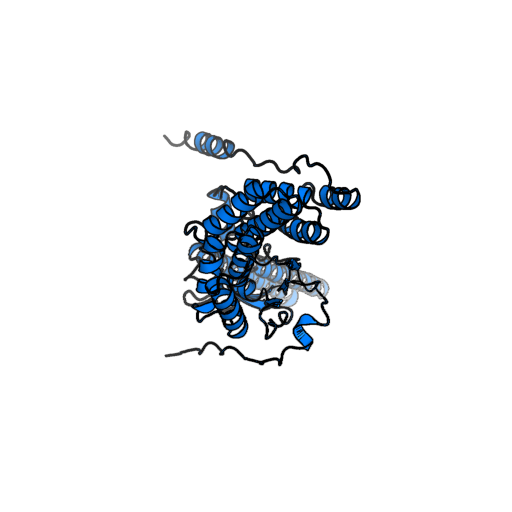.00 29.61 370 THR A C 1
ATOM 2883 O O . THR A 1 370 ? -4.103 -23.254 3.904 1.00 29.61 370 THR A O 1
ATOM 2886 N N . PRO A 1 371 ? -3.805 -25.358 3.173 1.00 25.25 371 PRO A N 1
ATOM 2887 C CA . PRO A 1 371 ? -3.532 -24.942 1.808 1.00 25.25 371 PRO A CA 1
ATOM 2888 C C . PRO A 1 371 ? -4.856 -24.457 1.196 1.00 25.25 371 PRO A C 1
ATOM 2890 O O . PRO A 1 371 ? -5.846 -25.189 1.167 1.00 25.25 371 PRO A O 1
ATOM 2893 N N . LEU A 1 372 ? -4.906 -23.195 0.763 1.00 31.27 372 LEU A N 1
ATOM 2894 C CA . LEU A 1 372 ? -6.002 -22.701 -0.076 1.00 31.27 372 LEU A CA 1
ATOM 2895 C C . LEU A 1 372 ? -5.815 -23.224 -1.511 1.00 31.27 372 LEU A C 1
ATOM 2897 O O . LEU A 1 372 ? -4.682 -23.465 -1.932 1.00 31.27 372 LEU A O 1
ATOM 2901 N N . PRO A 1 373 ? -6.918 -23.460 -2.242 1.00 27.78 373 PRO A N 1
ATOM 2902 C CA . PRO A 1 373 ? -6.919 -24.306 -3.422 1.00 27.78 373 PRO A CA 1
ATOM 2903 C C . PRO A 1 373 ? -6.165 -23.647 -4.571 1.00 27.78 373 PRO A C 1
ATOM 2905 O O . PRO A 1 373 ? -6.322 -22.453 -4.833 1.00 27.78 373 PRO A O 1
ATOM 2908 N N . ALA A 1 374 ? -5.394 -24.463 -5.290 1.00 26.97 374 ALA A N 1
ATOM 2909 C CA . ALA A 1 374 ? -4.931 -24.126 -6.622 1.00 26.97 374 ALA A CA 1
ATOM 2910 C C . ALA A 1 374 ? -6.141 -23.699 -7.463 1.00 26.97 374 ALA A C 1
ATOM 2912 O O . ALA A 1 374 ? -7.132 -24.426 -7.573 1.00 26.97 374 ALA A O 1
ATOM 2913 N N . THR A 1 375 ? -6.080 -22.497 -8.026 1.00 28.75 375 THR A N 1
ATOM 2914 C CA . THR A 1 375 ? -7.010 -22.059 -9.059 1.00 28.75 375 THR A CA 1
ATOM 2915 C C . THR A 1 375 ? -6.919 -23.034 -10.224 1.00 28.75 375 THR A C 1
ATOM 2917 O O . THR A 1 375 ? -5.933 -23.058 -10.955 1.00 28.75 375 THR A O 1
ATOM 2920 N N . SER A 1 376 ? -7.955 -23.863 -10.338 1.00 27.09 376 SER A N 1
ATOM 2921 C CA . SER A 1 376 ? -8.271 -24.712 -11.478 1.00 27.09 376 SER A CA 1
ATOM 2922 C C . SER A 1 376 ? -8.197 -23.895 -12.764 1.00 27.09 376 SER A C 1
ATOM 2924 O O . SER A 1 376 ? -9.083 -23.089 -13.042 1.00 27.09 376 SER A O 1
ATOM 2926 N N . THR A 1 377 ? -7.178 -24.153 -13.574 1.00 30.42 377 THR A N 1
ATOM 2927 C CA . THR A 1 377 ? -7.232 -23.950 -15.020 1.00 30.42 377 THR A CA 1
ATOM 2928 C C . THR A 1 377 ? -8.390 -24.788 -15.556 1.00 30.42 377 THR A C 1
ATOM 2930 O O . THR A 1 377 ? -8.329 -26.015 -15.553 1.00 30.42 377 THR A O 1
ATOM 2933 N N . LYS A 1 378 ? -9.489 -24.140 -15.940 1.00 27.52 378 LYS A N 1
ATOM 2934 C CA . LYS A 1 378 ? -10.454 -24.742 -16.858 1.00 27.52 378 LYS A CA 1
ATOM 2935 C C . LYS A 1 378 ? -10.040 -24.334 -18.268 1.00 27.52 378 LYS A C 1
ATOM 2937 O O . LYS A 1 378 ? -10.254 -23.189 -18.649 1.00 27.52 378 LYS A O 1
ATOM 2942 N N . GLU A 1 379 ? -9.422 -25.263 -18.985 1.00 29.55 379 GLU A N 1
ATOM 2943 C CA . GLU A 1 379 ? -9.449 -25.300 -20.450 1.00 29.55 379 GLU A CA 1
ATOM 2944 C C . GLU A 1 379 ? -10.859 -25.711 -20.909 1.00 29.55 379 GLU A C 1
ATOM 2946 O O . GLU A 1 379 ? -11.514 -26.517 -20.233 1.00 29.55 379 GLU A O 1
ATOM 2951 N N . PRO A 1 380 ? -11.347 -25.189 -22.038 1.00 34.09 380 PRO A N 1
ATOM 2952 C CA . PRO A 1 380 ? -11.929 -26.008 -23.087 1.00 34.09 380 PRO A CA 1
ATOM 2953 C C . PRO A 1 380 ? -10.856 -26.553 -24.037 1.00 34.09 380 PRO A C 1
ATOM 2955 O O . PRO A 1 380 ? -9.935 -25.783 -24.399 1.00 34.09 380 PRO A O 1
#